Protein AF-A0A2V2VBZ0-F1 (afdb_monomer_lite)

pLDDT: mean 78.27, std 12.13, range [35.66, 94.31]

Organism: Trypanosoma cruzi (NCBI:txid5693)

Secondary structure (DSSP, 8-state):
-PPP---TT-BHHHHHSTT-------BHHHHHHHHT-GGGPPPTTT--BHHHHHH-GGGT---HHHHHHHHHSHHHHHHHHHHHHHHHHHHHHHHHHHHHHHHHHHHHHTT--BHHHHHH-S-TTSS-HHHHHHHHHHHHHHHHHHHHHHHHHHHHHHHHHHHHHHHHHHHHHHHHHHHHHHHHHHHHHHHHHHHHHHHHHHH----TT-BHHHHHHTTPPPGGGSBHHHHHHHHHTTTTPPPTTT--BHHHHHH-HHHH---HHHHHHHHTSHHHHHHHHHHHHHHHHHHHHHHHHHTT--BHHHHHH-S-GGGS-HHHHHHHHHHHHHHHHHHS-------TTHHHHHHTPEEEEEEEPPGGGGGG-TTSEEEEES--SSPPPEEEETTEEEE------SSSPPPSEEEEE-TT--GGGGG-SSS----EEEE-HHHHHHHHHHHHHHHHHTSS---TT-PPP-------TTSSIIIIIHHHHHHHHHTS-TTT----EEEETTEEEE-

Radius of gyration: 60.02 Å; chains: 1; bounding box: 102×88×154 Å

Foldseek 3Di:
DDDDDAAQFDWLLCLLCPPPDDDDFAWPQNLCCVPPNPVRGADPVLTGTLLVCLVPVCVRDVDPVSSCVQCPDPSNVVVSVVSVVVVVVVVVVVVSVVLSVVLSVVCVVVVHTGLNSVVVDDPLVVRDPSSSVSSVVSNVVNVVVVVVVVVVVVVVVVVVVVVVVVVVVVVVVVVVVVLVVVLVVLVVVVVVVVVVLVVLLVPDQFAQFAWLLCLLCVPDDQLQQDWPQVLCCSPVVRQQRADPVLGDGNLVCLVPVCVSRVPPVSVVVQCPDPSNVVSSVSNVSSVVVVVLSVVCVVVVRTGLNSVVVDPVLVVGDPSSSVSSVVSNVSNVVVPPDPPPDPPPCPLVLLQVWWKKFKAFAPPVCCVPPVVRIDIDTDDDPDAFDWDDDPLATDGDPPDPDPDGGHTQKMKTFGPQAFPVQPPDPDPDRPRIQIAGPVLVRLVVSVVVLLCVVPDPPDPPDPDRDDDDDDDDPPPQCCNRNVSVNVNVLSVPDCVSRVWDWRDDDPDIDID

InterPro domains:
  IPR006518 Trypanosome RHS [TIGR01631] (3-150)
  IPR006518 Trypanosome RHS [TIGR01631] (195-511)
  IPR046835 Retrotransposon hot spot protein, N-terminal [PF20445] (347-464)
  IPR046836 Retrotransposon hot spot protein,C-terminal [PF07999] (468-511)
  IPR056000 Domain of unknown function DUF7578 [PF24466] (24-84)
  IPR056000 Domain of unknown function DUF7578 [PF24466] (224-286)

Sequence (511 aa):
MHRPQWTMNSSVEDILLEGSTLKNNMKLNEFLRSNFGEEWVVERNGNVTMETFVLRPTMFINDNEILDIITASPSYQLLKRELEIELDNRKRELNERKILLEAIHKLHHEGVYSLRQWRGFKSKNTVTPHAKGKLNAVLTQVQTEEKREAEEKRKVEEKREAEEKRKAEEKREAEEKRKAEKKREAEERVRREEDERQRRAQEMKFTISTNIEDVLFKGRVRDKDMKLNDFLTVRFGGKGVVDTNEDVLLEEFFKEPARYIPDARVLNEIKTTVRYLKMGRAVMEEVDMEEVVRKLHENGVLSLEQWRDYEGKDTVTPLVSGKLNAALSRAQISTSVVKSTVLKGYYESVYNAGWSHLVEVPDSEKEQTEMGMKVKEGKPEQSWTYKKVGDTLERNNGVQQSGEAPPRLMVLTSDKGWPYSWKWKGNEFIRDCYVDCEVERVWRIVEHYLIEWFGTHVEEHFTPERLLLIGTPGIGKSMNAGSYLLYQLLHCDAEKLPVVLYVIGNEAFLF

Structure (mmCIF, N/CA/C/O backbone):
data_AF-A0A2V2VBZ0-F1
#
_entry.id   AF-A0A2V2VBZ0-F1
#
loop_
_atom_site.group_PDB
_atom_site.id
_atom_site.type_symbol
_atom_site.label_atom_id
_atom_site.label_alt_id
_atom_site.label_comp_id
_atom_site.label_asym_id
_atom_site.label_entity_id
_atom_site.label_seq_id
_atom_site.pdbx_PDB_ins_code
_atom_site.Cartn_x
_atom_site.Cartn_y
_atom_site.Cartn_z
_atom_site.occupancy
_atom_site.B_iso_or_equiv
_atom_site.auth_seq_id
_atom_site.auth_comp_id
_atom_site.auth_asym_id
_atom_site.auth_atom_id
_atom_site.pdbx_PDB_model_num
ATOM 1 N N . MET A 1 1 ? 36.996 19.327 -47.072 1.00 35.66 1 MET A N 1
ATOM 2 C CA . MET A 1 1 ? 36.629 18.250 -48.017 1.00 35.66 1 MET A CA 1
ATOM 3 C C . MET A 1 1 ? 35.755 17.257 -47.270 1.00 35.66 1 MET A C 1
ATOM 5 O O . MET A 1 1 ? 36.229 16.681 -46.300 1.00 35.66 1 MET A O 1
ATOM 9 N N . HIS A 1 2 ? 34.483 17.111 -47.649 1.00 36.34 2 HIS A N 1
ATOM 10 C CA . HIS A 1 2 ? 33.670 15.989 -47.175 1.00 36.34 2 HIS A CA 1
ATOM 11 C C . HIS A 1 2 ? 34.241 14.703 -47.776 1.00 36.34 2 HIS A C 1
ATOM 13 O O . HIS A 1 2 ? 34.356 14.598 -48.993 1.00 36.34 2 HIS A O 1
ATOM 19 N N . ARG A 1 3 ? 34.637 13.754 -46.926 1.00 50.75 3 ARG A N 1
ATOM 20 C CA . ARG A 1 3 ? 34.981 12.397 -47.357 1.00 50.75 3 ARG A CA 1
ATOM 21 C C . ARG A 1 3 ? 33.665 11.703 -47.743 1.00 50.75 3 ARG A C 1
ATOM 23 O O . ARG A 1 3 ? 32.767 11.696 -46.899 1.00 50.75 3 ARG A O 1
ATOM 30 N N . PRO A 1 4 ? 33.497 11.183 -48.969 1.00 60.16 4 PRO A N 1
ATOM 31 C CA . PRO A 1 4 ? 32.247 10.543 -49.364 1.00 60.16 4 PRO A CA 1
ATOM 32 C C . PRO A 1 4 ? 31.967 9.311 -48.491 1.00 60.16 4 PRO A C 1
ATOM 34 O O . PRO A 1 4 ? 32.859 8.506 -48.211 1.00 60.16 4 PRO A O 1
ATOM 37 N N . GLN A 1 5 ? 30.724 9.186 -48.018 1.00 74.06 5 GLN A N 1
ATOM 38 C CA . GLN A 1 5 ? 30.251 8.003 -47.298 1.00 74.06 5 GLN A CA 1
ATOM 39 C C . GLN A 1 5 ? 29.844 6.930 -48.313 1.00 74.06 5 GLN A C 1
ATOM 41 O O . GLN A 1 5 ? 28.735 6.938 -48.845 1.00 74.06 5 GLN A O 1
ATOM 46 N N . TRP A 1 6 ? 30.766 6.016 -48.609 1.00 85.44 6 TRP A N 1
ATOM 47 C CA . TRP A 1 6 ? 30.494 4.861 -49.458 1.00 85.44 6 TRP A CA 1
ATOM 48 C C . TRP A 1 6 ? 29.634 3.825 -48.721 1.00 85.44 6 TRP A C 1
ATOM 50 O O . TRP A 1 6 ? 29.797 3.604 -47.525 1.00 85.44 6 TRP A O 1
ATOM 60 N N . THR A 1 7 ? 28.738 3.156 -49.441 1.00 86.25 7 THR A N 1
ATOM 61 C CA . THR A 1 7 ? 27.899 2.059 -48.935 1.00 86.25 7 THR A CA 1
ATOM 62 C C . THR A 1 7 ? 28.039 0.840 -49.845 1.00 86.25 7 THR A C 1
ATOM 64 O O . THR A 1 7 ? 28.594 0.924 -50.941 1.00 86.25 7 THR A O 1
ATOM 67 N N . MET A 1 8 ? 27.495 -0.315 -49.450 1.00 86.56 8 MET A N 1
ATOM 68 C CA . MET A 1 8 ? 27.482 -1.510 -50.311 1.00 86.56 8 MET A CA 1
ATOM 69 C C . MET A 1 8 ? 26.774 -1.293 -51.661 1.00 86.56 8 MET A C 1
ATOM 71 O O . MET A 1 8 ? 27.013 -2.048 -52.601 1.00 86.56 8 MET A O 1
ATOM 75 N N . ASN A 1 9 ? 25.929 -0.267 -51.775 1.00 86.94 9 ASN A N 1
ATOM 76 C CA . ASN A 1 9 ? 25.212 0.066 -53.005 1.00 86.94 9 ASN A CA 1
ATOM 77 C C . ASN A 1 9 ? 25.921 1.142 -53.840 1.00 86.94 9 ASN A C 1
ATOM 79 O O . ASN A 1 9 ? 25.432 1.491 -54.910 1.00 86.94 9 ASN A O 1
ATOM 83 N N . SER A 1 10 ? 27.056 1.667 -53.373 1.00 88.56 10 SER A N 1
ATOM 84 C CA . SER A 1 10 ? 27.830 2.656 -54.118 1.00 88.56 10 SER A CA 1
ATOM 85 C C . SER A 1 10 ? 28.373 2.078 -55.421 1.00 88.56 10 SER A C 1
ATOM 87 O O . SER A 1 10 ? 28.806 0.919 -55.464 1.00 88.56 10 SER A O 1
ATOM 89 N N . SER A 1 11 ? 28.336 2.902 -56.470 1.00 87.00 11 SER A N 1
ATOM 90 C CA . SER A 1 11 ? 28.793 2.539 -57.808 1.00 87.00 11 SER A CA 1
ATOM 91 C C . SER A 1 11 ? 30.305 2.328 -57.834 1.00 87.00 11 SER A C 1
ATOM 93 O O . SER A 1 11 ? 31.061 3.085 -57.222 1.00 87.00 11 SER A O 1
ATOM 95 N N . VAL A 1 12 ? 30.762 1.312 -58.568 1.00 85.94 12 VAL A N 1
ATOM 96 C CA . VAL A 1 12 ? 32.201 1.111 -58.803 1.00 85.94 12 VAL A CA 1
ATOM 97 C C . VAL A 1 12 ? 32.804 2.246 -59.633 1.00 85.94 12 VAL A C 1
ATOM 99 O O . VAL A 1 12 ? 33.979 2.550 -59.464 1.00 85.94 12 VAL A O 1
ATOM 102 N N . GLU A 1 13 ? 32.007 2.899 -60.481 1.00 83.31 13 GLU A N 1
ATOM 103 C CA . GLU A 1 13 ? 32.425 4.056 -61.276 1.00 83.31 13 GLU A CA 1
ATOM 104 C C . GLU A 1 13 ? 32.749 5.256 -60.379 1.00 83.31 13 GLU A C 1
ATOM 106 O O . GLU A 1 13 ? 33.857 5.789 -60.446 1.00 83.31 13 GLU A O 1
ATOM 111 N N . ASP A 1 14 ? 31.839 5.603 -59.466 1.00 81.88 14 ASP A N 1
ATOM 112 C CA . ASP A 1 14 ? 32.014 6.730 -58.544 1.00 81.88 14 ASP A CA 1
ATOM 113 C C . ASP A 1 14 ? 33.217 6.519 -57.612 1.00 81.88 14 ASP A C 1
ATOM 115 O O . ASP A 1 14 ? 33.993 7.443 -57.373 1.00 81.88 14 ASP A O 1
ATOM 119 N N . ILE A 1 15 ? 33.411 5.287 -57.121 1.00 84.38 15 ILE A N 1
ATOM 120 C CA . ILE A 1 15 ? 34.544 4.931 -56.251 1.00 84.38 15 ILE A CA 1
ATOM 121 C C . ILE A 1 15 ? 35.878 5.027 -57.005 1.00 84.38 15 ILE A C 1
ATOM 123 O O . ILE A 1 15 ? 36.890 5.459 -56.449 1.00 84.38 15 ILE A O 1
ATOM 127 N N . LEU A 1 16 ? 35.919 4.594 -58.267 1.00 82.00 16 LEU A N 1
ATOM 128 C CA . LEU A 1 16 ? 37.154 4.598 -59.049 1.00 82.00 16 LEU A CA 1
ATOM 129 C C . LEU A 1 16 ? 37.526 6.007 -59.533 1.00 82.00 16 LEU A C 1
ATOM 131 O O . LEU A 1 16 ? 38.719 6.320 -59.581 1.00 82.00 16 LEU A O 1
ATOM 135 N N . LEU A 1 17 ? 36.537 6.855 -59.828 1.00 76.25 17 LEU A N 1
ATOM 136 C CA . LEU A 1 17 ? 36.716 8.232 -60.304 1.00 76.25 17 LEU A CA 1
ATOM 137 C C . LEU A 1 17 ? 36.771 9.288 -59.178 1.00 76.25 17 LEU A C 1
ATOM 139 O O . LEU A 1 17 ? 36.905 10.480 -59.461 1.00 76.25 17 LEU A O 1
ATOM 143 N N . GLU A 1 18 ? 36.713 8.878 -57.905 1.00 73.19 18 GLU A N 1
ATOM 144 C CA . GLU A 1 18 ? 36.826 9.780 -56.752 1.00 73.19 18 GLU A CA 1
ATOM 145 C C . GLU A 1 18 ? 38.119 10.620 -56.812 1.00 73.19 18 GLU A C 1
ATOM 147 O O . GLU A 1 18 ? 39.227 10.084 -56.914 1.00 73.19 18 GLU A O 1
ATOM 152 N N . GLY A 1 19 ? 37.974 11.949 -56.718 1.00 61.81 19 GLY A N 1
ATOM 153 C CA . GLY A 1 19 ? 39.087 12.903 -56.640 1.00 61.81 19 GLY A CA 1
ATOM 154 C C . GLY A 1 19 ? 39.512 13.558 -57.959 1.00 61.81 19 GLY A C 1
ATOM 155 O O . GLY A 1 19 ? 40.365 14.441 -57.930 1.00 61.81 19 GLY A O 1
ATOM 156 N N . SER A 1 20 ? 38.912 13.213 -59.107 1.00 50.69 20 SER A N 1
ATOM 157 C CA . SER A 1 20 ? 39.243 13.863 -60.384 1.00 50.69 20 SER A CA 1
ATOM 158 C C . SER A 1 20 ? 38.507 15.199 -60.560 1.00 50.69 20 SER A C 1
ATOM 160 O O . SER A 1 20 ? 37.515 15.293 -61.284 1.00 50.69 20 SER A O 1
ATOM 162 N N . THR A 1 21 ? 38.982 16.255 -59.904 1.00 48.72 21 THR A N 1
ATOM 163 C CA . THR A 1 21 ? 38.578 17.636 -60.212 1.00 48.72 21 THR A CA 1
ATOM 164 C C . THR A 1 21 ? 39.776 18.392 -60.769 1.00 48.72 21 THR A C 1
ATOM 166 O O . THR A 1 21 ? 40.614 18.861 -60.003 1.00 48.72 21 THR A O 1
ATOM 169 N N . LEU A 1 22 ? 39.850 18.516 -62.098 1.00 44.44 22 LEU A N 1
ATOM 170 C CA . LEU A 1 22 ? 40.797 19.412 -62.767 1.00 44.44 22 LEU A CA 1
ATOM 171 C C . LEU A 1 22 ? 40.465 20.853 -62.351 1.00 44.44 22 LEU A C 1
ATOM 173 O O . LEU A 1 22 ? 39.366 21.339 -62.626 1.00 44.44 22 LEU A O 1
ATOM 177 N N . LYS A 1 23 ? 41.380 21.509 -61.633 1.00 46.72 23 LYS A N 1
ATOM 178 C CA . LYS A 1 23 ? 41.181 22.844 -61.055 1.00 46.72 23 LYS A CA 1
ATOM 179 C C . LYS A 1 23 ? 41.976 23.899 -61.831 1.00 46.72 23 LYS A C 1
ATOM 181 O O . LYS A 1 23 ? 43.165 23.735 -62.035 1.00 46.72 23 LYS A O 1
ATOM 186 N N . ASN A 1 24 ? 41.271 24.984 -62.155 1.00 52.62 24 ASN A N 1
ATOM 187 C CA . ASN A 1 24 ? 41.699 26.329 -62.568 1.00 52.62 24 ASN A CA 1
ATOM 188 C C . ASN A 1 24 ? 42.639 26.488 -63.781 1.00 52.62 24 ASN A C 1
ATOM 190 O O . ASN A 1 24 ? 43.837 26.260 -63.721 1.00 52.62 24 ASN A O 1
ATOM 194 N N . ASN A 1 25 ? 42.076 27.058 -64.852 1.00 58.72 25 ASN A N 1
ATOM 195 C CA . ASN A 1 25 ? 42.785 27.558 -66.031 1.00 58.72 25 ASN A CA 1
ATOM 196 C C . ASN A 1 25 ? 43.070 29.068 -65.876 1.00 58.72 25 ASN A C 1
ATOM 198 O O . ASN A 1 25 ? 42.192 29.881 -66.173 1.00 58.72 25 ASN A O 1
ATOM 202 N N . MET A 1 26 ? 44.272 29.453 -65.427 1.00 75.12 26 MET A N 1
ATOM 203 C CA . MET A 1 26 ? 44.724 30.859 -65.446 1.00 75.12 26 MET A CA 1
ATOM 204 C C . MET A 1 26 ? 44.832 31.366 -66.897 1.00 75.12 26 MET A C 1
ATOM 206 O O . MET A 1 26 ? 45.339 30.651 -67.772 1.00 75.12 26 MET A O 1
ATOM 210 N N . LYS A 1 27 ? 44.357 32.589 -67.175 1.00 78.19 27 LYS A N 1
ATOM 211 C CA . LYS A 1 27 ? 44.379 33.184 -68.529 1.00 78.19 27 LYS A CA 1
ATOM 212 C C . LYS A 1 27 ? 45.603 34.074 -68.779 1.00 78.19 27 LYS A C 1
ATOM 214 O O . LYS A 1 27 ? 46.146 34.675 -67.860 1.00 78.19 27 LYS A O 1
ATOM 219 N N . LEU A 1 28 ? 45.999 34.215 -70.043 1.00 77.50 28 LEU A N 1
ATOM 220 C CA . LEU A 1 28 ? 47.154 35.002 -70.481 1.00 77.50 28 LEU A CA 1
ATOM 221 C C . LEU A 1 28 ? 47.057 36.471 -70.063 1.00 77.50 28 LEU A C 1
ATOM 223 O O . LEU A 1 28 ? 47.991 37.000 -69.470 1.00 77.50 28 LEU A O 1
ATOM 227 N N . ASN A 1 29 ? 45.908 37.118 -70.267 1.00 78.31 29 ASN A N 1
ATOM 228 C CA . ASN A 1 29 ? 45.747 38.514 -69.851 1.00 78.31 29 ASN A CA 1
ATOM 229 C C . ASN A 1 29 ? 45.716 38.692 -68.331 1.00 78.31 29 ASN A C 1
ATOM 231 O O . ASN A 1 29 ? 46.011 39.778 -67.845 1.00 78.31 29 ASN A O 1
ATOM 235 N N . GLU A 1 30 ? 45.364 37.652 -67.578 1.00 79.12 30 GLU A N 1
ATOM 236 C CA . GLU A 1 30 ? 45.425 37.670 -66.115 1.00 79.12 30 GLU A CA 1
ATOM 237 C C . GLU A 1 30 ? 46.889 37.670 -65.644 1.00 79.12 30 GLU A C 1
ATOM 239 O O . GLU A 1 30 ? 47.270 38.478 -64.798 1.00 79.12 30 GLU A O 1
ATOM 244 N N . PHE A 1 31 ? 47.737 36.857 -66.283 1.00 78.19 31 PHE A N 1
ATOM 245 C CA . PHE A 1 31 ? 49.182 36.835 -66.051 1.00 78.19 31 PHE A CA 1
ATOM 246 C C . PHE A 1 31 ? 49.875 38.143 -66.465 1.00 78.19 31 PHE A C 1
ATOM 248 O O . PHE A 1 31 ? 50.682 38.675 -65.697 1.00 78.19 31 PHE A O 1
ATOM 255 N N . LEU A 1 32 ? 49.542 38.684 -67.645 1.00 78.69 32 LEU A N 1
ATOM 256 C CA . LEU A 1 32 ? 50.151 39.914 -68.166 1.00 78.69 32 LEU A CA 1
ATOM 257 C C . LEU A 1 32 ? 49.800 41.129 -67.300 1.00 78.69 32 LEU A C 1
ATOM 259 O O . LEU A 1 32 ? 50.698 41.869 -66.903 1.00 78.69 32 LEU A O 1
ATOM 263 N N . ARG A 1 33 ? 48.530 41.270 -66.890 1.00 78.31 33 ARG A N 1
ATOM 264 C CA . ARG A 1 33 ? 48.105 42.334 -65.961 1.00 78.31 33 ARG A CA 1
ATOM 265 C C . ARG A 1 33 ? 48.840 42.271 -64.627 1.00 78.31 33 ARG A C 1
ATOM 267 O O . ARG A 1 33 ? 49.223 43.310 -64.104 1.00 78.31 33 ARG A O 1
ATOM 274 N N . SER A 1 34 ? 49.046 41.069 -64.088 1.00 76.56 34 SER A N 1
ATOM 275 C CA . SER A 1 34 ? 49.665 40.891 -62.771 1.00 76.56 34 SER A CA 1
ATOM 276 C C . SER A 1 34 ? 51.182 41.106 -62.756 1.00 76.56 34 SER A C 1
ATOM 278 O O . SER A 1 34 ? 51.720 41.373 -61.685 1.00 76.56 34 SER A O 1
ATOM 280 N N . ASN A 1 35 ? 51.875 40.949 -63.890 1.00 70.81 35 ASN A N 1
ATOM 281 C CA . ASN A 1 35 ? 53.346 40.965 -63.938 1.00 70.81 35 ASN A CA 1
ATOM 282 C C . ASN A 1 35 ? 53.936 42.115 -64.767 1.00 70.81 35 ASN A C 1
ATOM 284 O O . ASN A 1 35 ? 55.067 42.513 -64.507 1.00 70.81 35 ASN A O 1
ATOM 288 N N . PHE A 1 36 ? 53.192 42.642 -65.743 1.00 74.75 36 PHE A N 1
ATOM 289 C CA . PHE A 1 36 ? 53.677 43.650 -66.695 1.00 74.75 36 PHE A CA 1
ATOM 290 C C . PHE A 1 36 ? 52.770 44.897 -66.777 1.00 74.75 36 PHE A C 1
ATOM 292 O O . PHE A 1 36 ? 53.193 45.914 -67.315 1.00 74.75 36 PHE A O 1
ATOM 299 N N . GLY A 1 37 ? 51.563 44.863 -66.191 1.00 69.56 37 GLY A N 1
ATOM 300 C CA . GLY A 1 37 ? 50.629 45.999 -66.127 1.00 69.56 37 GLY A CA 1
ATOM 301 C C . GLY A 1 37 ? 49.533 45.980 -67.204 1.00 69.56 37 GLY A C 1
ATOM 302 O O . GLY A 1 37 ? 49.506 45.109 -68.073 1.00 69.56 37 GLY A O 1
ATOM 303 N N . GLU A 1 38 ? 48.582 46.924 -67.139 1.00 69.69 38 GLU A N 1
ATOM 304 C CA . GLU A 1 38 ? 47.403 46.945 -68.033 1.00 69.69 38 GLU A CA 1
ATOM 305 C C . GLU A 1 38 ? 47.728 47.242 -69.508 1.00 69.69 38 GLU A C 1
ATOM 307 O O . GLU A 1 38 ? 46.929 46.914 -70.383 1.00 69.69 38 GLU A O 1
ATOM 312 N N . GLU A 1 39 ? 48.908 47.794 -69.793 1.00 65.06 39 GLU A N 1
ATOM 313 C CA . GLU A 1 39 ? 49.359 48.157 -71.145 1.00 65.06 39 GLU A CA 1
ATOM 314 C C . GLU A 1 39 ? 49.713 46.942 -72.023 1.00 65.06 39 GLU A C 1
ATOM 316 O O . GLU A 1 39 ? 49.752 47.055 -73.244 1.00 65.06 39 GLU A O 1
ATOM 321 N N . TRP A 1 40 ? 49.913 45.763 -71.421 1.00 61.84 40 TRP A N 1
ATOM 322 C CA . TRP A 1 40 ? 50.382 44.546 -72.104 1.00 61.84 40 TRP A CA 1
ATOM 323 C C . TRP A 1 40 ? 49.257 43.548 -72.420 1.00 61.84 40 TRP A C 1
ATOM 325 O O . TRP A 1 40 ? 49.508 42.398 -72.771 1.00 61.84 40 TRP A O 1
ATOM 335 N N . VAL A 1 41 ? 47.996 43.952 -72.258 1.00 66.06 41 VAL A N 1
ATOM 336 C CA . VAL A 1 41 ? 46.820 43.094 -72.464 1.00 66.06 41 VAL A CA 1
ATOM 337 C C . VAL A 1 41 ? 46.602 42.839 -73.958 1.00 66.06 41 VAL A C 1
ATOM 339 O O . VAL A 1 41 ? 46.340 43.768 -74.715 1.00 66.06 41 VAL A O 1
ATOM 342 N N . VAL A 1 42 ? 46.626 41.571 -74.381 1.00 69.88 42 VAL A N 1
ATOM 343 C CA . VAL A 1 42 ? 46.330 41.195 -75.774 1.00 69.88 42 VAL A CA 1
ATOM 344 C C . VAL A 1 42 ? 44.822 41.209 -76.058 1.00 69.88 42 VAL A C 1
ATOM 346 O O . VAL A 1 42 ? 43.997 41.034 -75.152 1.00 69.88 42 VAL A O 1
ATOM 349 N N . GLU A 1 43 ? 44.438 41.406 -77.325 1.00 68.44 43 GLU A N 1
ATOM 350 C CA . GLU A 1 43 ? 43.035 41.461 -77.759 1.00 68.44 43 GLU A CA 1
ATOM 351 C C . GLU A 1 43 ? 42.228 40.210 -77.357 1.00 68.44 43 GLU A C 1
ATOM 353 O O . GLU A 1 43 ? 42.770 39.136 -77.087 1.00 68.44 43 GLU A O 1
ATOM 358 N N . ARG A 1 44 ? 40.890 40.319 -77.345 1.00 57.56 44 ARG A N 1
ATOM 359 C CA . ARG A 1 44 ? 39.967 39.285 -76.829 1.00 57.56 44 ARG A CA 1
ATOM 360 C C . ARG A 1 44 ? 40.197 37.883 -77.419 1.00 57.56 44 ARG A C 1
ATOM 362 O O . ARG A 1 44 ? 39.976 36.904 -76.711 1.00 57.56 44 ARG A O 1
ATOM 369 N N . ASN A 1 45 ? 40.665 37.795 -78.666 1.00 60.16 45 ASN A N 1
ATOM 370 C CA . ASN A 1 45 ? 40.956 36.535 -79.359 1.00 60.16 45 ASN A CA 1
ATOM 371 C C . ASN A 1 45 ? 42.346 35.950 -79.029 1.00 60.16 45 ASN A C 1
ATOM 373 O O . ASN A 1 45 ? 42.571 34.769 -79.273 1.00 60.16 45 ASN A O 1
ATOM 377 N N . GLY A 1 46 ? 43.254 36.741 -78.447 1.00 63.69 46 GLY A N 1
ATOM 378 C CA . GLY A 1 46 ? 44.573 36.312 -77.963 1.00 63.69 46 GLY A CA 1
ATOM 379 C C . GLY A 1 46 ? 44.596 35.903 -76.485 1.00 63.69 46 GLY A C 1
ATOM 380 O O . GLY A 1 46 ? 45.577 35.325 -76.026 1.00 63.69 46 GLY A O 1
ATOM 381 N N . ASN A 1 47 ? 43.519 36.151 -75.728 1.00 75.88 47 ASN A N 1
ATOM 382 C CA . ASN A 1 47 ? 43.422 35.834 -74.298 1.00 75.88 47 ASN A CA 1
ATOM 383 C C . ASN A 1 47 ? 43.170 34.338 -74.023 1.00 75.88 47 ASN A C 1
ATOM 385 O O . ASN A 1 47 ? 42.098 33.935 -73.551 1.00 75.88 47 ASN A O 1
ATOM 389 N N . VAL A 1 48 ? 44.161 33.516 -74.349 1.00 76.31 48 VAL A N 1
ATOM 390 C CA . VAL A 1 48 ? 44.152 32.061 -74.160 1.00 76.31 48 VAL A CA 1
ATOM 391 C C . VAL A 1 48 ? 44.567 31.661 -72.744 1.00 76.31 48 VAL A C 1
ATOM 393 O O . VAL A 1 48 ? 44.929 32.501 -71.926 1.00 76.31 48 VAL A O 1
ATOM 396 N N . THR A 1 49 ? 44.491 30.373 -72.409 1.00 77.75 49 THR A N 1
ATOM 397 C CA . THR A 1 49 ? 45.038 29.875 -71.138 1.00 77.75 49 THR A CA 1
ATOM 398 C C . THR A 1 49 ? 46.562 29.948 -71.160 1.00 77.75 49 THR A C 1
ATOM 400 O O . THR A 1 49 ? 47.169 29.794 -72.222 1.00 77.75 49 THR A O 1
ATOM 403 N N . MET A 1 50 ? 47.194 30.138 -69.999 1.00 77.56 50 MET A N 1
ATOM 404 C CA . MET A 1 50 ? 48.661 30.150 -69.925 1.00 77.56 50 MET A CA 1
ATOM 405 C C . MET A 1 50 ? 49.282 28.836 -70.420 1.00 77.56 50 MET A C 1
ATOM 407 O O . MET A 1 50 ? 50.333 28.862 -71.049 1.00 77.56 50 MET A O 1
ATOM 411 N N . GLU A 1 51 ? 48.587 27.708 -70.258 1.00 71.62 51 GLU A N 1
ATOM 412 C CA . GLU A 1 51 ? 48.960 26.425 -70.870 1.00 71.62 51 GLU A CA 1
ATOM 413 C C . GLU A 1 51 ? 49.058 26.510 -72.403 1.00 71.62 51 GLU A C 1
ATOM 415 O O . GLU A 1 51 ? 50.040 26.066 -72.996 1.00 71.62 51 GLU A O 1
ATOM 420 N N . THR A 1 52 ? 48.061 27.115 -73.055 1.00 75.88 52 THR A N 1
ATOM 421 C CA . THR A 1 52 ? 48.029 27.251 -74.520 1.00 75.88 52 THR A CA 1
ATOM 422 C C . THR A 1 52 ? 49.117 28.211 -75.002 1.00 75.88 52 THR A C 1
ATOM 424 O O . THR A 1 52 ? 49.782 27.939 -76.002 1.00 75.88 52 THR A O 1
ATOM 427 N N . PHE A 1 53 ? 49.325 29.310 -74.269 1.00 80.06 53 PHE A N 1
ATOM 428 C CA . PHE A 1 53 ? 50.350 30.299 -74.586 1.00 80.06 53 PHE A CA 1
ATOM 429 C C . PHE A 1 53 ? 51.763 29.715 -74.475 1.00 80.06 53 PHE A C 1
ATOM 431 O O . PHE A 1 53 ? 52.528 29.826 -75.425 1.00 80.06 53 PHE A O 1
ATOM 438 N N . VAL A 1 54 ? 52.095 29.021 -73.379 1.00 77.75 54 VAL A N 1
ATOM 439 C CA . VAL A 1 54 ? 53.435 28.441 -73.146 1.00 77.75 54 VAL A CA 1
ATOM 440 C C . VAL A 1 54 ? 53.827 27.413 -74.214 1.00 77.75 54 VAL A C 1
ATOM 442 O O . VAL A 1 54 ? 55.001 27.320 -74.574 1.00 77.75 54 VAL A O 1
ATOM 445 N N . LEU A 1 55 ? 52.862 26.659 -74.753 1.00 76.75 55 LEU A N 1
ATOM 446 C CA . LEU A 1 55 ? 53.117 25.673 -75.808 1.00 76.75 55 LEU A CA 1
ATOM 447 C C . LEU A 1 55 ? 53.500 26.317 -77.144 1.00 76.75 55 LEU A C 1
ATOM 449 O O . LEU A 1 55 ? 54.299 25.741 -77.886 1.00 76.75 55 LEU A O 1
ATOM 453 N N . ARG A 1 56 ? 52.900 27.467 -77.484 1.00 77.81 56 ARG A N 1
ATOM 454 C CA . ARG A 1 56 ? 53.118 28.167 -78.763 1.00 77.81 56 ARG A CA 1
ATOM 455 C C . ARG A 1 56 ? 53.019 29.696 -78.612 1.00 77.81 56 ARG A C 1
ATOM 457 O O . ARG A 1 56 ? 52.078 30.287 -79.144 1.00 77.81 56 ARG A O 1
ATOM 464 N N . PRO A 1 57 ? 53.985 30.357 -77.946 1.00 78.44 57 PRO A N 1
ATOM 465 C CA . PRO A 1 57 ? 53.892 31.790 -77.645 1.00 78.44 57 PRO A CA 1
ATOM 466 C C . PRO A 1 57 ? 53.814 32.666 -78.906 1.00 78.44 57 PRO A C 1
ATOM 468 O O . PRO A 1 57 ? 53.033 33.616 -78.968 1.00 78.44 57 PRO A O 1
ATOM 471 N N . THR A 1 58 ? 54.542 32.268 -79.954 1.00 78.06 58 THR A N 1
ATOM 472 C CA . THR A 1 58 ? 54.619 32.940 -81.263 1.00 78.06 58 THR A CA 1
ATOM 473 C C . THR A 1 58 ? 53.316 32.920 -82.065 1.00 78.06 58 THR A C 1
ATOM 475 O O . THR A 1 58 ? 53.220 33.618 -83.066 1.00 78.06 58 THR A O 1
ATOM 478 N N . MET A 1 59 ? 52.311 32.123 -81.669 1.00 78.12 59 MET A N 1
ATOM 479 C CA . MET A 1 59 ? 50.984 32.155 -82.306 1.00 78.12 59 MET A CA 1
ATOM 480 C C . MET A 1 59 ? 50.063 33.234 -81.730 1.00 78.12 59 MET A C 1
ATOM 482 O O . MET A 1 59 ? 49.059 33.563 -82.357 1.00 78.12 59 MET A O 1
ATOM 486 N N . PHE A 1 60 ? 50.363 33.739 -80.531 1.00 76.25 60 PHE A N 1
ATOM 487 C CA . PHE A 1 60 ? 49.486 34.660 -79.802 1.00 76.25 60 PHE A CA 1
ATOM 488 C C . PHE A 1 60 ? 50.088 36.057 -79.658 1.00 76.25 60 PHE A C 1
ATOM 490 O O . PHE A 1 60 ? 49.342 37.027 -79.550 1.00 76.25 60 PHE A O 1
ATOM 497 N N . ILE A 1 61 ? 51.418 36.167 -79.689 1.00 76.38 61 ILE A N 1
ATOM 498 C CA . ILE A 1 61 ? 52.150 37.433 -79.724 1.00 76.38 61 ILE A CA 1
ATOM 499 C C . ILE A 1 61 ? 53.085 37.381 -80.935 1.00 76.38 61 ILE A C 1
ATOM 501 O O . ILE A 1 61 ? 54.013 36.576 -80.969 1.00 76.38 61 ILE A O 1
ATOM 505 N N . ASN A 1 62 ? 52.807 38.225 -81.933 1.00 72.38 62 ASN A N 1
ATOM 506 C CA . ASN A 1 62 ? 53.570 38.299 -83.188 1.00 72.38 62 ASN A CA 1
ATOM 507 C C . ASN A 1 62 ? 54.762 39.268 -83.109 1.00 72.38 62 ASN A C 1
ATOM 509 O O . ASN A 1 62 ? 55.581 39.308 -84.024 1.00 72.38 62 ASN A O 1
ATOM 513 N N . ASP A 1 63 ? 54.831 40.070 -82.047 1.00 78.50 63 ASP A N 1
ATOM 514 C CA . ASP A 1 63 ? 55.935 40.988 -81.797 1.00 78.50 63 ASP A CA 1
ATOM 515 C C . ASP A 1 63 ? 57.055 40.245 -81.059 1.00 78.50 63 ASP A C 1
ATOM 517 O O . ASP A 1 63 ? 56.908 39.854 -79.897 1.00 78.50 63 ASP A O 1
ATOM 521 N N . ASN A 1 64 ? 58.163 40.016 -81.766 1.00 75.62 64 ASN A N 1
ATOM 522 C CA . ASN A 1 64 ? 59.292 39.247 -81.250 1.00 75.62 64 ASN A CA 1
ATOM 523 C C . ASN A 1 64 ? 59.991 39.950 -80.077 1.00 75.62 64 ASN A C 1
ATOM 525 O O . ASN A 1 64 ? 60.487 39.265 -79.190 1.00 75.62 64 ASN A O 1
ATOM 529 N N . GLU A 1 65 ? 59.995 41.285 -80.022 1.00 77.00 65 GLU A N 1
ATOM 530 C CA . GLU A 1 65 ? 60.655 42.032 -78.943 1.00 77.00 65 GLU A CA 1
ATOM 531 C C . GLU A 1 65 ? 59.861 41.902 -77.633 1.00 77.00 65 GLU A C 1
ATOM 533 O O . GLU A 1 65 ? 60.410 41.595 -76.573 1.00 77.00 65 GLU A O 1
ATOM 538 N N . ILE A 1 66 ? 58.532 42.013 -77.724 1.00 75.94 66 ILE A N 1
ATOM 539 C CA . ILE A 1 66 ? 57.600 41.785 -76.608 1.00 75.94 66 ILE A CA 1
ATOM 540 C C . ILE A 1 66 ? 57.669 40.333 -76.119 1.00 75.94 66 ILE A C 1
ATOM 542 O O . ILE A 1 66 ? 57.676 40.070 -74.911 1.00 75.94 66 ILE A O 1
ATOM 546 N N . LEU A 1 67 ? 57.721 39.377 -77.048 1.00 79.38 67 LEU A N 1
ATOM 547 C CA . LEU A 1 67 ? 57.788 37.957 -76.724 1.00 79.38 67 LEU A CA 1
ATOM 548 C C . LEU A 1 67 ? 59.100 37.589 -76.021 1.00 79.38 67 LEU A C 1
ATOM 550 O O . LEU A 1 67 ? 59.076 36.814 -75.063 1.00 79.38 67 LEU A O 1
ATOM 554 N N . ASP A 1 68 ? 60.223 38.169 -76.442 1.00 78.69 68 ASP A N 1
ATOM 555 C CA . ASP A 1 68 ? 61.525 37.957 -75.808 1.00 78.69 68 ASP A CA 1
ATOM 556 C C . ASP A 1 68 ? 61.545 38.516 -74.378 1.00 78.69 68 ASP A C 1
ATOM 558 O O . ASP A 1 68 ? 61.997 37.831 -73.459 1.00 78.69 68 ASP A O 1
ATOM 562 N N . ILE A 1 69 ? 60.957 39.695 -74.141 1.00 80.50 69 ILE A N 1
ATOM 563 C CA . ILE A 1 69 ? 60.836 40.283 -72.794 1.00 80.50 69 ILE A CA 1
ATOM 564 C C . ILE A 1 69 ? 59.976 39.401 -71.876 1.00 80.50 69 ILE A C 1
ATOM 566 O O . ILE A 1 69 ? 60.365 39.105 -70.741 1.00 80.50 69 ILE A O 1
ATOM 570 N N . ILE A 1 70 ? 58.814 38.947 -72.356 1.00 79.69 70 ILE A N 1
ATOM 571 C CA . ILE A 1 70 ? 57.909 38.097 -71.569 1.00 79.69 70 ILE A CA 1
ATOM 572 C C . ILE A 1 70 ? 58.562 36.744 -71.287 1.00 79.69 70 ILE A C 1
ATOM 574 O O . ILE A 1 70 ? 58.530 36.278 -70.148 1.00 79.69 70 ILE A O 1
ATOM 578 N N . THR A 1 71 ? 59.176 36.115 -72.292 1.00 79.56 71 THR A N 1
ATOM 579 C CA . THR A 1 71 ? 59.777 34.787 -72.129 1.00 79.56 71 THR A CA 1
ATOM 580 C C . THR A 1 71 ? 61.075 34.810 -71.321 1.00 79.56 71 THR A C 1
ATOM 582 O O . THR A 1 71 ? 61.366 33.826 -70.640 1.00 79.56 71 THR A O 1
ATOM 585 N N . ALA A 1 72 ? 61.816 35.921 -71.302 1.00 82.56 72 ALA A N 1
ATOM 586 C CA . ALA A 1 72 ? 62.988 36.109 -70.445 1.00 82.56 72 ALA A CA 1
ATOM 587 C C . ALA A 1 72 ? 62.640 36.461 -68.982 1.00 82.56 72 ALA A C 1
ATOM 589 O O . ALA A 1 72 ? 63.510 36.383 -68.112 1.00 82.56 72 ALA A O 1
ATOM 590 N N . SER A 1 73 ? 61.385 36.818 -68.680 1.00 82.75 73 SER A N 1
ATOM 591 C CA . SER A 1 73 ? 60.963 37.199 -67.327 1.00 82.75 73 SER A CA 1
ATOM 592 C C . SER A 1 73 ? 61.031 36.029 -66.328 1.00 82.75 73 SER A C 1
ATOM 594 O O . SER A 1 73 ? 60.528 34.935 -66.621 1.00 82.75 73 SER A O 1
ATOM 596 N N . PRO A 1 74 ? 61.553 36.245 -65.100 1.00 81.75 74 PRO A N 1
ATOM 597 C CA . PRO A 1 74 ? 61.544 35.238 -64.037 1.00 81.75 74 PRO A CA 1
ATOM 598 C C . PRO A 1 74 ? 60.145 34.688 -63.729 1.00 81.75 74 PRO A C 1
ATOM 600 O O . PRO A 1 74 ? 59.998 33.484 -63.519 1.00 81.75 74 PRO A O 1
ATOM 603 N N . SER A 1 75 ? 59.110 35.537 -63.761 1.00 73.25 75 SER A N 1
ATOM 604 C CA . SER A 1 75 ? 57.721 35.135 -63.503 1.00 73.25 75 SER A CA 1
ATOM 605 C C . SER A 1 75 ? 57.195 34.159 -64.554 1.00 73.25 75 SER A C 1
ATOM 607 O O . SER A 1 75 ? 56.494 33.206 -64.220 1.00 73.25 75 SER A O 1
ATOM 609 N N . TYR A 1 76 ? 57.561 34.355 -65.825 1.00 79.44 76 TYR A N 1
ATOM 610 C CA . TYR A 1 76 ? 57.179 33.443 -66.902 1.00 79.44 76 TYR A CA 1
ATOM 611 C C . TYR A 1 76 ? 57.937 32.117 -66.811 1.00 79.44 76 TYR A C 1
ATOM 613 O O . TYR A 1 76 ? 57.342 31.063 -67.006 1.00 79.44 76 TYR A O 1
ATOM 621 N N . GLN A 1 77 ? 59.229 32.138 -66.466 1.00 79.81 77 GLN A N 1
ATOM 622 C CA . GLN A 1 77 ? 60.034 30.919 -66.315 1.00 79.81 77 GLN A CA 1
ATOM 623 C C . GLN A 1 77 ? 59.586 30.053 -65.127 1.00 79.81 77 GLN A C 1
ATOM 625 O O . GLN A 1 77 ? 59.558 28.826 -65.239 1.00 79.81 77 GLN A O 1
ATOM 630 N N . LEU A 1 78 ? 59.201 30.674 -64.006 1.00 79.25 78 LEU A N 1
ATOM 631 C CA . LEU A 1 78 ? 58.602 29.972 -62.868 1.00 79.25 78 LEU A CA 1
ATOM 632 C C . LEU A 1 78 ? 57.251 29.361 -63.245 1.00 79.25 78 LEU A C 1
ATOM 634 O O . LEU A 1 78 ? 57.069 28.154 -63.090 1.00 79.25 78 LEU A O 1
ATOM 638 N N . LEU A 1 79 ? 56.356 30.158 -63.835 1.00 77.62 79 LEU A N 1
ATOM 639 C CA . LEU A 1 79 ? 55.042 29.685 -64.264 1.00 77.62 79 LEU A CA 1
ATOM 640 C C . LEU A 1 79 ? 55.144 28.583 -65.328 1.00 77.62 79 LEU A C 1
ATOM 642 O O . LEU A 1 79 ? 54.396 27.614 -65.286 1.00 77.62 79 LEU A O 1
ATOM 646 N N . LYS A 1 80 ? 56.086 28.690 -66.270 1.00 79.75 80 LYS A N 1
ATOM 647 C CA . LYS A 1 80 ? 56.343 27.657 -67.278 1.00 79.75 80 LYS A CA 1
ATOM 648 C C . LYS A 1 80 ? 56.747 26.333 -66.627 1.00 79.75 80 LYS A C 1
ATOM 650 O O . LYS A 1 80 ? 56.198 25.304 -67.001 1.00 79.75 80 LYS A O 1
ATOM 655 N N . ARG A 1 81 ? 57.650 26.347 -65.639 1.00 79.75 81 ARG A N 1
ATOM 656 C CA . ARG A 1 81 ? 58.033 25.132 -64.894 1.00 79.75 81 ARG A CA 1
ATOM 657 C C . ARG A 1 81 ? 56.866 24.552 -64.101 1.00 79.75 81 ARG A C 1
ATOM 659 O O . ARG A 1 81 ? 56.680 23.339 -64.103 1.00 79.75 81 ARG A O 1
ATOM 666 N N . GLU A 1 82 ? 56.081 25.398 -63.439 1.00 77.94 82 GLU A N 1
ATOM 667 C CA . GLU A 1 82 ? 54.884 24.967 -62.709 1.00 77.94 82 GLU A CA 1
ATOM 668 C C . GLU A 1 82 ? 53.853 24.334 -63.648 1.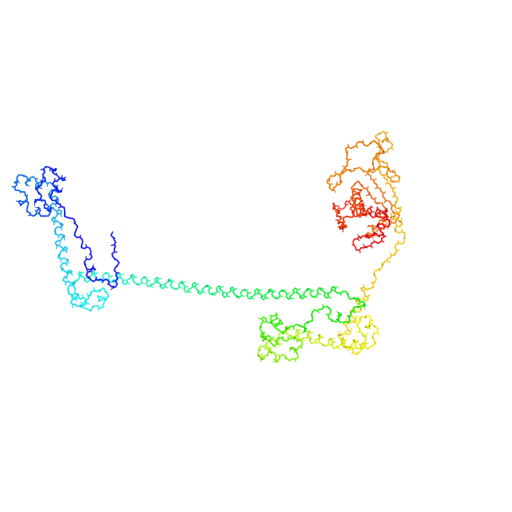00 77.94 82 GLU A C 1
ATOM 670 O O . GLU A 1 82 ? 53.373 23.239 -63.365 1.00 77.94 82 GLU A O 1
ATOM 675 N N . LEU A 1 83 ? 53.589 24.953 -64.802 1.00 77.31 83 LEU A N 1
ATOM 676 C CA . LEU A 1 83 ? 52.694 24.420 -65.830 1.00 77.31 83 LEU A CA 1
ATOM 677 C C . LEU A 1 83 ? 53.232 23.139 -66.471 1.00 77.31 83 LEU A C 1
ATOM 679 O O . LEU A 1 83 ? 52.442 22.260 -66.790 1.00 77.31 83 LEU A O 1
ATOM 683 N N . GLU A 1 84 ? 54.545 22.991 -66.660 1.00 78.12 84 GLU A N 1
ATOM 684 C CA . GLU A 1 84 ? 55.150 21.748 -67.157 1.00 78.12 84 GLU A CA 1
ATOM 685 C C . GLU A 1 84 ? 54.980 20.597 -66.152 1.00 78.12 84 GLU A C 1
ATOM 687 O O . GLU A 1 84 ? 54.597 19.494 -66.546 1.00 78.12 84 GLU A O 1
ATOM 692 N N . ILE A 1 85 ? 55.193 20.857 -64.855 1.00 78.19 85 ILE A N 1
ATOM 693 C CA . ILE A 1 85 ? 54.943 19.892 -63.771 1.00 78.19 85 ILE A CA 1
ATOM 694 C C . ILE A 1 85 ? 53.454 19.555 -63.691 1.00 78.19 85 ILE A C 1
ATOM 696 O O . ILE A 1 85 ? 53.084 18.387 -63.568 1.00 78.19 85 ILE A O 1
ATOM 700 N N . GLU A 1 86 ? 52.588 20.562 -63.774 1.00 76.75 86 GLU A N 1
ATOM 701 C CA . GLU A 1 86 ? 51.145 20.377 -63.751 1.00 76.75 86 GLU A CA 1
ATOM 702 C C . GLU A 1 86 ? 50.667 19.588 -64.972 1.00 76.75 86 GLU A C 1
ATOM 704 O O . GLU A 1 86 ? 49.871 18.669 -64.827 1.00 76.75 86 GLU A O 1
ATOM 709 N N . LEU A 1 87 ? 51.188 19.873 -66.166 1.00 74.62 87 LEU A N 1
ATOM 710 C CA . LEU A 1 87 ? 50.858 19.147 -67.388 1.00 74.62 87 LEU A CA 1
ATOM 711 C C . LEU A 1 87 ? 51.332 17.692 -67.317 1.00 74.62 87 LEU A C 1
ATOM 713 O O . LEU A 1 87 ? 50.616 16.802 -67.772 1.00 74.62 87 LEU A O 1
ATOM 717 N N . ASP A 1 88 ? 52.509 17.426 -66.746 1.00 76.38 88 ASP A N 1
ATOM 718 C CA . ASP A 1 88 ? 52.983 16.062 -66.502 1.00 76.38 88 ASP A CA 1
ATOM 719 C C . ASP A 1 88 ? 52.109 15.331 -65.469 1.00 76.38 88 ASP A C 1
ATOM 721 O O . ASP A 1 88 ? 51.708 14.187 -65.694 1.00 76.38 88 ASP A O 1
ATOM 725 N N . ASN A 1 89 ? 51.712 16.012 -64.389 1.00 74.69 89 ASN A N 1
ATOM 726 C CA . ASN A 1 89 ? 50.751 15.490 -63.418 1.00 74.69 89 ASN A CA 1
ATOM 727 C C . ASN A 1 89 ? 49.393 15.202 -64.079 1.00 74.69 89 ASN A C 1
ATOM 729 O O . ASN A 1 89 ? 48.876 14.102 -63.923 1.00 74.69 89 ASN A O 1
ATOM 733 N N . ARG A 1 90 ? 48.855 16.114 -64.902 1.00 73.00 90 ARG A N 1
ATOM 734 C CA . ARG A 1 90 ? 47.608 15.913 -65.660 1.00 73.00 90 ARG A CA 1
ATOM 735 C C . ARG A 1 90 ? 47.727 14.771 -66.659 1.00 73.00 90 ARG A C 1
ATOM 737 O O . ARG A 1 90 ? 46.780 14.012 -66.820 1.00 73.00 90 ARG A O 1
ATOM 744 N N . LYS A 1 91 ? 48.867 14.621 -67.343 1.00 75.88 91 LYS A N 1
ATOM 745 C CA . LYS A 1 91 ? 49.120 13.485 -68.246 1.00 75.88 91 LYS A CA 1
ATOM 746 C C . LYS A 1 91 ? 49.127 12.168 -67.475 1.00 75.88 91 LYS A C 1
ATOM 748 O O . LYS A 1 91 ? 48.527 11.201 -67.944 1.00 75.88 91 LYS A O 1
ATOM 753 N N . ARG A 1 92 ? 49.752 12.135 -66.294 1.00 74.00 92 ARG A N 1
ATOM 754 C CA . ARG A 1 92 ? 49.716 10.980 -65.387 1.00 74.00 92 ARG A CA 1
ATOM 755 C C . ARG A 1 92 ? 48.294 10.694 -64.901 1.00 74.00 92 ARG A C 1
ATOM 757 O O . ARG A 1 92 ? 47.838 9.571 -65.075 1.00 74.00 92 ARG A O 1
ATOM 764 N N . GLU A 1 93 ? 47.555 11.698 -64.436 1.00 73.75 9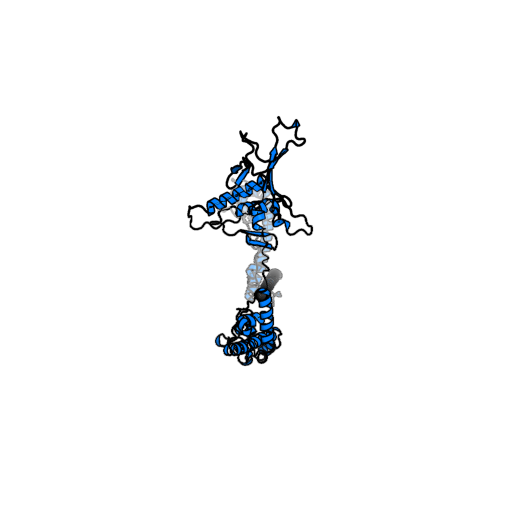3 GLU A N 1
ATOM 765 C CA . GLU A 1 93 ? 46.149 11.579 -64.021 1.00 73.75 93 GLU A CA 1
ATOM 766 C C . GLU A 1 93 ? 45.230 11.129 -65.163 1.00 73.75 93 GLU A C 1
ATOM 768 O O . GLU A 1 93 ? 44.351 10.297 -64.961 1.00 73.75 93 GLU A O 1
ATOM 773 N N . LEU A 1 94 ? 45.424 11.637 -66.384 1.00 75.00 94 LEU A N 1
ATOM 774 C CA . LEU A 1 94 ? 44.654 11.239 -67.563 1.00 75.00 94 LEU A CA 1
ATOM 775 C C . LEU A 1 94 ? 44.947 9.782 -67.937 1.00 75.00 94 LEU A C 1
ATOM 777 O O . LEU A 1 94 ? 44.031 9.042 -68.293 1.00 75.00 94 LEU A O 1
ATOM 781 N N . ASN A 1 95 ? 46.209 9.356 -67.836 1.00 78.19 95 ASN A N 1
ATOM 782 C CA . ASN A 1 95 ? 46.603 7.971 -68.069 1.00 78.19 95 ASN A CA 1
ATOM 783 C C . ASN A 1 95 ? 46.046 7.037 -66.982 1.00 78.19 95 ASN A C 1
ATOM 785 O O . ASN A 1 95 ? 45.494 5.986 -67.299 1.00 78.19 95 ASN A O 1
ATOM 789 N N . GLU A 1 96 ? 46.101 7.441 -65.712 1.00 77.19 96 GLU A N 1
ATOM 790 C CA . GLU A 1 96 ? 45.454 6.730 -64.605 1.00 77.19 96 GLU A CA 1
ATOM 791 C C . GLU A 1 96 ? 43.936 6.650 -64.804 1.00 77.19 96 GLU A C 1
ATOM 793 O O . GLU A 1 96 ? 43.356 5.570 -64.702 1.00 77.19 96 GLU A O 1
ATOM 798 N N . ARG A 1 97 ? 43.285 7.753 -65.185 1.00 79.38 97 ARG A N 1
ATOM 799 C CA . ARG A 1 97 ? 41.853 7.791 -65.503 1.00 79.38 97 ARG A CA 1
ATOM 800 C C . ARG A 1 97 ? 41.514 6.884 -66.677 1.00 79.38 97 ARG A C 1
ATOM 802 O O . ARG A 1 97 ? 40.500 6.198 -66.624 1.00 79.38 97 ARG A O 1
ATOM 809 N N . LYS A 1 98 ? 42.351 6.833 -67.714 1.00 81.69 98 LYS A N 1
ATOM 810 C CA . LYS A 1 98 ? 42.176 5.915 -68.846 1.00 81.69 98 LYS A CA 1
ATOM 811 C C . LYS A 1 98 ? 42.217 4.458 -68.380 1.00 81.69 98 LYS A C 1
ATOM 813 O O . LYS A 1 98 ? 41.314 3.694 -68.708 1.00 81.69 98 LYS A O 1
ATOM 818 N N . ILE A 1 99 ? 43.197 4.101 -67.549 1.00 84.00 99 ILE A N 1
ATOM 819 C CA . ILE A 1 99 ? 43.317 2.763 -66.948 1.00 84.00 99 ILE A CA 1
ATOM 820 C C . ILE A 1 99 ? 42.082 2.426 -66.095 1.00 84.00 99 ILE A C 1
ATOM 822 O O . ILE A 1 99 ? 41.589 1.296 -66.123 1.00 84.00 99 ILE A O 1
ATOM 826 N N . LEU A 1 100 ? 41.569 3.398 -65.338 1.00 84.06 100 LEU A N 1
ATOM 827 C CA . LEU A 1 100 ? 40.384 3.239 -64.496 1.00 84.06 100 LEU A CA 1
ATOM 828 C C . LEU A 1 100 ? 39.094 3.108 -65.318 1.00 84.06 100 LEU A C 1
ATOM 830 O O . LEU A 1 100 ? 38.278 2.247 -65.007 1.00 84.06 100 LEU A O 1
ATOM 834 N N . LEU A 1 101 ? 38.929 3.878 -66.395 1.00 82.62 101 LEU A N 1
ATOM 835 C CA . LEU A 1 101 ? 37.788 3.778 -67.314 1.00 82.62 101 LEU A CA 1
ATOM 836 C C . LEU A 1 101 ? 37.772 2.444 -68.068 1.00 82.62 101 LEU A C 1
ATOM 838 O O . LEU A 1 101 ? 36.718 1.827 -68.203 1.00 82.62 101 LEU A O 1
ATOM 842 N N . GLU A 1 102 ? 38.933 1.953 -68.507 1.00 84.44 102 GLU A N 1
ATOM 843 C CA . GLU A 1 102 ? 39.049 0.614 -69.096 1.00 84.44 102 GLU A CA 1
ATOM 844 C C . GLU A 1 102 ? 38.677 -0.482 -68.086 1.00 84.44 102 GLU A C 1
ATOM 846 O O . GLU A 1 102 ? 38.017 -1.460 -68.445 1.00 84.44 102 GLU A O 1
ATOM 851 N N . ALA A 1 103 ? 39.063 -0.318 -66.816 1.00 85.56 103 ALA A N 1
ATOM 852 C CA . ALA A 1 103 ? 38.663 -1.224 -65.744 1.00 85.56 103 ALA A CA 1
ATOM 853 C C . ALA A 1 103 ? 37.150 -1.161 -65.464 1.00 85.56 103 ALA A C 1
ATOM 855 O O . ALA A 1 103 ? 36.535 -2.214 -65.324 1.00 85.56 103 ALA A O 1
ATOM 856 N N . ILE A 1 104 ? 36.541 0.031 -65.446 1.00 87.19 104 ILE A N 1
ATOM 857 C CA . ILE A 1 104 ? 35.086 0.220 -65.298 1.00 87.19 104 ILE A CA 1
ATOM 858 C C . ILE A 1 104 ? 34.340 -0.467 -66.442 1.00 87.19 104 ILE A C 1
ATOM 860 O O . ILE A 1 104 ? 33.423 -1.243 -66.197 1.00 87.19 104 ILE A O 1
ATOM 864 N N . HIS A 1 105 ? 34.765 -0.244 -67.688 1.00 85.69 105 HIS A N 1
ATOM 865 C CA . HIS A 1 105 ? 34.141 -0.861 -68.855 1.00 85.69 105 HIS A CA 1
ATOM 866 C C . HIS A 1 105 ? 34.171 -2.392 -68.757 1.00 85.69 105 HIS A C 1
ATOM 868 O O . HIS A 1 105 ? 33.149 -3.043 -68.958 1.00 85.69 105 HIS A O 1
ATOM 874 N N . LYS A 1 106 ? 35.313 -2.975 -68.368 1.00 86.50 106 LYS A N 1
ATOM 875 C CA . LYS A 1 106 ? 35.435 -4.424 -68.131 1.00 86.50 106 LYS A CA 1
ATOM 876 C C . LYS A 1 106 ? 34.526 -4.911 -67.000 1.00 86.50 106 LYS A C 1
ATOM 878 O O . LYS A 1 106 ? 33.812 -5.887 -67.191 1.00 86.50 106 LYS A O 1
ATOM 883 N N . LEU A 1 107 ? 34.512 -4.212 -65.865 1.00 87.88 107 LEU A N 1
ATOM 884 C CA . LEU A 1 107 ? 33.654 -4.539 -64.723 1.00 87.88 107 LEU A CA 1
ATOM 885 C C . LEU A 1 107 ? 32.167 -4.509 -65.098 1.00 87.88 107 LEU A C 1
ATOM 887 O O . LEU A 1 107 ? 31.432 -5.420 -64.730 1.00 87.88 107 LEU A O 1
ATOM 891 N N . HIS A 1 108 ? 31.731 -3.514 -65.874 1.00 88.56 108 HIS A N 1
ATOM 892 C CA . HIS A 1 108 ? 30.356 -3.416 -66.365 1.00 88.56 108 HIS A CA 1
ATOM 893 C C . HIS A 1 108 ? 30.003 -4.553 -67.334 1.00 88.56 108 HIS A C 1
ATOM 895 O O . HIS A 1 108 ? 28.922 -5.124 -67.211 1.00 88.56 108 HIS A O 1
ATOM 901 N N . HIS A 1 109 ? 30.908 -4.942 -68.241 1.00 85.50 109 HIS A N 1
ATOM 902 C CA . HIS A 1 109 ? 30.707 -6.118 -69.108 1.00 85.50 109 HIS A CA 1
ATOM 903 C C . HIS A 1 109 ? 30.597 -7.425 -68.321 1.00 85.50 109 HIS A C 1
ATOM 905 O O . HIS A 1 109 ? 29.862 -8.328 -68.710 1.00 85.50 109 HIS A O 1
ATOM 911 N N . GLU A 1 110 ? 31.288 -7.517 -67.187 1.00 85.56 110 GLU A N 1
ATOM 912 C CA . GLU A 1 110 ? 31.219 -8.653 -66.264 1.00 85.56 110 GLU A CA 1
ATOM 913 C C . GLU A 1 110 ? 30.064 -8.534 -65.242 1.00 85.56 110 GLU A C 1
ATOM 915 O O . GLU A 1 110 ? 29.931 -9.375 -64.350 1.00 85.56 110 GLU A O 1
ATOM 920 N N . GLY A 1 111 ? 29.205 -7.513 -65.369 1.00 85.00 111 GLY A N 1
ATOM 921 C CA . GLY A 1 111 ? 28.003 -7.322 -64.552 1.00 85.00 111 GLY A CA 1
ATOM 922 C C . GLY A 1 111 ? 28.242 -6.745 -63.149 1.00 85.00 111 GLY A C 1
ATOM 923 O O . GLY A 1 111 ? 27.380 -6.863 -62.274 1.00 85.00 111 GLY A O 1
ATOM 924 N N . VAL A 1 112 ? 29.404 -6.138 -62.899 1.00 90.19 112 VAL A N 1
ATOM 925 C CA . VAL A 1 112 ? 29.784 -5.543 -61.611 1.00 90.19 112 VAL A CA 1
ATOM 926 C C . VAL A 1 112 ? 29.607 -4.026 -61.661 1.00 90.19 112 VAL A C 1
ATOM 928 O O . VAL A 1 112 ? 30.482 -3.312 -62.136 1.00 90.19 112 VAL A O 1
ATOM 931 N N . TYR A 1 113 ? 28.494 -3.533 -61.116 1.00 88.06 113 TYR A N 1
ATOM 932 C CA . TYR A 1 113 ? 28.159 -2.101 -61.081 1.00 88.06 113 TYR A CA 1
ATOM 933 C C . TYR A 1 113 ? 28.270 -1.493 -59.678 1.00 88.06 113 TYR A C 1
ATOM 935 O O . TYR A 1 113 ? 28.431 -0.288 -59.529 1.00 88.06 113 TYR A O 1
ATOM 943 N N . SER A 1 114 ? 28.206 -2.318 -58.631 1.00 90.00 114 SER A N 1
ATOM 944 C CA . SER A 1 114 ? 28.193 -1.880 -57.231 1.00 90.00 114 SER A CA 1
ATOM 945 C C . SER A 1 114 ? 29.263 -2.562 -56.384 1.00 90.00 114 SER A C 1
ATOM 947 O O . SER A 1 114 ? 29.730 -3.668 -56.683 1.00 90.00 114 SER A O 1
ATOM 949 N N . LEU A 1 115 ? 29.595 -1.942 -55.252 1.00 89.12 115 LEU A N 1
ATOM 950 C CA . LEU A 1 115 ? 30.528 -2.495 -54.271 1.00 89.12 115 LEU A CA 1
ATOM 951 C C . LEU A 1 115 ? 30.074 -3.865 -53.714 1.00 89.12 115 LEU A C 1
ATOM 953 O O . LEU A 1 115 ? 30.900 -4.751 -53.471 1.00 89.12 115 LEU A O 1
ATOM 957 N N . ARG A 1 116 ? 28.758 -4.087 -53.578 1.00 88.00 116 ARG A N 1
ATOM 958 C CA . ARG A 1 116 ? 28.156 -5.382 -53.212 1.00 88.00 116 ARG A CA 1
ATOM 959 C C . ARG A 1 116 ? 28.467 -6.468 -54.238 1.00 88.00 116 ARG A C 1
ATOM 961 O O . ARG A 1 116 ? 28.828 -7.580 -53.854 1.00 88.00 116 ARG A O 1
ATOM 968 N N . GLN A 1 117 ? 28.345 -6.158 -55.526 1.00 88.69 117 GLN A N 1
ATOM 969 C CA . GLN A 1 117 ? 28.670 -7.095 -56.604 1.00 88.69 117 GLN A CA 1
ATOM 970 C C . GLN A 1 117 ? 30.181 -7.345 -56.669 1.00 88.69 117 GLN A C 1
ATOM 972 O O . GLN A 1 117 ? 30.605 -8.496 -56.774 1.00 88.69 117 GLN A O 1
ATOM 977 N N . TRP A 1 118 ? 31.000 -6.305 -56.470 1.00 91.25 118 TRP A N 1
ATOM 978 C CA . TRP A 1 118 ? 32.456 -6.439 -56.361 1.00 91.25 118 TRP A CA 1
ATOM 979 C C . TRP A 1 118 ? 32.872 -7.392 -55.231 1.00 91.25 118 TRP A C 1
ATOM 981 O O . TRP A 1 118 ? 33.820 -8.166 -55.379 1.00 91.25 118 TRP A O 1
ATOM 991 N N . ARG A 1 119 ? 32.152 -7.405 -54.101 1.00 88.06 119 ARG A N 1
ATOM 992 C CA . ARG A 1 119 ? 32.417 -8.334 -52.990 1.00 88.06 119 ARG A CA 1
ATOM 993 C C . ARG A 1 119 ? 32.395 -9.793 -53.450 1.00 88.06 119 ARG A C 1
ATOM 995 O O . ARG A 1 119 ? 33.346 -10.512 -53.145 1.00 88.06 119 ARG A O 1
ATOM 1002 N N . GLY A 1 120 ? 31.351 -10.187 -54.183 1.00 85.75 120 GLY A N 1
ATOM 1003 C CA . GLY A 1 120 ? 31.119 -11.551 -54.677 1.00 85.75 120 GLY A CA 1
ATOM 1004 C C . GLY A 1 120 ? 31.780 -11.877 -56.020 1.00 85.75 120 GLY A C 1
ATOM 1005 O O . GLY A 1 120 ? 31.687 -13.013 -56.486 1.00 85.75 120 GLY A O 1
ATOM 1006 N N . PHE A 1 121 ? 32.448 -10.907 -56.642 1.00 90.06 121 PHE A N 1
ATOM 1007 C CA . PHE A 1 121 ? 33.092 -11.083 -57.936 1.00 90.06 121 PHE A CA 1
ATOM 1008 C C . PHE A 1 121 ? 34.291 -12.041 -57.837 1.00 90.06 121 PHE A C 1
ATOM 1010 O O . PHE A 1 121 ? 35.220 -11.808 -57.063 1.00 90.06 121 PHE A O 1
ATOM 1017 N N . LYS A 1 122 ? 34.273 -13.142 -58.600 1.00 84.38 122 LYS A N 1
ATOM 1018 C CA . LYS A 1 122 ? 35.277 -14.221 -58.501 1.00 84.38 122 LYS A CA 1
ATOM 1019 C C . LYS A 1 122 ? 36.577 -13.903 -59.244 1.00 84.38 122 LYS A C 1
ATOM 1021 O O . LYS A 1 122 ? 37.650 -14.287 -58.786 1.00 84.38 122 LYS A O 1
ATOM 1026 N N . SER A 1 123 ? 36.507 -13.148 -60.337 1.00 85.12 123 SER A N 1
ATOM 1027 C CA . SER A 1 123 ? 37.642 -12.916 -61.239 1.00 85.12 123 SER A CA 1
ATOM 1028 C C . SER A 1 123 ? 38.402 -11.622 -60.934 1.00 85.12 123 SER A C 1
ATOM 1030 O O . SER A 1 123 ? 38.899 -10.967 -61.836 1.00 85.12 123 SER A O 1
ATOM 1032 N N . LYS A 1 124 ? 38.580 -11.243 -59.659 1.00 83.62 124 LYS A N 1
ATOM 1033 C CA . LYS A 1 124 ? 39.236 -9.967 -59.268 1.00 83.62 124 LYS A CA 1
ATOM 1034 C C . LYS A 1 124 ? 40.671 -9.788 -59.785 1.00 83.62 124 LYS A C 1
ATOM 1036 O O . LYS A 1 124 ? 41.233 -8.711 -59.630 1.00 83.62 124 LYS A O 1
ATOM 1041 N N . ASN A 1 125 ? 41.297 -10.840 -60.311 1.00 81.31 125 ASN A N 1
ATOM 1042 C CA . ASN A 1 125 ? 42.646 -10.808 -60.879 1.00 81.31 125 ASN A CA 1
ATOM 1043 C C . ASN A 1 125 ? 42.680 -10.310 -62.336 1.00 81.31 125 ASN A C 1
ATOM 1045 O O . ASN A 1 125 ? 43.763 -10.018 -62.828 1.00 81.31 125 ASN A O 1
ATOM 1049 N N . THR A 1 126 ? 41.529 -10.195 -63.011 1.00 80.56 126 THR A N 1
ATOM 1050 C CA . THR A 1 126 ? 41.418 -9.630 -64.373 1.00 80.56 126 THR A CA 1
ATOM 1051 C C . THR A 1 126 ? 41.408 -8.098 -64.372 1.00 80.56 126 THR A C 1
ATOM 1053 O O . THR A 1 126 ? 41.685 -7.463 -65.391 1.00 80.56 126 THR A O 1
ATOM 1056 N N . VAL A 1 127 ? 41.115 -7.500 -63.216 1.00 85.81 127 VAL A N 1
ATOM 1057 C CA . VAL A 1 127 ? 41.072 -6.054 -62.992 1.00 85.81 127 VAL A CA 1
ATOM 1058 C C . VAL A 1 127 ? 42.468 -5.535 -62.669 1.00 85.81 127 VAL A C 1
ATOM 1060 O O . VAL A 1 127 ? 43.251 -6.192 -61.982 1.00 85.81 127 VAL A O 1
ATOM 1063 N N . THR A 1 128 ? 42.780 -4.329 -63.143 1.00 85.69 128 THR A N 1
ATOM 1064 C CA . THR A 1 128 ? 44.087 -3.707 -62.918 1.00 85.69 128 THR A CA 1
ATOM 1065 C C . THR A 1 128 ? 44.385 -3.569 -61.417 1.00 85.69 128 THR A C 1
ATOM 1067 O O . THR A 1 128 ? 43.478 -3.252 -60.636 1.00 85.69 128 THR A O 1
ATOM 1070 N N . PRO A 1 129 ? 45.645 -3.774 -60.976 1.00 84.31 129 PRO A N 1
ATOM 1071 C CA . PRO A 1 129 ? 46.004 -3.709 -59.557 1.00 84.31 129 PRO A CA 1
ATOM 1072 C C . PRO A 1 129 ? 45.567 -2.408 -58.877 1.00 84.31 129 PRO A C 1
ATOM 1074 O O . PRO A 1 129 ? 45.111 -2.431 -57.736 1.00 84.31 129 PRO A O 1
ATOM 1077 N N . HIS A 1 130 ? 45.641 -1.290 -59.605 1.00 80.50 130 HIS A N 1
ATOM 1078 C CA . HIS A 1 130 ? 45.240 0.025 -59.119 1.00 80.50 130 HIS A CA 1
ATOM 1079 C C . HIS A 1 130 ? 43.726 0.116 -58.840 1.00 80.50 130 HIS A C 1
ATOM 1081 O O . HIS A 1 130 ? 43.327 0.470 -57.730 1.00 80.50 130 HIS A O 1
ATOM 1087 N N . ALA A 1 131 ? 42.875 -0.292 -59.791 1.00 83.06 131 ALA A N 1
ATOM 1088 C CA . ALA A 1 131 ? 41.420 -0.307 -59.604 1.00 83.06 131 ALA A CA 1
ATOM 1089 C C . ALA A 1 131 ? 40.991 -1.302 -58.508 1.00 83.06 131 ALA A C 1
ATOM 1091 O O . ALA A 1 131 ? 40.176 -0.981 -57.640 1.00 83.06 131 ALA A O 1
ATOM 1092 N N . LYS A 1 132 ? 41.604 -2.492 -58.488 1.00 86.56 132 LYS A N 1
ATOM 1093 C CA . LYS A 1 132 ? 41.381 -3.514 -57.454 1.00 86.56 132 LYS A CA 1
ATOM 1094 C C . LYS A 1 132 ? 41.741 -2.997 -56.056 1.00 86.56 132 LYS A C 1
ATOM 1096 O O . LYS A 1 132 ? 41.003 -3.254 -55.104 1.00 86.56 132 LYS A O 1
ATOM 1101 N N . GLY A 1 133 ? 42.859 -2.278 -55.931 1.00 85.88 133 GLY A N 1
ATOM 1102 C CA . GLY A 1 133 ? 43.316 -1.664 -54.684 1.00 85.88 133 GLY A CA 1
ATOM 1103 C C . GLY A 1 133 ? 42.314 -0.650 -54.136 1.00 85.88 133 GLY A C 1
ATOM 1104 O O . GLY A 1 133 ? 41.906 -0.774 -52.981 1.00 85.88 133 GLY A O 1
ATOM 1105 N N . LYS A 1 134 ? 41.843 0.281 -54.980 1.00 87.50 134 LYS A N 1
ATOM 1106 C CA . LYS A 1 134 ? 40.824 1.278 -54.604 1.00 87.50 134 LYS A CA 1
ATOM 1107 C C . LYS A 1 134 ? 39.518 0.624 -54.136 1.00 87.50 134 LYS A C 1
ATOM 1109 O O . LYS A 1 134 ? 39.051 0.906 -53.033 1.00 87.50 134 LYS A O 1
ATOM 1114 N N . LEU A 1 135 ? 38.966 -0.312 -54.914 1.00 87.81 135 LEU A N 1
ATOM 1115 C CA . LEU A 1 135 ? 37.707 -0.985 -54.565 1.00 87.81 135 LEU A CA 1
ATOM 1116 C C . LEU A 1 135 ? 37.818 -1.837 -53.291 1.00 87.81 135 LEU A C 1
ATOM 1118 O O . LEU A 1 135 ? 36.887 -1.869 -52.491 1.00 87.81 135 LEU A O 1
ATOM 1122 N N . ASN A 1 136 ? 38.946 -2.520 -53.065 1.00 88.44 136 ASN A N 1
ATOM 1123 C CA . ASN A 1 136 ? 39.154 -3.312 -51.847 1.00 88.44 136 ASN A CA 1
ATOM 1124 C C . ASN A 1 136 ? 39.361 -2.446 -50.599 1.00 88.44 136 ASN A C 1
ATOM 1126 O O . ASN A 1 136 ? 38.896 -2.826 -49.521 1.00 88.44 136 ASN A O 1
ATOM 1130 N N . ALA A 1 137 ? 40.024 -1.294 -50.732 1.00 87.81 137 ALA A N 1
ATOM 1131 C CA . ALA A 1 137 ? 40.163 -0.336 -49.640 1.00 87.81 137 ALA A CA 1
ATOM 1132 C C . ALA A 1 137 ? 38.785 0.173 -49.191 1.00 87.81 137 ALA A C 1
ATOM 1134 O O . ALA A 1 137 ? 38.450 0.082 -48.008 1.00 87.81 137 ALA A O 1
ATOM 1135 N N . VAL A 1 138 ? 37.946 0.591 -50.145 1.00 88.19 138 VAL A N 1
ATOM 1136 C CA . VAL A 1 138 ? 36.576 1.041 -49.859 1.00 88.19 138 VAL A CA 1
ATOM 1137 C C . VAL A 1 138 ? 35.709 -0.102 -49.322 1.00 88.19 138 VAL A C 1
ATOM 1139 O O . VAL A 1 138 ? 35.024 0.075 -48.319 1.00 88.19 138 VAL A O 1
ATOM 1142 N N . LEU A 1 139 ? 35.791 -1.308 -49.894 1.00 88.06 139 LEU A N 1
ATOM 1143 C CA . LEU A 1 139 ? 35.061 -2.482 -49.396 1.00 88.06 139 LEU A CA 1
ATOM 1144 C C . LEU A 1 139 ? 35.405 -2.807 -47.934 1.00 88.06 139 LEU A C 1
ATOM 1146 O O . LEU A 1 139 ? 34.514 -3.147 -47.157 1.00 88.06 139 LEU A O 1
ATOM 1150 N N . THR A 1 140 ? 36.680 -2.705 -47.555 1.00 87.31 140 THR A N 1
ATOM 1151 C CA . THR A 1 140 ? 37.136 -2.959 -46.178 1.00 87.31 140 THR A CA 1
ATOM 1152 C C . THR A 1 140 ? 36.629 -1.882 -45.224 1.00 87.31 140 THR A C 1
ATOM 1154 O O . THR A 1 140 ? 36.155 -2.203 -44.132 1.00 87.31 140 THR A O 1
ATOM 1157 N N . GLN A 1 141 ? 36.670 -0.617 -45.649 1.00 86.31 141 GLN A N 1
ATOM 1158 C CA . GLN A 1 141 ? 36.141 0.504 -44.878 1.00 86.31 141 GLN A CA 1
ATOM 1159 C C . GLN A 1 141 ? 34.638 0.335 -44.612 1.00 86.31 141 GLN A C 1
ATOM 1161 O O . GLN A 1 141 ? 34.225 0.360 -43.456 1.00 86.31 141 GLN A O 1
ATOM 1166 N N . VAL A 1 142 ? 33.839 0.071 -45.653 1.00 88.12 142 VAL A N 1
ATOM 1167 C CA . VAL A 1 142 ? 32.382 -0.118 -45.532 1.00 88.12 142 VAL A CA 1
ATOM 1168 C C . VAL A 1 142 ? 32.043 -1.300 -44.625 1.00 88.12 142 VAL A C 1
ATOM 1170 O O . VAL A 1 142 ? 31.197 -1.174 -43.751 1.00 88.12 142 VAL A O 1
ATOM 1173 N N . GLN A 1 143 ? 32.730 -2.438 -44.763 1.00 86.56 143 GLN A N 1
ATOM 1174 C CA . GLN A 1 143 ? 32.484 -3.600 -43.897 1.00 86.56 143 GLN A CA 1
ATOM 1175 C C . GLN A 1 143 ? 32.839 -3.348 -42.430 1.00 86.56 143 GLN A C 1
ATOM 1177 O O . GLN A 1 143 ? 32.224 -3.940 -41.544 1.00 86.56 143 GLN A O 1
ATOM 1182 N N . THR A 1 144 ? 33.860 -2.534 -42.169 1.00 85.38 144 THR A N 1
ATOM 1183 C CA . THR A 1 144 ? 34.269 -2.194 -40.802 1.00 85.38 144 THR A CA 1
ATOM 1184 C C . THR A 1 144 ? 33.252 -1.257 -40.163 1.00 85.38 144 THR A C 1
ATOM 1186 O O . THR A 1 144 ? 32.856 -1.486 -39.022 1.00 85.38 144 THR A O 1
ATOM 1189 N N . GLU A 1 145 ? 32.770 -0.269 -40.917 1.00 85.44 145 GLU A N 1
ATOM 1190 C CA . GLU A 1 145 ? 31.743 0.660 -40.447 1.00 85.44 145 GLU A CA 1
ATOM 1191 C C . GLU A 1 145 ? 30.392 -0.042 -40.249 1.00 85.44 145 GLU A C 1
ATOM 1193 O O . GLU A 1 145 ? 29.810 0.064 -39.177 1.00 85.44 145 GLU A O 1
ATOM 1198 N N . GLU A 1 146 ? 29.946 -0.880 -41.196 1.00 85.56 146 GLU A N 1
ATOM 1199 C CA . GLU A 1 146 ? 28.715 -1.678 -41.048 1.00 85.56 146 GLU A CA 1
ATOM 1200 C C . GLU A 1 146 ? 28.759 -2.583 -39.805 1.00 85.56 146 GLU A C 1
ATOM 1202 O O . GLU A 1 146 ? 27.758 -2.732 -39.103 1.00 85.56 146 GLU A O 1
ATOM 1207 N N . LYS A 1 147 ? 29.918 -3.191 -39.506 1.00 85.56 147 LYS A N 1
ATOM 1208 C CA . LYS A 1 147 ? 30.099 -3.995 -38.287 1.00 85.56 147 LYS A CA 1
ATOM 1209 C C . LYS A 1 147 ? 30.014 -3.138 -37.029 1.00 85.56 147 LYS A C 1
ATOM 1211 O O . LYS A 1 147 ? 29.356 -3.551 -36.077 1.00 85.56 147 LYS A O 1
ATOM 1216 N N . ARG A 1 148 ? 30.656 -1.969 -37.029 1.00 86.12 148 ARG A N 1
ATOM 1217 C CA . ARG A 1 148 ? 30.641 -1.032 -35.903 1.00 86.12 148 ARG A CA 1
ATOM 1218 C C . ARG A 1 148 ? 29.229 -0.521 -35.629 1.00 86.12 148 ARG A C 1
ATOM 1220 O O . ARG A 1 148 ? 28.780 -0.587 -34.490 1.00 86.12 148 ARG A O 1
ATOM 1227 N N . GLU A 1 149 ? 28.509 -0.102 -36.666 1.00 85.81 149 GLU A N 1
ATOM 1228 C CA . GLU A 1 149 ? 27.117 0.338 -36.557 1.00 85.81 149 GLU A CA 1
ATOM 1229 C C . GLU A 1 149 ? 26.191 -0.791 -36.088 1.00 85.81 149 GLU A C 1
ATOM 1231 O O . GLU A 1 149 ? 25.304 -0.567 -35.265 1.00 85.81 149 GLU A O 1
ATOM 1236 N N . ALA A 1 150 ? 26.375 -2.018 -36.588 1.00 85.31 150 ALA A N 1
ATOM 1237 C CA . ALA A 1 150 ? 25.588 -3.168 -36.148 1.00 85.31 150 ALA A CA 1
ATOM 1238 C C . ALA A 1 150 ? 25.857 -3.519 -34.676 1.00 85.31 150 ALA A C 1
ATOM 1240 O O . ALA A 1 150 ? 24.923 -3.841 -33.942 1.00 85.31 150 ALA A O 1
ATOM 1241 N N . GLU A 1 151 ? 27.113 -3.447 -34.233 1.00 88.19 151 GLU A N 1
ATOM 1242 C CA . GLU A 1 151 ? 27.486 -3.651 -32.832 1.00 88.19 151 GLU A CA 1
ATOM 1243 C C . GLU A 1 151 ? 26.922 -2.545 -31.932 1.00 88.19 151 GLU A C 1
ATOM 1245 O O . GLU A 1 151 ? 26.398 -2.831 -30.857 1.00 88.19 151 GLU A O 1
ATOM 1250 N N . GLU A 1 152 ? 26.964 -1.289 -32.374 1.00 89.00 152 GLU A N 1
ATOM 1251 C CA . GLU A 1 152 ? 26.381 -0.165 -31.645 1.00 89.00 152 GLU A CA 1
ATOM 1252 C C . GLU A 1 152 ? 24.860 -0.304 -31.519 1.00 89.00 152 GLU A C 1
ATOM 1254 O O . GLU A 1 152 ? 24.326 -0.188 -30.416 1.00 89.00 152 GLU A O 1
ATOM 1259 N N . LYS A 1 153 ? 24.165 -0.662 -32.608 1.00 89.69 153 LYS A N 1
ATOM 1260 C CA . LYS A 1 153 ? 22.723 -0.955 -32.586 1.00 89.69 153 LYS A CA 1
ATOM 1261 C C . LYS A 1 153 ? 22.386 -2.087 -31.617 1.00 89.69 153 LYS A C 1
ATOM 1263 O O . LYS A 1 153 ? 21.441 -1.949 -30.848 1.00 89.69 153 LYS A O 1
ATOM 1268 N N . ARG A 1 154 ? 23.175 -3.168 -31.599 1.00 92.12 154 ARG A N 1
ATOM 1269 C CA . ARG A 1 154 ? 23.005 -4.267 -30.630 1.00 92.12 154 ARG A CA 1
ATOM 1270 C C . ARG A 1 154 ? 23.183 -3.794 -29.193 1.00 92.12 154 ARG A C 1
ATOM 1272 O O . ARG A 1 154 ? 22.329 -4.079 -28.369 1.00 92.12 154 ARG A O 1
ATOM 1279 N N . LYS A 1 155 ? 24.229 -3.015 -28.901 1.00 90.06 155 LYS A N 1
ATOM 1280 C CA . LYS A 1 155 ? 24.460 -2.454 -27.558 1.00 90.06 155 LYS A CA 1
ATOM 1281 C C . LYS A 1 155 ? 23.335 -1.517 -27.117 1.00 90.06 155 LYS A C 1
ATOM 1283 O O . LYS A 1 155 ? 23.007 -1.476 -25.934 1.00 90.06 155 LYS A O 1
ATOM 1288 N N . VAL A 1 156 ? 22.768 -0.736 -28.037 1.00 93.31 156 VAL A N 1
ATOM 1289 C CA . VAL A 1 156 ? 21.611 0.127 -27.752 1.00 93.31 156 VAL A CA 1
ATOM 1290 C C . VAL A 1 156 ? 20.373 -0.714 -27.449 1.00 93.31 156 VAL A C 1
ATOM 1292 O O . VAL A 1 156 ? 19.680 -0.418 -26.478 1.00 93.31 156 VAL A O 1
ATOM 1295 N N . GLU A 1 157 ? 20.122 -1.769 -28.224 1.00 90.75 157 GLU A N 1
ATOM 1296 C CA . GLU A 1 157 ? 18.980 -2.660 -28.004 1.00 90.75 157 GLU A CA 1
ATOM 1297 C C . GLU A 1 157 ? 19.114 -3.452 -26.696 1.00 90.75 157 GLU A C 1
ATOM 1299 O O . GLU A 1 157 ? 18.202 -3.435 -25.876 1.00 90.75 157 GLU A O 1
ATOM 1304 N N . GLU A 1 158 ? 20.288 -4.021 -26.410 1.00 91.88 158 GLU A N 1
ATOM 1305 C CA . GLU A 1 158 ? 20.575 -4.698 -25.137 1.00 91.88 158 GLU A CA 1
ATOM 1306 C C . GLU A 1 158 ? 20.375 -3.766 -23.933 1.00 91.88 158 GLU A C 1
ATOM 1308 O O . GLU A 1 158 ? 19.821 -4.172 -22.911 1.00 91.88 158 GLU A O 1
ATOM 1313 N N . LYS A 1 159 ? 20.783 -2.493 -24.046 1.00 91.75 159 LYS A N 1
ATOM 1314 C CA . LYS A 1 159 ? 20.534 -1.486 -23.002 1.00 91.75 159 LYS A CA 1
ATOM 1315 C C . LYS A 1 159 ? 19.047 -1.192 -22.826 1.00 91.75 159 LYS A C 1
ATOM 1317 O O . LYS A 1 159 ? 18.609 -1.055 -21.686 1.00 91.75 159 LYS A O 1
ATOM 1322 N N . ARG A 1 160 ? 18.280 -1.098 -23.917 1.00 93.00 160 ARG A N 1
ATOM 1323 C CA . ARG A 1 160 ? 16.824 -0.893 -23.866 1.00 93.00 160 ARG A CA 1
ATOM 1324 C C . ARG A 1 160 ? 16.121 -2.072 -23.207 1.00 93.00 160 ARG A C 1
ATOM 1326 O O . ARG A 1 160 ? 15.350 -1.855 -22.278 1.00 93.00 160 ARG A O 1
ATOM 1333 N N . GLU A 1 161 ? 16.447 -3.297 -23.610 1.00 92.94 161 GLU A N 1
ATOM 1334 C CA . GLU A 1 161 ? 15.896 -4.511 -23.002 1.00 92.94 161 GLU A CA 1
ATOM 1335 C C . GLU A 1 161 ? 16.260 -4.625 -21.514 1.00 92.94 161 GLU A C 1
ATOM 1337 O O . GLU A 1 161 ? 15.424 -5.002 -20.692 1.00 92.94 161 GLU A O 1
ATOM 1342 N N . ALA A 1 162 ? 17.499 -4.290 -21.136 1.00 93.31 162 ALA A N 1
ATOM 1343 C CA . ALA A 1 162 ? 17.926 -4.282 -19.739 1.00 93.31 162 ALA A CA 1
ATOM 1344 C C . ALA A 1 162 ? 17.187 -3.214 -18.914 1.00 93.31 162 ALA A C 1
ATOM 1346 O O . ALA A 1 162 ? 16.782 -3.480 -17.781 1.00 93.31 162 ALA A O 1
ATOM 1347 N N . GLU A 1 163 ? 16.975 -2.019 -19.472 1.00 92.06 163 GLU A N 1
ATOM 1348 C CA . GLU A 1 163 ? 16.208 -0.955 -18.820 1.00 92.06 163 GLU A CA 1
ATOM 1349 C C . GLU A 1 163 ? 14.727 -1.329 -18.671 1.00 92.06 163 GLU A C 1
ATOM 1351 O O . GLU A 1 163 ? 14.134 -1.079 -17.621 1.00 92.06 163 GLU A O 1
ATOM 1356 N N . GLU A 1 164 ? 14.130 -1.964 -19.681 1.00 93.38 164 GLU A N 1
ATOM 1357 C CA . GLU A 1 164 ? 12.753 -2.455 -19.619 1.00 93.38 164 GLU A CA 1
ATOM 1358 C C . GLU A 1 164 ? 12.594 -3.550 -18.557 1.00 93.38 164 GLU A C 1
ATOM 1360 O O . GLU A 1 164 ? 11.678 -3.478 -17.733 1.00 93.38 164 GLU A O 1
ATOM 1365 N N . LYS A 1 165 ? 13.528 -4.511 -18.501 1.00 93.44 165 LYS A N 1
ATOM 1366 C CA . LYS A 1 165 ? 13.567 -5.536 -17.446 1.00 93.44 165 LYS A CA 1
ATOM 1367 C C . LYS A 1 165 ? 13.677 -4.909 -16.058 1.00 93.44 165 LYS A C 1
ATOM 1369 O O . LYS A 1 165 ? 12.901 -5.279 -15.179 1.00 93.44 165 LYS A O 1
ATOM 1374 N N . ARG A 1 166 ? 14.557 -3.915 -15.877 1.00 94.31 166 ARG A N 1
ATOM 1375 C CA . ARG A 1 166 ? 14.704 -3.195 -14.601 1.00 94.31 166 ARG A CA 1
ATOM 1376 C C . ARG A 1 166 ? 13.413 -2.480 -14.198 1.00 94.31 166 ARG A C 1
ATOM 1378 O O . ARG A 1 166 ? 12.969 -2.623 -13.066 1.00 94.31 166 ARG A O 1
ATOM 1385 N N . LYS A 1 167 ? 12.758 -1.770 -15.125 1.00 91.44 167 LYS A N 1
ATOM 1386 C CA . LYS A 1 167 ? 11.466 -1.103 -14.865 1.00 91.44 167 LYS A CA 1
ATOM 1387 C C . LYS A 1 167 ? 10.358 -2.100 -14.515 1.00 91.44 167 LYS A C 1
ATOM 1389 O O . LYS A 1 167 ? 9.518 -1.815 -13.661 1.00 91.44 167 LYS A O 1
ATOM 1394 N N . ALA A 1 168 ? 10.331 -3.263 -15.166 1.00 92.75 168 ALA A N 1
ATOM 1395 C CA . ALA A 1 168 ? 9.367 -4.316 -14.862 1.00 92.75 168 ALA A CA 1
ATOM 1396 C C . ALA A 1 168 ? 9.598 -4.923 -13.467 1.00 92.75 168 ALA A C 1
ATOM 1398 O O . ALA A 1 168 ? 8.628 -5.180 -12.751 1.00 92.75 168 ALA A O 1
ATOM 1399 N N . GLU A 1 169 ? 10.856 -5.118 -13.071 1.00 92.12 169 GLU A N 1
ATOM 1400 C CA . GLU A 1 169 ? 11.243 -5.584 -11.736 1.00 92.12 169 GLU A CA 1
ATOM 1401 C C . GLU A 1 169 ? 10.895 -4.552 -10.653 1.00 92.12 169 GLU A C 1
ATOM 1403 O O . GLU A 1 169 ? 10.161 -4.882 -9.723 1.00 92.12 169 GLU A O 1
ATOM 1408 N N . GLU A 1 170 ? 11.266 -3.280 -10.838 1.00 93.25 170 GLU A N 1
ATOM 1409 C CA . GLU A 1 170 ? 10.893 -2.175 -9.939 1.00 93.25 170 GLU A CA 1
ATOM 1410 C C . GLU A 1 170 ? 9.367 -2.076 -9.755 1.00 93.25 170 GLU A C 1
ATOM 1412 O O . GLU A 1 170 ? 8.871 -1.896 -8.640 1.00 93.25 170 GLU A O 1
ATOM 1417 N N . LYS A 1 171 ? 8.591 -2.245 -10.835 1.00 91.44 171 LYS A N 1
ATOM 1418 C CA . LYS A 1 171 ? 7.122 -2.247 -10.772 1.00 91.44 171 LYS A CA 1
ATOM 1419 C C . LYS A 1 171 ? 6.577 -3.436 -9.976 1.00 91.44 171 LYS A C 1
ATOM 1421 O O . LYS A 1 171 ? 5.623 -3.259 -9.217 1.00 91.44 171 LYS A O 1
ATOM 1426 N N . ARG A 1 172 ? 7.159 -4.631 -10.136 1.00 93.31 172 ARG A N 1
ATOM 1427 C CA . ARG A 1 172 ? 6.777 -5.827 -9.362 1.00 93.31 172 ARG A CA 1
ATOM 1428 C C . ARG A 1 172 ? 7.070 -5.636 -7.878 1.00 93.31 172 ARG A C 1
ATOM 1430 O O . ARG A 1 172 ? 6.179 -5.866 -7.065 1.00 93.31 172 ARG A O 1
ATOM 1437 N N . GLU A 1 173 ? 8.258 -5.142 -7.535 1.00 90.81 173 GLU A N 1
ATOM 1438 C CA . GLU A 1 173 ? 8.620 -4.842 -6.148 1.00 90.81 173 GLU A CA 1
ATOM 1439 C C . GLU A 1 173 ? 7.713 -3.772 -5.530 1.00 90.81 173 GLU A C 1
ATOM 1441 O O . GLU A 1 173 ? 7.291 -3.901 -4.381 1.00 90.81 173 GLU A O 1
ATOM 1446 N N . ALA A 1 174 ? 7.379 -2.714 -6.276 1.00 91.06 174 ALA A N 1
ATOM 1447 C CA . ALA A 1 174 ? 6.463 -1.675 -5.810 1.00 91.06 174 ALA A CA 1
ATOM 1448 C C . ALA A 1 174 ? 5.048 -2.225 -5.567 1.00 91.06 174 ALA A C 1
ATOM 1450 O O . ALA A 1 174 ? 4.405 -1.881 -4.573 1.00 91.06 174 ALA A O 1
ATOM 1451 N N . GLU A 1 175 ? 4.555 -3.106 -6.443 1.00 88.12 175 GLU A N 1
ATOM 1452 C CA . GLU A 1 175 ? 3.263 -3.764 -6.253 1.00 88.12 175 GLU A CA 1
ATOM 1453 C C . GLU A 1 175 ? 3.270 -4.694 -5.031 1.00 88.12 175 GLU A C 1
ATOM 1455 O O . GLU A 1 175 ? 2.306 -4.698 -4.260 1.00 88.12 175 GLU A O 1
ATOM 1460 N N . GLU A 1 176 ? 4.351 -5.446 -4.823 1.00 89.06 176 GLU A N 1
ATOM 1461 C CA . GLU A 1 176 ? 4.525 -6.310 -3.656 1.00 89.06 176 GLU A CA 1
ATOM 1462 C C . GLU A 1 176 ? 4.594 -5.498 -2.357 1.00 89.06 176 GLU A C 1
ATOM 1464 O O . GLU A 1 176 ? 3.860 -5.797 -1.412 1.00 89.06 176 GLU A O 1
ATOM 1469 N N . LYS A 1 177 ? 5.372 -4.406 -2.333 1.00 89.19 177 LYS A N 1
ATOM 1470 C CA . LYS A 1 177 ? 5.418 -3.458 -1.208 1.00 89.19 177 LYS A CA 1
ATOM 1471 C C . LYS A 1 177 ? 4.034 -2.893 -0.901 1.00 89.19 177 LYS A C 1
ATOM 1473 O O . LYS A 1 177 ? 3.619 -2.926 0.253 1.00 89.19 177 LYS A O 1
ATOM 1478 N N . ARG A 1 178 ? 3.271 -2.483 -1.921 1.00 87.12 178 ARG A N 1
ATOM 1479 C CA . ARG A 1 178 ? 1.892 -1.991 -1.750 1.00 87.12 178 ARG A CA 1
ATOM 1480 C C . ARG A 1 178 ? 0.957 -3.065 -1.185 1.00 87.12 178 ARG A C 1
ATOM 1482 O O . ARG A 1 178 ? 0.104 -2.763 -0.355 1.00 87.12 178 ARG A O 1
ATOM 1489 N N . LYS A 1 179 ? 1.078 -4.323 -1.630 1.00 80.81 179 LYS A N 1
ATOM 1490 C CA . LYS A 1 179 ? 0.297 -5.449 -1.079 1.00 80.81 179 LYS A CA 1
ATOM 1491 C C . LYS A 1 179 ? 0.671 -5.720 0.382 1.00 80.81 179 LYS A C 1
ATOM 1493 O O . LYS A 1 179 ? -0.221 -5.926 1.204 1.00 80.81 179 LYS A O 1
ATOM 1498 N N . ALA A 1 180 ? 1.960 -5.680 0.714 1.00 82.00 180 ALA A N 1
ATOM 1499 C CA . ALA A 1 180 ? 2.452 -5.858 2.077 1.00 82.00 180 ALA A CA 1
ATOM 1500 C C . ALA A 1 180 ? 2.015 -4.716 3.009 1.00 82.00 180 ALA A C 1
ATOM 1502 O O . ALA A 1 180 ? 1.609 -4.979 4.139 1.00 82.00 180 ALA A O 1
ATOM 1503 N N . GLU A 1 181 ? 2.043 -3.470 2.535 1.00 82.19 181 GLU A N 1
ATOM 1504 C CA . GLU A 1 181 ? 1.574 -2.291 3.268 1.00 82.19 181 GLU A CA 1
ATOM 1505 C C . GLU A 1 181 ? 0.072 -2.368 3.547 1.00 82.19 181 GLU A C 1
ATOM 1507 O O . GLU A 1 181 ? -0.323 -2.332 4.708 1.00 82.19 181 GLU A O 1
ATOM 1512 N N . LYS A 1 182 ? -0.758 -2.633 2.527 1.00 79.69 182 LYS A N 1
ATOM 1513 C CA . LYS A 1 182 ? -2.204 -2.850 2.717 1.00 79.69 182 LYS A CA 1
ATOM 1514 C C . LYS A 1 182 ? -2.505 -3.958 3.727 1.00 79.69 182 LYS A C 1
ATOM 1516 O O . LYS A 1 182 ? -3.428 -3.834 4.527 1.00 79.69 182 LYS A O 1
ATOM 1521 N N . LYS A 1 183 ? -1.726 -5.045 3.707 1.00 76.81 183 LYS A N 1
ATOM 1522 C CA . LYS A 1 183 ? -1.852 -6.129 4.687 1.00 76.81 183 LYS A CA 1
ATOM 1523 C C . LYS A 1 183 ? -1.506 -5.653 6.102 1.00 76.81 183 LYS A C 1
ATOM 1525 O O . LYS A 1 183 ? -2.248 -5.967 7.026 1.00 76.81 183 LYS A O 1
ATOM 1530 N N . ARG A 1 184 ? -0.415 -4.896 6.276 1.00 79.31 184 ARG A N 1
ATOM 1531 C CA . ARG A 1 184 ? -0.025 -4.326 7.578 1.00 79.31 184 ARG A CA 1
ATOM 1532 C C . ARG A 1 184 ? -1.074 -3.356 8.107 1.00 79.31 184 ARG A C 1
ATOM 1534 O O . ARG A 1 184 ? -1.449 -3.470 9.266 1.00 79.31 184 ARG A O 1
ATOM 1541 N N . GLU A 1 185 ? -1.586 -2.464 7.263 1.00 78.00 185 GLU A N 1
ATOM 1542 C CA . GLU A 1 185 ? -2.657 -1.534 7.633 1.00 78.00 185 GLU A CA 1
ATOM 1543 C C . GLU A 1 185 ? -3.931 -2.274 8.055 1.00 78.00 185 GLU A C 1
ATOM 1545 O O . GLU A 1 185 ? -4.545 -1.915 9.055 1.00 78.00 185 GLU A O 1
ATOM 1550 N N . ALA A 1 186 ? -4.323 -3.330 7.334 1.00 71.06 186 ALA A N 1
ATOM 1551 C CA . ALA A 1 186 ? -5.468 -4.157 7.707 1.00 71.06 186 ALA A CA 1
ATOM 1552 C C . ALA A 1 186 ? -5.242 -4.881 9.046 1.00 71.06 186 ALA A C 1
ATOM 1554 O O . ALA A 1 186 ? -6.115 -4.863 9.911 1.00 71.06 186 ALA A O 1
ATOM 1555 N N . GLU A 1 187 ? -4.061 -5.474 9.256 1.00 71.06 187 GLU A N 1
ATOM 1556 C CA . GLU A 1 187 ? -3.704 -6.125 10.523 1.00 71.06 187 GLU A CA 1
ATOM 1557 C C . GLU A 1 187 ? -3.666 -5.128 11.695 1.00 71.06 187 GLU A C 1
ATOM 1559 O O . GLU A 1 187 ? -4.105 -5.457 12.799 1.00 71.06 187 GLU A O 1
ATOM 1564 N N . GLU A 1 188 ? -3.186 -3.904 11.467 1.00 74.56 188 GLU A N 1
ATOM 1565 C CA . GLU A 1 188 ? -3.160 -2.847 12.477 1.00 74.56 188 GLU A CA 1
ATOM 1566 C C . GLU A 1 188 ? -4.561 -2.312 12.792 1.00 74.56 188 GLU A C 1
ATOM 1568 O O . GLU A 1 188 ? -4.884 -2.139 13.966 1.00 74.56 188 GLU A O 1
ATOM 1573 N N . ARG A 1 189 ? -5.422 -2.108 11.786 1.00 73.31 189 ARG A N 1
ATOM 1574 C CA . ARG A 1 189 ? -6.832 -1.729 11.996 1.00 73.31 189 ARG A CA 1
ATOM 1575 C C . ARG A 1 189 ? -7.554 -2.750 12.860 1.00 73.31 189 ARG A C 1
ATOM 1577 O O . ARG A 1 189 ? -8.186 -2.371 13.837 1.00 73.31 189 ARG A O 1
ATOM 1584 N N . VAL A 1 190 ? -7.386 -4.036 12.559 1.00 69.12 190 VAL A N 1
ATOM 1585 C CA . VAL A 1 190 ? -7.987 -5.111 13.353 1.00 69.12 190 VAL A CA 1
ATOM 1586 C C . VAL A 1 190 ? -7.456 -5.113 14.783 1.00 69.12 190 VAL A C 1
ATOM 1588 O O . VAL A 1 190 ? -8.239 -5.283 15.709 1.00 69.12 190 VAL A O 1
ATOM 1591 N N . ARG A 1 191 ? -6.150 -4.892 14.986 1.00 70.31 191 ARG A N 1
ATOM 1592 C CA . ARG A 1 191 ? -5.581 -4.787 16.336 1.00 70.31 191 ARG A CA 1
ATOM 1593 C C . ARG A 1 191 ? -6.153 -3.592 17.094 1.00 70.31 191 ARG A C 1
ATOM 1595 O O . ARG A 1 191 ? -6.547 -3.750 18.239 1.00 70.31 191 ARG A O 1
ATOM 1602 N N . ARG A 1 192 ? -6.241 -2.421 16.456 1.00 69.69 192 ARG A N 1
ATOM 1603 C CA . ARG A 1 192 ? -6.829 -1.217 17.060 1.00 69.69 192 ARG A CA 1
ATOM 1604 C C . ARG A 1 192 ? -8.296 -1.437 17.417 1.00 69.69 192 ARG A C 1
ATOM 1606 O O . ARG A 1 192 ? -8.687 -1.100 18.526 1.00 69.69 192 ARG A O 1
ATOM 1613 N N . GLU A 1 193 ? -9.077 -2.043 16.525 1.00 70.25 193 GLU A N 1
ATOM 1614 C CA . GLU A 1 193 ? -10.463 -2.416 16.811 1.00 70.25 193 GLU A CA 1
ATOM 1615 C C . GLU A 1 193 ? -10.555 -3.427 17.955 1.00 70.25 193 GLU A C 1
ATOM 1617 O O . GLU A 1 193 ? -11.414 -3.285 18.814 1.00 70.25 193 GLU A O 1
ATOM 1622 N N . GLU A 1 194 ? -9.689 -4.439 18.002 1.00 62.53 194 GLU A N 1
ATOM 1623 C CA . GLU A 1 194 ? -9.676 -5.433 19.078 1.00 62.53 194 GLU A CA 1
ATOM 1624 C C . GLU A 1 194 ? -9.281 -4.805 20.425 1.00 62.53 194 GLU A C 1
ATOM 1626 O O . GLU A 1 194 ? -9.937 -5.069 21.433 1.00 62.53 194 GLU A O 1
ATOM 1631 N N . ASP A 1 195 ? -8.294 -3.906 20.439 1.00 68.00 195 ASP A N 1
ATOM 1632 C CA . ASP A 1 195 ? -7.864 -3.144 21.617 1.00 68.00 195 ASP A CA 1
ATOM 1633 C C . ASP A 1 195 ? -8.945 -2.160 22.088 1.00 68.00 195 ASP A C 1
ATOM 1635 O O . ASP A 1 195 ? -9.145 -1.965 23.288 1.00 68.00 195 ASP A O 1
ATOM 1639 N N . GLU A 1 196 ? -9.660 -1.520 21.162 1.00 63.28 196 GLU A N 1
ATOM 1640 C CA . GLU A 1 196 ? -10.780 -0.634 21.476 1.00 63.28 196 GLU A CA 1
ATOM 1641 C C . GLU A 1 196 ? -11.989 -1.433 21.981 1.00 63.28 196 GLU A C 1
ATOM 1643 O O . GLU A 1 196 ? -12.593 -1.061 22.985 1.00 63.28 196 GLU A O 1
ATOM 1648 N N . ARG A 1 197 ? -12.289 -2.590 21.376 1.00 59.81 197 ARG A N 1
ATOM 1649 C CA . ARG A 1 197 ? -13.297 -3.545 21.870 1.00 59.81 197 ARG A CA 1
ATOM 1650 C C . ARG A 1 197 ? -12.938 -4.050 23.268 1.00 59.81 197 ARG A C 1
ATOM 1652 O O . ARG A 1 197 ? -13.822 -4.160 24.116 1.00 59.81 197 ARG A O 1
ATOM 1659 N N . GLN A 1 198 ? -11.664 -4.348 23.535 1.00 54.84 198 GLN A N 1
ATOM 1660 C CA . GLN A 1 198 ? -11.200 -4.743 24.866 1.00 54.84 198 GLN A CA 1
ATOM 1661 C C . GLN A 1 198 ? -11.343 -3.605 25.875 1.00 54.84 198 GLN A C 1
ATOM 1663 O O . GLN A 1 198 ? -11.835 -3.858 26.974 1.00 54.84 198 GLN A O 1
ATOM 1668 N N . ARG A 1 199 ? -10.984 -2.369 25.505 1.00 60.88 199 ARG A N 1
ATOM 1669 C CA . ARG A 1 199 ? -11.184 -1.187 26.355 1.00 60.88 199 ARG A CA 1
ATOM 1670 C C . ARG A 1 199 ? -12.658 -0.945 26.659 1.00 60.88 199 ARG A C 1
ATOM 1672 O O . ARG A 1 199 ? -13.006 -0.914 27.832 1.00 60.88 199 ARG A O 1
ATOM 1679 N N . ARG A 1 200 ? -13.543 -0.927 25.655 1.00 59.03 200 ARG A N 1
ATOM 1680 C CA . ARG A 1 200 ? -15.000 -0.800 25.865 1.00 59.03 200 ARG A CA 1
ATOM 1681 C C . ARG A 1 200 ? -15.544 -1.911 26.771 1.00 59.03 200 ARG A C 1
ATOM 1683 O O . ARG A 1 200 ? -16.290 -1.632 27.700 1.00 59.03 200 ARG A O 1
ATOM 1690 N N . ALA A 1 201 ? -15.112 -3.160 26.569 1.00 55.66 201 ALA A N 1
ATOM 1691 C CA . ALA A 1 201 ? -15.524 -4.288 27.408 1.00 55.66 201 ALA A CA 1
ATOM 1692 C C . ALA A 1 201 ? -14.954 -4.243 28.843 1.00 55.66 201 ALA A C 1
ATOM 1694 O O . ALA A 1 201 ? -15.513 -4.884 29.734 1.00 55.66 201 ALA A O 1
ATOM 1695 N N . GLN A 1 202 ? -13.834 -3.548 29.074 1.00 54.78 202 GLN A N 1
ATOM 1696 C CA . GLN A 1 202 ? -13.278 -3.301 30.410 1.00 54.78 202 GLN A CA 1
ATOM 1697 C C . GLN A 1 202 ? -13.917 -2.085 31.093 1.00 54.78 202 GLN A C 1
ATOM 1699 O O . GLN A 1 202 ? -14.072 -2.095 32.312 1.00 54.78 202 GLN A O 1
ATOM 1704 N N . GLU A 1 203 ? -14.308 -1.069 30.326 1.00 56.16 203 GLU A N 1
ATOM 1705 C CA . GLU A 1 203 ? -14.953 0.155 30.814 1.00 56.16 203 GLU A CA 1
ATOM 1706 C C . GLU A 1 203 ? -16.449 -0.024 31.105 1.00 56.16 203 GLU A C 1
ATOM 1708 O O . GLU A 1 203 ? -17.024 0.769 31.853 1.00 56.16 203 GLU A O 1
ATOM 1713 N N . MET A 1 204 ? -17.084 -1.072 30.566 1.00 62.53 204 MET A N 1
ATOM 1714 C CA . MET A 1 204 ? -18.500 -1.357 30.794 1.00 62.53 204 MET A CA 1
ATOM 1715 C C . MET A 1 204 ? -18.747 -1.724 32.267 1.00 62.53 204 MET A C 1
ATOM 1717 O O . MET A 1 204 ? -18.463 -2.833 32.731 1.00 62.53 204 MET A O 1
ATOM 1721 N N . LYS A 1 205 ? -19.266 -0.756 33.025 1.00 67.06 205 LYS A N 1
ATOM 1722 C CA . LYS A 1 205 ? -19.711 -0.936 34.408 1.00 67.06 205 LYS A CA 1
ATOM 1723 C C . LYS A 1 205 ? -21.110 -1.543 34.395 1.00 67.06 205 LYS A C 1
ATOM 1725 O O . LYS A 1 205 ? -22.079 -0.853 34.100 1.00 67.06 205 LYS A O 1
ATOM 1730 N N . PHE A 1 206 ? -21.207 -2.831 34.714 1.00 70.88 206 PHE A N 1
ATOM 1731 C CA . PHE A 1 206 ? -22.498 -3.488 34.907 1.00 70.88 206 PHE A CA 1
ATOM 1732 C C . PHE A 1 206 ? -23.216 -2.898 36.124 1.00 70.88 206 PHE A C 1
ATOM 1734 O O . PHE A 1 206 ? -22.619 -2.741 37.189 1.00 70.88 206 PHE A O 1
ATOM 1741 N N . THR A 1 207 ? -24.498 -2.599 35.964 1.00 76.62 207 THR A N 1
ATOM 1742 C CA . THR A 1 207 ? -25.429 -2.241 37.038 1.00 76.62 207 THR A CA 1
ATOM 1743 C C . THR A 1 207 ? -26.386 -3.405 37.288 1.00 76.62 207 THR A C 1
ATOM 1745 O O . THR A 1 207 ? -26.522 -4.303 36.460 1.00 76.62 207 THR A O 1
ATOM 1748 N N . ILE A 1 208 ? -27.088 -3.403 38.422 1.00 79.88 208 ILE A N 1
ATOM 1749 C CA . ILE A 1 208 ? -28.087 -4.443 38.735 1.00 79.88 208 ILE A CA 1
ATOM 1750 C C . ILE A 1 208 ? -29.214 -4.504 37.684 1.00 79.88 208 ILE A C 1
ATOM 1752 O O . ILE A 1 208 ? -29.747 -5.575 37.419 1.00 79.88 208 ILE A O 1
ATOM 1756 N N . SER A 1 209 ? -29.515 -3.389 37.017 1.00 80.81 209 SER A N 1
ATOM 1757 C CA . SER A 1 209 ? -30.515 -3.306 35.948 1.00 80.81 209 SER A CA 1
ATOM 1758 C C . SER A 1 209 ? -30.012 -3.725 34.562 1.00 80.81 209 SER A C 1
ATOM 1760 O O . SER A 1 209 ? -30.790 -3.687 33.612 1.00 80.81 209 SER A O 1
ATOM 1762 N N . THR A 1 210 ? -28.734 -4.092 34.400 1.00 83.94 210 THR A N 1
ATOM 1763 C CA . THR A 1 210 ? -28.207 -4.449 33.073 1.00 83.94 210 THR A CA 1
ATOM 1764 C C . THR A 1 210 ? -28.859 -5.735 32.550 1.00 83.94 210 THR A C 1
ATOM 1766 O O . THR A 1 210 ? -29.023 -6.696 33.308 1.00 83.94 210 THR A O 1
ATOM 1769 N N . ASN A 1 211 ? -29.216 -5.749 31.261 1.00 86.06 211 ASN A N 1
ATOM 1770 C CA . ASN A 1 211 ? -29.798 -6.905 30.579 1.00 86.06 211 ASN A CA 1
ATOM 1771 C C . ASN A 1 211 ? -28.797 -8.077 30.555 1.00 86.06 211 ASN A C 1
ATOM 1773 O O . ASN A 1 211 ? -27.591 -7.876 30.389 1.00 86.06 211 ASN A O 1
ATOM 1777 N N . ILE A 1 212 ? -29.282 -9.309 30.725 1.00 86.94 212 ILE A N 1
ATOM 1778 C CA . ILE A 1 212 ? -28.443 -10.510 30.644 1.00 86.94 212 ILE A CA 1
ATOM 1779 C C . ILE A 1 212 ? -27.766 -10.676 29.272 1.00 86.94 212 ILE A C 1
ATOM 1781 O O . ILE A 1 212 ? -26.636 -11.166 29.219 1.00 86.94 212 ILE A O 1
ATOM 1785 N N . GLU A 1 213 ? -28.387 -10.211 28.183 1.00 84.44 213 GLU A N 1
ATOM 1786 C CA . GLU A 1 213 ? -27.781 -10.159 26.846 1.00 84.44 213 GLU A CA 1
ATOM 1787 C C . GLU A 1 213 ? -26.527 -9.279 26.847 1.00 84.44 213 GLU A C 1
ATOM 1789 O O . GLU A 1 213 ? -25.436 -9.732 26.485 1.00 84.44 213 GLU A O 1
ATOM 1794 N N . ASP A 1 214 ? -26.646 -8.052 27.356 1.00 82.25 214 ASP A N 1
ATOM 1795 C CA . ASP A 1 214 ? -25.535 -7.101 27.439 1.00 82.25 214 ASP A CA 1
ATOM 1796 C C . ASP A 1 214 ? -24.379 -7.646 28.281 1.00 82.25 214 ASP A C 1
ATOM 1798 O O . ASP A 1 214 ? -23.209 -7.390 27.992 1.00 82.25 214 ASP A O 1
ATOM 1802 N N . VAL A 1 215 ? -24.682 -8.445 29.305 1.00 83.00 215 VAL A N 1
ATOM 1803 C CA . VAL A 1 215 ? -23.673 -9.099 30.144 1.00 83.00 215 VAL A CA 1
ATOM 1804 C C . VAL A 1 215 ? -22.952 -10.225 29.406 1.00 83.00 215 VAL A C 1
ATOM 1806 O O . VAL A 1 215 ? -21.721 -10.335 29.484 1.00 83.00 215 VAL A O 1
ATOM 1809 N N . LEU A 1 216 ? -23.694 -11.082 28.705 1.00 82.69 216 LEU A N 1
ATOM 1810 C CA . LEU A 1 216 ? -23.140 -12.271 28.056 1.00 82.69 216 LEU A CA 1
ATOM 1811 C C . LEU A 1 216 ? -22.319 -11.924 26.818 1.00 82.69 216 LEU A C 1
ATOM 1813 O O . LEU A 1 216 ? -21.219 -12.478 26.641 1.00 82.69 216 LEU A O 1
ATOM 1817 N N . PHE A 1 217 ? -22.811 -10.957 26.042 1.00 80.38 217 PHE A N 1
ATOM 1818 C CA . PHE A 1 217 ? -22.179 -10.454 24.826 1.00 80.38 217 PHE A CA 1
ATOM 1819 C C . PHE A 1 217 ? -21.262 -9.247 25.083 1.00 80.38 217 PHE A C 1
ATOM 1821 O O . PHE A 1 217 ? -20.468 -8.889 24.216 1.00 80.38 217 PHE A O 1
ATOM 1828 N N . LYS A 1 218 ? -21.280 -8.657 26.291 1.00 70.62 218 LYS A N 1
ATOM 1829 C CA . LYS A 1 218 ? -20.425 -7.523 26.708 1.00 70.62 218 LYS A CA 1
ATOM 1830 C C . LYS A 1 218 ? -20.505 -6.316 25.762 1.00 70.62 218 LYS A C 1
ATOM 1832 O O . LYS A 1 218 ? -19.477 -5.691 25.497 1.00 70.62 218 LYS A O 1
ATOM 1837 N N . GLY A 1 219 ? -21.680 -6.059 25.183 1.00 57.03 219 GLY A N 1
ATOM 1838 C CA . GLY A 1 219 ? -21.880 -5.009 24.175 1.00 57.03 219 GLY A CA 1
ATOM 1839 C C . GLY A 1 219 ? -20.980 -5.137 22.935 1.00 57.03 219 GLY A C 1
ATOM 1840 O O . GLY A 1 219 ? -20.679 -4.135 22.285 1.00 57.03 219 GLY A O 1
ATOM 1841 N N . ARG A 1 220 ? -20.471 -6.340 22.630 1.00 60.59 220 ARG A N 1
ATOM 1842 C CA . ARG A 1 220 ? -19.626 -6.586 21.454 1.00 60.59 220 ARG A CA 1
ATOM 1843 C C . ARG A 1 220 ? -20.485 -6.660 20.194 1.00 60.59 220 ARG A C 1
ATOM 1845 O O . ARG A 1 220 ? -21.603 -7.161 20.230 1.00 60.59 220 ARG A O 1
ATOM 1852 N N . VAL A 1 221 ? -19.919 -6.213 19.071 1.00 60.97 221 VAL A N 1
ATOM 1853 C CA . VAL A 1 221 ? -20.418 -6.592 17.740 1.00 60.97 221 VAL A CA 1
ATOM 1854 C C . VAL A 1 221 ? -20.331 -8.112 17.652 1.00 60.97 221 VAL A C 1
ATOM 1856 O O . VAL A 1 221 ? -19.258 -8.654 17.924 1.00 60.97 221 VAL A O 1
ATOM 1859 N N . ARG A 1 222 ? -21.445 -8.775 17.338 1.00 72.12 222 ARG A N 1
ATOM 1860 C CA . ARG A 1 222 ? -21.509 -10.237 17.319 1.00 72.12 222 ARG A CA 1
ATOM 1861 C C . ARG A 1 222 ? -20.703 -10.760 16.144 1.00 72.12 222 ARG A C 1
ATOM 1863 O O . ARG A 1 222 ? -20.961 -10.388 14.998 1.00 72.12 222 ARG A O 1
ATOM 1870 N N . ASP A 1 223 ? -19.720 -11.606 16.427 1.00 78.88 223 ASP A N 1
ATOM 1871 C CA . ASP A 1 223 ? -18.862 -12.177 15.389 1.00 78.88 223 ASP A CA 1
ATOM 1872 C C . ASP A 1 223 ? -19.680 -13.073 14.439 1.00 78.88 223 ASP A C 1
ATOM 1874 O O . ASP A 1 223 ? -19.337 -13.201 13.262 1.00 78.88 223 ASP A O 1
ATOM 1878 N N . LYS A 1 224 ? -20.801 -13.636 14.910 1.00 80.25 224 LYS A N 1
ATOM 1879 C CA . LYS A 1 224 ? -21.723 -14.435 14.092 1.00 80.25 224 LYS A CA 1
ATOM 1880 C C . LYS A 1 224 ? -22.436 -13.645 12.985 1.00 80.25 224 LYS A C 1
ATOM 1882 O O . LYS A 1 224 ? -22.733 -14.219 11.938 1.00 80.25 224 LYS A O 1
ATOM 1887 N N . ASP A 1 225 ? -22.649 -12.342 13.200 1.00 83.19 225 ASP A N 1
ATOM 1888 C CA . ASP A 1 225 ? -23.341 -11.434 12.274 1.00 83.19 225 ASP A CA 1
ATOM 1889 C C . ASP A 1 225 ? -22.375 -10.858 11.208 1.00 83.19 225 ASP A C 1
ATOM 1891 O O . ASP A 1 225 ? -22.775 -10.090 10.331 1.00 83.19 225 ASP A O 1
ATOM 1895 N N . MET A 1 226 ? -21.088 -11.228 11.252 1.00 86.06 226 MET A N 1
ATOM 1896 C CA . MET A 1 226 ? -20.113 -10.890 10.214 1.00 86.06 226 MET A CA 1
ATOM 1897 C C . MET A 1 226 ? -20.348 -11.727 8.951 1.00 86.06 226 MET A C 1
ATOM 1899 O O . MET A 1 226 ? -20.644 -12.921 9.020 1.00 86.06 226 MET A O 1
ATOM 1903 N N . LYS A 1 227 ? -20.152 -11.111 7.783 1.00 89.06 227 LYS A N 1
ATOM 1904 C CA . LYS A 1 227 ? -20.218 -11.792 6.487 1.00 89.06 227 LYS A CA 1
ATOM 1905 C C . LYS A 1 227 ? -18.986 -12.655 6.217 1.00 89.06 227 LYS A C 1
ATOM 1907 O O . LYS A 1 227 ? -17.864 -12.313 6.604 1.00 89.06 227 LYS A O 1
ATOM 1912 N N . LEU A 1 228 ? -19.185 -13.758 5.499 1.00 89.62 228 LEU A N 1
ATOM 1913 C CA . LEU A 1 228 ? -18.132 -14.692 5.113 1.00 89.62 228 LEU A CA 1
ATOM 1914 C C . LEU A 1 228 ? -17.019 -14.000 4.317 1.00 89.62 228 LEU A C 1
ATOM 1916 O O . LEU A 1 228 ? -15.841 -14.168 4.640 1.00 89.62 228 LEU A O 1
ATOM 1920 N N . ASN A 1 229 ? -17.360 -13.189 3.315 1.00 86.94 229 ASN A N 1
ATOM 1921 C CA . ASN A 1 229 ? -16.350 -12.517 2.501 1.00 86.94 229 ASN A CA 1
ATOM 1922 C C . ASN A 1 229 ? -15.558 -11.474 3.290 1.00 86.94 229 ASN A C 1
ATOM 1924 O O . ASN A 1 229 ? -14.348 -11.352 3.076 1.00 86.94 229 ASN A O 1
ATOM 1928 N N . ASP A 1 230 ? -16.181 -10.789 4.250 1.00 86.81 230 ASP A N 1
ATOM 1929 C CA . ASP A 1 230 ? -15.474 -9.884 5.159 1.00 86.81 230 ASP A CA 1
ATOM 1930 C C . ASP A 1 230 ? -14.477 -10.665 6.022 1.00 86.81 230 ASP A C 1
ATOM 1932 O O . ASP A 1 230 ? -13.297 -10.312 6.097 1.00 86.81 230 ASP A O 1
ATOM 1936 N N . PHE A 1 231 ? -14.897 -11.798 6.589 1.00 86.75 231 PHE A N 1
ATOM 1937 C CA . PHE A 1 231 ? -14.018 -12.684 7.351 1.00 86.75 231 PHE A CA 1
ATOM 1938 C C . PHE A 1 231 ? -12.821 -13.182 6.527 1.00 86.75 231 PHE A C 1
ATOM 1940 O O . PHE A 1 231 ? -11.673 -13.097 6.978 1.00 86.75 231 PHE A O 1
ATOM 1947 N N . LEU A 1 232 ? -13.062 -13.679 5.312 1.00 87.06 232 LEU A N 1
ATOM 1948 C CA . LEU A 1 232 ? -12.023 -14.213 4.428 1.00 87.06 232 LEU A CA 1
ATOM 1949 C C . LEU A 1 232 ? -11.072 -13.123 3.934 1.00 87.06 232 LEU A C 1
ATOM 1951 O O . LEU A 1 232 ? -9.853 -13.321 3.884 1.00 87.06 232 LEU A O 1
ATOM 1955 N N . THR A 1 233 ? -11.603 -11.941 3.642 1.00 83.94 233 THR A N 1
ATOM 1956 C CA . THR A 1 233 ? -10.807 -10.777 3.256 1.00 83.94 233 THR A CA 1
ATOM 1957 C C . THR A 1 233 ? -9.902 -10.343 4.402 1.00 83.94 233 THR A C 1
ATOM 1959 O O . THR A 1 233 ? -8.684 -10.257 4.232 1.00 83.94 233 THR A O 1
ATOM 1962 N N . VAL A 1 234 ? -10.470 -10.159 5.595 1.00 81.25 234 VAL A N 1
ATOM 1963 C CA . VAL A 1 234 ? -9.754 -9.647 6.769 1.00 81.25 234 VAL A CA 1
ATOM 1964 C C . VAL A 1 234 ? -8.747 -10.662 7.319 1.00 81.25 234 VAL A C 1
ATOM 1966 O O . VAL A 1 234 ? -7.647 -10.288 7.729 1.00 81.25 234 VAL A O 1
ATOM 1969 N N . ARG A 1 235 ? -9.082 -11.958 7.354 1.00 81.62 235 ARG A N 1
ATOM 1970 C CA . ARG A 1 235 ? -8.257 -12.978 8.034 1.00 81.62 235 ARG A CA 1
ATOM 1971 C C . ARG A 1 235 ? -7.365 -13.786 7.099 1.00 81.62 235 ARG A C 1
ATOM 1973 O O . ARG A 1 235 ? -6.324 -14.269 7.563 1.00 81.62 235 ARG A O 1
ATOM 1980 N N . PHE A 1 236 ? -7.737 -13.902 5.825 1.00 81.56 236 PHE A N 1
ATOM 1981 C CA . PHE A 1 236 ? -7.075 -14.754 4.831 1.00 81.56 236 PHE A CA 1
ATOM 1982 C C . PHE A 1 236 ? -6.687 -14.013 3.540 1.00 81.56 236 PHE A C 1
ATOM 1984 O O . PHE A 1 236 ? -6.235 -14.646 2.588 1.00 81.56 236 PHE A O 1
ATOM 1991 N N . GLY A 1 237 ? -6.799 -12.679 3.503 1.00 75.81 237 GLY A N 1
ATOM 1992 C CA . GLY A 1 237 ? -6.342 -11.863 2.373 1.00 75.81 237 GLY A CA 1
ATOM 1993 C C . GLY A 1 237 ? -7.160 -12.070 1.097 1.00 75.81 237 GLY A C 1
ATOM 1994 O O . GLY A 1 237 ? -6.616 -11.956 0.003 1.00 75.81 237 GLY A O 1
ATOM 1995 N N . GLY A 1 238 ? -8.437 -12.428 1.240 1.00 75.31 238 GLY A N 1
ATOM 1996 C CA . GLY A 1 238 ? -9.350 -12.686 0.124 1.00 75.31 238 GLY A CA 1
ATOM 1997 C C . GLY A 1 238 ? -9.254 -14.107 -0.436 1.00 75.31 238 GLY A C 1
ATOM 1998 O O . GLY A 1 238 ? -9.882 -14.431 -1.441 1.00 75.31 238 GLY A O 1
ATOM 1999 N N . LYS A 1 239 ? -8.468 -14.983 0.199 1.00 75.94 239 LYS A N 1
ATOM 2000 C CA . LYS A 1 239 ? -8.388 -16.387 -0.198 1.00 75.94 239 LYS A CA 1
ATOM 2001 C C . LYS A 1 239 ? -9.689 -17.111 0.150 1.00 75.94 239 LYS A C 1
ATOM 2003 O O . LYS A 1 239 ? -10.080 -17.141 1.313 1.00 75.94 239 LYS A O 1
ATOM 2008 N N . GLY A 1 240 ? -10.304 -17.724 -0.860 1.00 73.56 240 GLY A N 1
ATOM 2009 C CA . GLY A 1 240 ? -11.575 -18.436 -0.723 1.00 73.56 240 GLY A CA 1
ATOM 2010 C C . GLY A 1 240 ? -12.809 -17.538 -0.786 1.00 73.56 240 GLY A C 1
ATOM 2011 O O . GLY A 1 240 ? -13.879 -18.026 -0.449 1.00 73.56 240 GLY A O 1
ATOM 2012 N N . VAL A 1 241 ? -12.665 -16.259 -1.174 1.00 79.38 241 VAL A N 1
ATOM 2013 C CA . VAL A 1 241 ? -13.803 -15.351 -1.403 1.00 79.38 241 VAL A CA 1
ATOM 2014 C C . VAL A 1 241 ? -14.781 -15.999 -2.371 1.00 79.38 241 VAL A C 1
ATOM 2016 O O . VAL A 1 241 ? -14.381 -16.501 -3.422 1.00 79.38 241 VAL A O 1
ATOM 2019 N N . VAL A 1 242 ? -16.044 -15.985 -1.968 1.00 79.38 242 VAL A N 1
ATOM 2020 C CA . VAL A 1 242 ? -17.159 -16.599 -2.682 1.00 79.38 242 VAL A CA 1
ATOM 2021 C C . VAL A 1 242 ? -17.930 -15.537 -3.454 1.00 79.38 242 VAL A C 1
ATOM 2023 O O . VAL A 1 242 ? -17.818 -14.338 -3.165 1.00 79.38 242 VAL A O 1
ATOM 2026 N N . ASP A 1 243 ? -18.728 -15.964 -4.428 1.00 78.56 243 ASP A N 1
ATOM 2027 C CA . ASP A 1 243 ? -19.609 -15.051 -5.153 1.00 78.56 243 ASP A CA 1
ATOM 2028 C C . ASP A 1 243 ? -20.583 -14.358 -4.185 1.00 78.56 243 ASP A C 1
ATOM 2030 O O . ASP A 1 243 ? -20.961 -14.899 -3.147 1.00 78.56 243 ASP A O 1
ATOM 2034 N N . THR A 1 244 ? -21.036 -13.145 -4.516 1.00 74.75 244 THR A N 1
ATOM 2035 C CA . THR A 1 244 ? -21.902 -12.340 -3.628 1.00 74.75 244 THR A CA 1
ATOM 2036 C C . THR A 1 244 ? -23.207 -13.033 -3.233 1.00 74.75 244 THR A C 1
ATOM 2038 O O . THR A 1 244 ? -23.785 -12.697 -2.205 1.00 74.75 244 THR A O 1
ATOM 2041 N N . ASN A 1 245 ? -23.670 -13.995 -4.035 1.00 75.31 245 ASN A N 1
ATOM 2042 C CA . ASN A 1 245 ? -24.876 -14.780 -3.757 1.00 75.31 245 ASN A CA 1
ATOM 2043 C C . ASN A 1 245 ? -24.647 -15.885 -2.708 1.00 75.31 245 ASN A C 1
ATOM 2045 O O . ASN A 1 245 ? -25.610 -16.454 -2.203 1.00 75.31 245 ASN A O 1
ATOM 2049 N N . GLU A 1 246 ? -23.389 -16.181 -2.384 1.00 81.12 246 GLU A N 1
ATOM 2050 C CA . GLU A 1 246 ? -22.956 -17.192 -1.412 1.00 81.12 246 GLU A CA 1
ATOM 2051 C C . GLU A 1 246 ? -22.361 -16.553 -0.141 1.00 81.12 246 GLU A C 1
ATOM 2053 O O . GLU A 1 246 ? -21.979 -17.255 0.797 1.00 81.12 246 GLU A O 1
ATOM 2058 N N . ASP A 1 247 ? -22.302 -15.217 -0.092 1.00 86.50 247 ASP A N 1
ATOM 2059 C CA . ASP A 1 247 ? -21.789 -14.414 1.021 1.00 86.50 247 ASP A CA 1
ATOM 2060 C C . ASP A 1 247 ? -22.762 -14.406 2.213 1.00 86.50 247 ASP A C 1
ATOM 2062 O O . ASP A 1 247 ? -23.529 -13.465 2.436 1.00 86.50 247 ASP A O 1
ATOM 2066 N N . VAL A 1 248 ? -22.751 -15.506 2.963 1.00 89.31 248 VAL A N 1
ATOM 2067 C CA . VAL A 1 248 ? -23.596 -15.729 4.142 1.00 89.31 248 VAL A CA 1
ATOM 2068 C C . VAL A 1 248 ? -22.976 -15.186 5.431 1.00 89.31 248 VAL A C 1
ATOM 2070 O O . VAL A 1 248 ? -21.787 -14.874 5.497 1.00 89.31 248 VAL A O 1
ATOM 2073 N N . LEU A 1 249 ? -23.788 -15.104 6.488 1.00 90.19 249 LEU A N 1
ATOM 2074 C CA . LEU A 1 249 ? -23.312 -14.829 7.843 1.00 90.19 249 LEU A CA 1
ATOM 2075 C C . LEU A 1 249 ? -22.452 -15.981 8.370 1.00 90.19 249 LEU A C 1
ATOM 2077 O O . LEU A 1 249 ? -22.643 -17.146 8.003 1.00 90.19 249 LEU A O 1
ATOM 2081 N N . LEU A 1 250 ? -21.528 -15.666 9.276 1.00 89.31 250 LEU A N 1
ATOM 2082 C CA . LEU A 1 250 ? -20.647 -16.668 9.857 1.00 89.31 250 LEU A CA 1
ATOM 2083 C C . LEU A 1 250 ? -21.401 -17.762 10.622 1.00 89.31 250 LEU A C 1
ATOM 2085 O O . LEU A 1 250 ? -20.966 -18.912 10.567 1.00 89.31 250 LEU A O 1
ATOM 2089 N N . GLU A 1 251 ? -22.527 -17.457 11.276 1.00 86.75 251 GLU A N 1
ATOM 2090 C CA . GLU A 1 251 ? -23.350 -18.494 11.924 1.00 86.75 251 GLU A CA 1
ATOM 2091 C C . GLU A 1 251 ? -23.797 -19.597 10.960 1.00 86.75 251 GLU A C 1
ATOM 2093 O O . GLU A 1 251 ? -23.816 -20.767 11.333 1.00 86.75 251 GLU A O 1
ATOM 2098 N N . GLU A 1 252 ? -24.128 -19.248 9.719 1.00 87.62 252 GLU A N 1
ATOM 2099 C CA . GLU A 1 252 ? -24.578 -20.212 8.720 1.00 87.62 252 GLU A CA 1
ATOM 2100 C C . GLU A 1 252 ? -23.384 -20.925 8.079 1.00 87.62 252 GLU A C 1
ATOM 2102 O O . GLU A 1 252 ? -23.387 -22.147 7.918 1.00 87.62 252 GLU A O 1
ATOM 2107 N N . PHE A 1 253 ? -22.307 -20.185 7.804 1.00 90.38 253 PHE A N 1
ATOM 2108 C CA . PHE A 1 253 ? -21.074 -20.752 7.267 1.00 90.38 253 PHE A CA 1
ATOM 2109 C C . PHE A 1 253 ? -20.465 -21.822 8.185 1.00 90.38 253 PHE A C 1
ATOM 2111 O O . PHE A 1 253 ? -20.063 -22.884 7.709 1.00 90.38 253 PHE A O 1
ATOM 2118 N N . PHE A 1 254 ? -20.385 -21.570 9.498 1.00 89.38 254 PHE A N 1
ATOM 2119 C CA . PHE A 1 254 ? -19.742 -22.498 10.434 1.00 89.38 254 PHE A CA 1
ATOM 2120 C C . PHE A 1 254 ? -20.545 -23.783 10.683 1.00 89.38 254 PHE A C 1
ATOM 2122 O O . PHE A 1 254 ? -19.939 -24.770 11.109 1.00 89.38 254 PHE A O 1
ATOM 2129 N N . LYS A 1 255 ? -21.848 -23.822 10.355 1.00 87.81 255 LYS A N 1
ATOM 2130 C CA . LYS A 1 255 ? -22.646 -25.063 10.371 1.00 87.81 255 LYS A CA 1
ATOM 2131 C C . LYS A 1 255 ? -22.158 -26.049 9.315 1.00 87.81 255 LYS A C 1
ATOM 2133 O O . LYS A 1 255 ? -21.953 -27.222 9.618 1.00 87.81 255 LYS A O 1
ATOM 2138 N N . GLU A 1 256 ? -21.936 -25.573 8.088 1.00 88.19 256 GLU A N 1
ATOM 2139 C CA . GLU A 1 256 ? -21.506 -26.425 6.975 1.00 88.19 256 GLU A CA 1
ATOM 2140 C C . GLU A 1 256 ? -20.517 -25.719 6.018 1.00 88.19 256 GLU A C 1
ATOM 2142 O O . GLU A 1 256 ? -20.852 -25.385 4.880 1.00 88.19 256 GLU A O 1
ATOM 2147 N N . PRO A 1 257 ? -19.239 -25.548 6.417 1.00 88.19 257 PRO A N 1
ATOM 2148 C CA . PRO A 1 257 ? -18.264 -24.762 5.648 1.00 88.19 257 PRO A CA 1
ATOM 2149 C C . PRO A 1 257 ? -17.984 -25.295 4.235 1.00 88.19 257 PRO A C 1
ATOM 2151 O O . PRO A 1 257 ? -17.606 -24.543 3.341 1.00 88.19 257 PRO A O 1
ATOM 2154 N N . ALA A 1 258 ? -18.143 -26.609 4.040 1.00 87.38 258 ALA A N 1
ATOM 2155 C CA . ALA A 1 258 ? -17.904 -27.282 2.761 1.00 87.38 258 ALA A CA 1
ATOM 2156 C C . ALA A 1 258 ? -18.946 -26.932 1.692 1.00 87.38 258 ALA A C 1
ATOM 2158 O O . ALA A 1 258 ? -18.671 -27.092 0.507 1.00 87.38 258 ALA A O 1
ATOM 2159 N N . ARG A 1 259 ? -20.117 -26.437 2.104 1.00 87.88 259 ARG A N 1
ATOM 2160 C CA . ARG A 1 259 ? -21.169 -25.993 1.192 1.00 87.88 259 ARG A CA 1
ATOM 2161 C C . ARG A 1 259 ? -20.829 -24.664 0.519 1.00 87.88 259 ARG A C 1
ATOM 2163 O O . ARG A 1 259 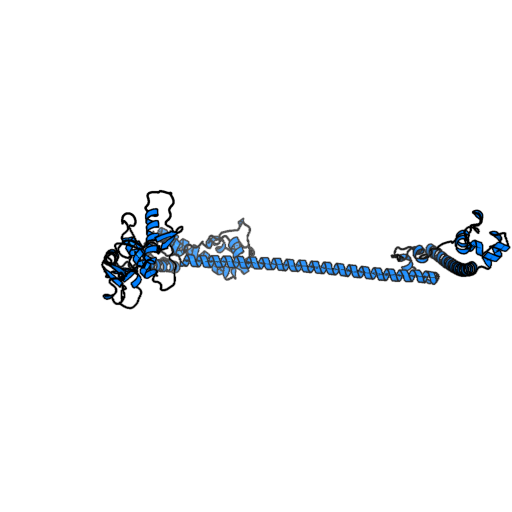? -21.215 -24.460 -0.623 1.00 87.88 259 ARG A O 1
ATOM 2170 N N . TYR A 1 260 ? -20.106 -23.793 1.224 1.00 86.19 260 TYR A N 1
ATOM 2171 C CA . TYR A 1 260 ? -19.789 -22.432 0.777 1.00 86.19 260 TYR A CA 1
ATOM 2172 C C . TYR A 1 260 ? -18.400 -22.308 0.158 1.00 86.19 260 TYR A C 1
ATOM 2174 O O . TYR A 1 260 ? -18.186 -21.455 -0.687 1.00 86.19 260 TYR A O 1
ATOM 2182 N N . ILE A 1 261 ? -17.441 -23.151 0.551 1.00 85.94 261 ILE A N 1
ATOM 2183 C CA . ILE A 1 261 ? -16.117 -23.202 -0.082 1.00 85.94 261 ILE A CA 1
ATOM 2184 C C . ILE A 1 261 ? -15.959 -24.591 -0.717 1.00 85.94 261 ILE A C 1
ATOM 2186 O O . ILE A 1 261 ? -15.487 -25.512 -0.040 1.00 85.94 261 ILE A O 1
ATOM 2190 N N . PRO A 1 262 ? -16.344 -24.761 -2.001 1.00 82.38 262 PRO A N 1
ATOM 2191 C CA . PRO A 1 262 ? -16.306 -26.060 -2.678 1.00 82.38 262 PRO A CA 1
ATOM 2192 C C . PRO A 1 262 ? -14.884 -26.589 -2.883 1.00 82.38 262 PRO A C 1
ATOM 2194 O O . PRO A 1 262 ? -14.666 -27.799 -2.954 1.00 82.38 262 PRO A O 1
ATOM 2197 N N . ASP A 1 263 ? -13.895 -25.692 -2.975 1.00 87.38 263 ASP A N 1
ATOM 2198 C CA . ASP A 1 263 ? -12.490 -26.078 -3.076 1.00 87.38 263 ASP A CA 1
ATOM 2199 C C . ASP A 1 263 ? -12.003 -26.663 -1.740 1.00 87.38 263 ASP A C 1
ATOM 2201 O O . ASP A 1 263 ? -11.609 -25.956 -0.805 1.00 87.38 263 ASP A O 1
ATOM 2205 N N . ALA A 1 264 ? -12.005 -27.995 -1.673 1.00 87.00 264 ALA A N 1
ATOM 2206 C CA . ALA A 1 264 ? -11.597 -28.755 -0.500 1.00 87.00 264 ALA A CA 1
ATOM 2207 C C . ALA A 1 264 ? -10.149 -28.474 -0.069 1.00 87.00 264 ALA A C 1
ATOM 2209 O O . ALA A 1 264 ? -9.842 -28.549 1.124 1.00 87.00 264 ALA A O 1
ATOM 2210 N N . ARG A 1 265 ? -9.251 -28.127 -1.002 1.00 87.75 265 ARG A N 1
ATOM 2211 C CA . ARG A 1 265 ? -7.860 -27.797 -0.674 1.00 87.75 265 ARG A CA 1
ATOM 2212 C C . ARG A 1 265 ? -7.799 -26.451 0.038 1.00 87.75 265 ARG A C 1
ATOM 2214 O O . ARG A 1 265 ? -7.193 -26.359 1.105 1.00 87.75 265 ARG A O 1
ATOM 2221 N N . VAL A 1 266 ? -8.460 -25.434 -0.513 1.00 86.88 266 VAL A N 1
ATOM 2222 C CA . VAL A 1 266 ? -8.531 -24.098 0.098 1.00 86.88 266 VAL A CA 1
ATOM 2223 C C . VAL A 1 266 ? -9.202 -24.164 1.468 1.00 86.88 266 VAL A C 1
ATOM 2225 O O . VAL A 1 266 ? -8.671 -23.617 2.437 1.00 86.88 266 VAL A O 1
ATOM 2228 N N . LEU A 1 267 ? -10.319 -24.886 1.581 1.00 88.75 267 LEU A N 1
ATOM 2229 C CA . LEU A 1 267 ? -11.035 -25.037 2.843 1.00 88.75 267 LEU A CA 1
ATOM 2230 C C . LEU A 1 267 ? -10.187 -25.736 3.914 1.00 88.75 267 LEU A C 1
ATOM 2232 O O . LEU A 1 267 ? -10.196 -25.319 5.071 1.00 88.75 267 LEU A O 1
ATOM 2236 N N . ASN A 1 268 ? -9.433 -26.778 3.555 1.00 87.50 268 ASN A N 1
ATOM 2237 C CA . ASN A 1 268 ? -8.587 -27.493 4.512 1.00 87.50 268 ASN A CA 1
ATOM 2238 C C . ASN A 1 268 ? -7.401 -26.633 4.993 1.00 87.50 268 ASN A C 1
ATOM 2240 O O . ASN A 1 268 ? -7.062 -26.621 6.179 1.00 87.50 268 ASN A O 1
ATOM 2244 N N . GLU A 1 269 ? -6.808 -25.843 4.095 1.00 86.00 269 GLU A N 1
ATOM 2245 C CA . GLU A 1 269 ? -5.769 -24.867 4.447 1.00 86.00 269 GLU A CA 1
ATOM 2246 C C . GLU A 1 269 ? -6.306 -23.780 5.404 1.00 86.00 269 GLU A C 1
ATOM 2248 O O . GLU A 1 269 ? -5.632 -23.395 6.360 1.00 86.00 269 GLU A O 1
ATOM 2253 N N . ILE A 1 270 ? -7.548 -23.325 5.213 1.00 87.31 270 ILE A N 1
ATOM 2254 C CA . ILE A 1 270 ? -8.208 -22.376 6.124 1.00 87.31 270 ILE A CA 1
ATOM 2255 C C . ILE A 1 270 ? -8.505 -23.030 7.485 1.00 87.31 270 ILE A C 1
ATOM 2257 O O . ILE A 1 270 ? -8.138 -22.473 8.524 1.00 87.31 270 ILE A O 1
ATOM 2261 N N . LYS A 1 271 ? -9.116 -24.224 7.497 1.00 87.19 271 LYS A N 1
ATOM 2262 C CA . LYS A 1 271 ? -9.548 -24.938 8.717 1.00 87.19 271 LYS A CA 1
ATOM 2263 C C . LYS A 1 271 ? -8.411 -25.253 9.688 1.00 87.19 271 LYS A C 1
ATOM 2265 O O . LYS A 1 271 ? -8.617 -25.232 10.898 1.00 87.19 271 LYS A O 1
ATOM 2270 N N . THR A 1 272 ? -7.214 -25.519 9.172 1.00 87.31 272 THR A N 1
ATOM 2271 C CA . THR A 1 272 ? -6.022 -25.816 9.989 1.00 87.31 272 THR A CA 1
ATOM 2272 C C . THR A 1 272 ? -5.427 -24.577 10.670 1.00 87.31 272 THR A C 1
ATOM 2274 O O . THR A 1 272 ? -4.572 -24.696 11.548 1.00 87.31 272 THR A O 1
ATOM 2277 N N . THR A 1 273 ? -5.886 -23.373 10.318 1.00 85.31 273 THR A N 1
ATOM 2278 C CA . THR A 1 273 ? -5.358 -22.124 10.869 1.00 85.31 273 THR A CA 1
ATOM 2279 C C . THR A 1 273 ? -5.986 -21.801 12.232 1.00 85.31 273 THR A C 1
ATOM 2281 O O . THR A 1 273 ? -7.205 -21.791 12.391 1.00 85.31 273 THR A O 1
ATOM 2284 N N . VAL A 1 274 ? -5.165 -21.394 13.212 1.00 81.12 274 VAL A N 1
ATOM 2285 C CA . VAL A 1 274 ? -5.619 -20.953 14.555 1.00 81.12 274 VAL A CA 1
ATOM 2286 C C . VAL A 1 274 ? -6.694 -19.859 14.485 1.00 81.12 274 VAL A C 1
ATOM 2288 O O . VAL A 1 274 ? -7.608 -19.833 15.303 1.00 81.12 274 VAL A O 1
ATOM 2291 N N . ARG A 1 275 ? -6.603 -18.959 13.498 1.00 82.94 275 ARG A N 1
ATOM 2292 C CA . ARG A 1 275 ? -7.577 -17.883 13.248 1.00 82.94 275 ARG A CA 1
ATOM 2293 C C . ARG A 1 275 ? -8.981 -18.431 12.975 1.00 82.94 275 ARG A C 1
ATOM 2295 O O . ARG A 1 275 ? -9.937 -17.925 13.551 1.00 82.94 275 ARG A O 1
ATOM 2302 N N . TYR A 1 276 ? -9.085 -19.472 12.147 1.00 86.56 276 TYR A N 1
ATOM 2303 C CA . TYR A 1 276 ? -10.353 -20.134 11.847 1.00 86.56 276 TYR A CA 1
ATOM 2304 C C . TYR A 1 276 ? -10.925 -20.801 13.097 1.00 86.56 276 TYR A C 1
ATOM 2306 O O . TYR A 1 276 ? -12.076 -20.566 13.439 1.00 86.56 276 TYR A O 1
ATOM 2314 N N . LEU A 1 277 ? -10.104 -21.562 13.827 1.00 86.06 277 LEU A N 1
ATOM 2315 C CA . LEU A 1 277 ? -10.538 -22.261 15.042 1.00 86.06 277 LEU A CA 1
ATOM 2316 C C . LEU A 1 277 ? -11.012 -21.299 16.138 1.00 86.06 277 LEU A C 1
ATOM 2318 O O . LEU A 1 277 ? -12.001 -21.571 16.813 1.00 86.06 277 LEU A O 1
ATOM 2322 N N . LYS A 1 278 ? -10.320 -20.166 16.313 1.00 83.38 278 LYS A N 1
ATOM 2323 C CA . LYS A 1 278 ? -10.735 -19.117 17.253 1.00 83.38 278 LYS A CA 1
ATOM 2324 C C . LYS A 1 278 ? -12.067 -18.492 16.850 1.00 83.38 278 LYS A C 1
ATOM 2326 O O . LYS A 1 278 ? -12.926 -18.347 17.710 1.00 83.38 278 LYS A O 1
ATOM 2331 N N . MET A 1 279 ? -12.230 -18.151 15.570 1.00 85.62 279 MET A N 1
ATOM 2332 C CA . MET A 1 279 ? -13.469 -17.553 15.074 1.00 85.62 279 MET A CA 1
ATOM 2333 C C . MET A 1 279 ? -14.642 -18.528 15.176 1.00 85.62 279 MET A C 1
ATOM 2335 O O . MET A 1 279 ? -15.672 -18.180 15.733 1.00 85.62 279 MET A O 1
ATOM 2339 N N . GLY A 1 280 ? -14.466 -19.771 14.722 1.00 85.00 280 GLY A N 1
ATOM 2340 C CA . GLY A 1 280 ? -15.513 -20.787 14.803 1.00 85.00 280 GLY A CA 1
ATOM 2341 C C . GLY A 1 280 ? -15.940 -21.060 16.241 1.00 85.00 280 GLY A C 1
ATOM 2342 O O . GLY A 1 280 ? -17.130 -21.144 16.517 1.00 85.00 280 GLY A O 1
ATOM 2343 N N . ARG A 1 281 ? -14.987 -21.111 17.182 1.00 83.50 281 ARG A N 1
ATOM 2344 C CA . ARG A 1 281 ? -15.308 -21.191 18.612 1.00 83.50 281 ARG A CA 1
ATOM 2345 C C . ARG A 1 281 ? -16.149 -19.996 19.067 1.00 83.50 281 ARG A C 1
ATOM 2347 O O . ARG A 1 281 ? -17.154 -20.217 19.722 1.00 83.50 281 ARG A O 1
ATOM 2354 N N . ALA A 1 282 ? -15.744 -18.768 18.740 1.00 84.25 282 ALA A N 1
ATOM 2355 C CA . ALA A 1 282 ? -16.459 -17.563 19.160 1.00 84.25 282 ALA A CA 1
ATOM 2356 C C . ALA A 1 282 ? -17.898 -17.531 18.621 1.00 84.25 282 ALA A C 1
ATOM 2358 O O . ALA A 1 282 ? -18.827 -17.326 19.392 1.00 84.25 282 ALA A O 1
ATOM 2359 N N . VAL A 1 283 ? -18.080 -17.818 17.330 1.00 85.50 283 VAL A N 1
ATOM 2360 C CA . VAL A 1 283 ? -19.398 -17.854 16.677 1.00 85.50 283 VAL A CA 1
ATOM 2361 C C . VAL A 1 283 ? -20.296 -18.924 17.298 1.00 85.50 283 VAL A C 1
ATOM 2363 O O . VAL A 1 283 ? -21.440 -18.640 17.635 1.00 85.50 283 VAL A O 1
ATOM 2366 N N . MET A 1 284 ? -19.785 -20.142 17.500 1.00 84.44 284 MET A N 1
ATOM 2367 C CA . MET A 1 284 ? -20.567 -21.219 18.120 1.00 84.44 284 MET A CA 1
ATOM 2368 C C . MET A 1 284 ? -20.909 -20.911 19.582 1.00 84.44 284 MET A C 1
ATOM 2370 O O . MET A 1 284 ? -22.040 -21.125 20.001 1.00 84.44 284 MET A O 1
ATOM 2374 N N . GLU A 1 285 ? -19.963 -20.349 20.342 1.00 82.56 285 GLU A N 1
ATOM 2375 C CA . GLU A 1 285 ? -20.212 -19.884 21.709 1.00 82.56 285 GLU A CA 1
ATOM 2376 C C . GLU A 1 285 ? -21.302 -18.796 21.751 1.00 82.56 285 GLU A C 1
ATOM 2378 O O . GLU A 1 285 ? -22.120 -18.803 22.667 1.00 82.56 285 GLU A O 1
ATOM 2383 N N . GLU A 1 286 ? -21.347 -17.876 20.780 1.00 84.75 286 GLU A N 1
ATOM 2384 C CA . GLU A 1 286 ? -22.406 -16.860 20.683 1.00 84.75 286 GLU A CA 1
ATOM 2385 C C . GLU A 1 286 ? -23.781 -17.473 20.386 1.00 84.75 286 GLU A C 1
ATOM 2387 O O . GLU A 1 286 ? -24.755 -17.102 21.041 1.00 84.75 286 GLU A O 1
ATOM 2392 N N . VAL A 1 287 ? -23.857 -18.419 19.444 1.00 84.69 287 VAL A N 1
ATOM 2393 C CA . VAL A 1 287 ? -25.103 -19.124 19.090 1.00 84.69 287 VAL A CA 1
ATOM 2394 C C . VAL A 1 287 ? -25.637 -19.924 20.282 1.00 84.69 287 VAL A C 1
ATOM 2396 O O . VAL A 1 287 ? -26.819 -19.827 20.613 1.00 84.69 287 VAL A O 1
ATOM 2399 N N . ASP A 1 288 ? -24.765 -20.654 20.983 1.00 83.62 288 ASP A N 1
ATOM 2400 C CA . ASP A 1 288 ? -25.138 -21.398 22.190 1.00 83.62 288 ASP A CA 1
ATOM 2401 C C . ASP A 1 288 ? -25.623 -20.454 23.305 1.00 83.62 288 ASP A C 1
ATOM 2403 O O . ASP A 1 288 ? -26.598 -20.749 24.000 1.00 83.62 288 ASP A O 1
ATOM 2407 N N . MET A 1 289 ? -24.971 -19.296 23.481 1.00 85.88 289 MET A N 1
ATOM 2408 C CA . MET A 1 289 ? -25.385 -18.295 24.472 1.00 85.88 289 MET A CA 1
ATOM 2409 C C . MET A 1 289 ? -26.747 -17.677 24.148 1.00 85.88 289 MET A C 1
ATOM 2411 O O . MET A 1 289 ? -27.527 -17.462 25.071 1.00 85.88 289 MET A O 1
ATOM 2415 N N . GLU A 1 290 ? -27.051 -17.406 22.879 1.00 85.69 290 GLU A N 1
ATOM 2416 C CA . GLU A 1 290 ? -28.333 -16.829 22.452 1.00 85.69 290 GLU A CA 1
ATOM 2417 C C . GLU A 1 290 ? -29.507 -17.775 22.737 1.00 85.69 290 GLU A C 1
ATOM 2419 O O . GLU A 1 290 ? -30.544 -17.354 23.249 1.00 85.69 290 GLU A O 1
ATOM 2424 N N . GLU A 1 291 ? -29.317 -19.074 22.514 1.00 86.12 291 GLU A N 1
ATOM 2425 C CA . GLU A 1 291 ? -30.318 -20.084 22.860 1.00 86.12 291 GLU A CA 1
ATOM 2426 C C . GLU A 1 291 ? -30.545 -20.173 24.380 1.00 86.12 291 GLU A C 1
ATOM 2428 O O . GLU A 1 291 ? -31.675 -20.348 24.845 1.00 86.12 291 GLU A O 1
ATOM 2433 N N . VAL A 1 292 ? -29.488 -20.016 25.182 1.00 86.81 292 VAL A N 1
ATOM 2434 C CA . VAL A 1 292 ? -29.610 -19.963 26.646 1.00 86.81 292 VAL A CA 1
ATOM 2435 C C . VAL A 1 292 ? -30.314 -18.684 27.102 1.00 86.81 292 VAL A C 1
ATOM 2437 O O . VAL A 1 292 ? -31.177 -18.754 27.975 1.00 86.81 292 VAL A O 1
ATOM 2440 N N . VAL A 1 293 ? -29.997 -17.533 26.503 1.00 87.44 293 VAL A N 1
ATOM 2441 C CA . VAL A 1 293 ? -30.698 -16.263 26.752 1.00 87.44 293 VAL A CA 1
ATOM 2442 C C . VAL A 1 293 ? -32.185 -16.411 26.459 1.00 87.44 293 VAL A C 1
ATOM 2444 O O . VAL A 1 293 ? -33.002 -16.052 27.301 1.00 87.44 293 VAL A O 1
ATOM 2447 N N . ARG A 1 294 ? -32.548 -17.001 25.315 1.00 88.62 294 ARG A N 1
ATOM 2448 C CA . ARG A 1 294 ? -33.946 -17.233 24.936 1.00 88.62 294 ARG A CA 1
ATOM 2449 C C . ARG A 1 294 ? -34.694 -18.028 26.009 1.00 88.62 294 ARG A C 1
ATOM 2451 O O . ARG A 1 294 ? -35.770 -17.615 26.431 1.00 88.62 294 ARG A O 1
ATOM 2458 N N . LYS A 1 295 ? -34.099 -19.116 26.510 1.00 89.12 295 LYS A N 1
ATOM 2459 C CA . LYS A 1 295 ? -34.675 -19.918 27.607 1.00 89.12 295 LYS A CA 1
ATOM 2460 C C . LYS A 1 295 ? -34.790 -19.134 28.917 1.00 89.12 295 LYS A C 1
ATOM 2462 O O . LYS A 1 295 ? -35.765 -19.289 29.643 1.00 89.12 295 LYS A O 1
ATOM 2467 N N . LEU A 1 296 ? -33.808 -18.289 29.232 1.00 89.12 296 LEU A N 1
ATOM 2468 C CA . LEU A 1 296 ? -33.852 -17.423 30.413 1.00 89.12 296 LEU A CA 1
ATOM 2469 C C . LEU A 1 296 ? -34.956 -16.365 30.303 1.00 89.12 296 LEU A C 1
ATOM 2471 O O . LEU A 1 296 ? -35.676 -16.145 31.275 1.00 89.12 296 LEU A O 1
ATOM 2475 N N . HIS A 1 297 ? -35.145 -15.780 29.120 1.00 88.75 297 HIS A N 1
ATOM 2476 C CA . HIS A 1 297 ? -36.237 -14.851 28.834 1.00 88.75 297 HIS A CA 1
ATOM 2477 C C . HIS A 1 297 ? -37.605 -15.525 28.976 1.00 88.75 297 HIS A C 1
ATOM 2479 O O . HIS A 1 297 ? -38.497 -14.956 29.603 1.00 88.75 297 HIS A O 1
ATOM 2485 N N . GLU A 1 298 ? -37.760 -16.752 28.467 1.00 89.06 298 GLU A N 1
ATOM 2486 C CA . GLU A 1 298 ? -38.978 -17.561 28.645 1.00 89.06 298 GLU A CA 1
ATOM 2487 C C . GLU A 1 298 ? -39.290 -17.826 30.125 1.00 89.06 298 GLU A C 1
ATOM 2489 O O . GLU A 1 298 ? -40.456 -17.853 30.516 1.00 89.06 298 GLU A O 1
ATOM 2494 N N . ASN A 1 299 ? -38.254 -17.927 30.960 1.00 88.25 299 ASN A N 1
ATOM 2495 C CA . ASN A 1 299 ? -38.369 -18.086 32.409 1.00 88.25 299 ASN A CA 1
ATOM 2496 C C . ASN A 1 299 ? -38.435 -16.750 33.181 1.00 88.25 299 ASN A C 1
ATOM 2498 O O . ASN A 1 299 ? -38.374 -16.752 34.411 1.00 88.25 299 ASN A O 1
ATOM 2502 N N . GLY A 1 300 ? -38.557 -15.608 32.493 1.00 84.38 300 GLY A N 1
ATOM 2503 C CA . GLY A 1 300 ? -38.731 -14.286 33.107 1.00 84.38 300 GLY A CA 1
ATOM 2504 C C . GLY A 1 300 ? -37.448 -13.609 33.603 1.00 84.38 300 GLY A C 1
ATOM 2505 O O . GLY A 1 300 ? -37.521 -12.618 34.331 1.00 84.38 300 GLY A O 1
ATOM 2506 N N . VAL A 1 301 ? -36.272 -14.111 33.220 1.00 89.50 301 VAL A N 1
ATOM 2507 C CA . VAL A 1 301 ? -34.973 -13.536 33.591 1.00 89.50 301 VAL A CA 1
ATOM 2508 C C . VAL A 1 301 ? -34.445 -12.668 32.454 1.00 89.50 301 VAL A C 1
ATOM 2510 O O . VAL A 1 301 ? -33.847 -13.183 31.519 1.00 89.50 301 VAL A O 1
ATOM 2513 N N . LEU A 1 302 ? -34.645 -11.354 32.544 1.00 86.25 302 LEU A N 1
ATOM 2514 C CA . LEU A 1 302 ? -34.223 -10.371 31.535 1.00 86.25 302 LEU A CA 1
ATOM 2515 C C . LEU A 1 302 ? -33.016 -9.539 32.003 1.00 86.25 302 LEU A C 1
ATOM 2517 O O . LEU A 1 302 ? -32.247 -9.039 31.188 1.00 86.25 302 LEU A O 1
ATOM 2521 N N . SER A 1 303 ? -32.820 -9.380 33.314 1.00 88.75 303 SER A N 1
ATOM 2522 C CA . SER A 1 303 ? -31.759 -8.546 33.898 1.00 88.75 303 SER A CA 1
ATOM 2523 C C . SER A 1 303 ? -30.936 -9.268 34.967 1.00 88.75 303 SER A C 1
ATOM 2525 O O . SER A 1 303 ? -31.315 -10.329 35.472 1.00 88.75 303 SER A O 1
ATOM 2527 N N . LEU A 1 304 ? -29.799 -8.674 35.352 1.00 87.31 304 LEU A N 1
ATOM 2528 C CA . LEU A 1 304 ? -28.978 -9.166 36.467 1.00 87.31 304 LEU A CA 1
ATOM 2529 C C . LEU A 1 304 ? -29.738 -9.200 37.801 1.00 87.31 304 LEU A C 1
ATOM 2531 O O . LEU A 1 304 ? -29.453 -10.058 38.637 1.00 87.31 304 LEU A O 1
ATOM 2535 N N . GLU A 1 305 ? -30.702 -8.302 38.000 1.00 86.38 305 GLU A N 1
ATOM 2536 C CA . GLU A 1 305 ? -31.588 -8.311 39.164 1.00 86.38 305 GLU A CA 1
ATOM 2537 C C . GLU A 1 305 ? -32.427 -9.586 39.215 1.00 86.38 305 GLU A C 1
ATOM 2539 O O . GLU A 1 305 ? -32.426 -10.288 40.219 1.00 86.38 305 GLU A O 1
ATOM 2544 N N . GLN A 1 306 ? -33.075 -9.934 38.107 1.00 87.50 306 GLN A N 1
ATOM 2545 C CA . GLN A 1 306 ? -33.894 -11.142 38.030 1.00 87.50 306 GLN A CA 1
ATOM 2546 C C . GLN A 1 306 ? -33.023 -12.402 38.068 1.00 87.50 306 GLN A C 1
ATOM 2548 O O . GLN A 1 306 ? -33.401 -13.401 38.672 1.00 87.50 306 GLN A O 1
ATOM 2553 N N . TRP A 1 307 ? -31.810 -12.347 37.505 1.00 91.50 307 TRP A N 1
ATOM 2554 C CA . TRP A 1 307 ? -30.836 -13.431 37.623 1.00 91.50 307 TRP A CA 1
ATOM 2555 C C . TRP A 1 307 ? -30.408 -13.672 39.076 1.00 91.50 307 TRP A C 1
ATOM 2557 O O . TRP A 1 307 ? -30.175 -14.818 39.463 1.00 91.50 307 TRP A O 1
ATOM 2567 N N . ARG A 1 308 ? -30.308 -12.626 39.912 1.00 86.44 308 ARG A N 1
ATOM 2568 C CA . ARG A 1 308 ? -29.977 -12.768 41.341 1.00 86.44 308 ARG A CA 1
ATOM 2569 C C . ARG A 1 308 ? -30.968 -13.695 42.038 1.00 86.44 308 ARG A C 1
ATOM 2571 O O . ARG A 1 308 ? -30.520 -14.595 42.749 1.00 86.44 308 ARG A O 1
ATOM 2578 N N . ASP A 1 309 ? -32.253 -13.512 41.765 1.00 87.25 309 ASP A N 1
ATOM 2579 C CA . ASP A 1 309 ? -33.351 -14.179 42.469 1.00 87.25 309 ASP A CA 1
ATOM 2580 C C . ASP A 1 309 ? -33.832 -15.458 41.749 1.00 87.25 309 ASP A C 1
ATOM 2582 O O . ASP A 1 309 ? -34.656 -16.200 42.274 1.00 87.25 309 ASP A O 1
ATOM 2586 N N . TYR A 1 310 ? -33.282 -15.760 40.569 1.00 90.31 310 TYR A N 1
ATOM 2587 C CA . TYR A 1 310 ? -33.596 -16.966 39.806 1.00 90.31 310 TYR A CA 1
ATOM 2588 C C . TYR A 1 310 ? -33.083 -18.244 40.492 1.00 90.31 310 TYR A C 1
ATOM 2590 O O . TYR A 1 310 ? -31.889 -18.366 40.790 1.00 90.31 310 TYR A O 1
ATOM 2598 N N . GLU A 1 311 ? -33.975 -19.215 40.703 1.00 85.12 311 GLU A N 1
ATOM 2599 C CA . GLU A 1 311 ? -33.670 -20.485 41.381 1.00 85.12 311 GLU A CA 1
ATOM 2600 C C . GLU A 1 311 ? -33.066 -21.541 40.441 1.00 85.12 311 GLU A C 1
ATOM 2602 O O . GLU A 1 311 ? -32.175 -22.282 40.848 1.00 85.12 311 GLU A O 1
ATOM 2607 N N . GLY A 1 312 ? -33.461 -21.566 39.161 1.00 84.56 312 GLY A N 1
ATOM 2608 C CA . GLY A 1 312 ? -33.053 -22.583 38.177 1.00 84.56 312 GLY A CA 1
ATOM 2609 C C . GLY A 1 312 ? -31.635 -22.426 37.610 1.00 84.56 312 GLY A C 1
ATOM 2610 O O . GLY A 1 312 ? -31.398 -22.730 36.439 1.00 84.56 312 GLY A O 1
ATOM 2611 N N . LYS A 1 313 ? -30.686 -21.885 38.384 1.00 83.06 313 LYS A N 1
ATOM 2612 C CA . LYS A 1 313 ? -29.306 -21.590 37.933 1.00 83.06 313 LYS A CA 1
ATOM 2613 C C . LYS A 1 313 ? -28.502 -22.839 37.568 1.00 83.06 31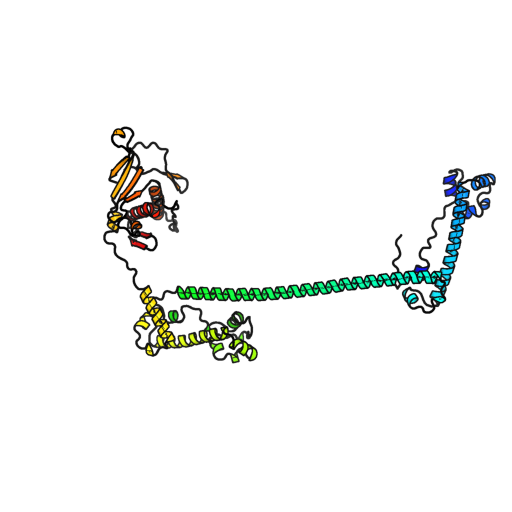3 LYS A C 1
ATOM 2615 O O . LYS A 1 313 ? -27.543 -22.741 36.807 1.00 83.06 313 LYS A O 1
ATOM 2620 N N . ASP A 1 314 ? -28.885 -23.985 38.110 1.00 81.81 314 ASP A N 1
ATOM 2621 C CA . ASP A 1 314 ? -28.342 -25.320 37.852 1.00 81.81 314 ASP A CA 1
ATOM 2622 C C . ASP A 1 314 ? -28.680 -25.853 36.450 1.00 81.81 314 ASP A C 1
ATOM 2624 O O . ASP A 1 314 ? -27.907 -26.619 35.878 1.00 81.81 314 ASP A O 1
ATOM 2628 N N . THR A 1 315 ? -29.788 -25.397 35.861 1.00 80.88 315 THR A N 1
ATOM 2629 C CA . THR A 1 315 ? -30.180 -25.738 34.480 1.00 80.88 315 THR A CA 1
ATOM 2630 C C . THR A 1 315 ? -29.374 -24.987 33.412 1.00 80.88 315 THR A C 1
ATOM 2632 O O . THR A 1 315 ? -29.399 -25.348 32.234 1.00 80.88 315 THR A O 1
ATOM 2635 N N . VAL A 1 316 ? -28.637 -23.945 33.811 1.00 85.38 316 VAL A N 1
ATOM 2636 C CA . VAL A 1 316 ? -27.856 -23.079 32.921 1.00 85.38 316 VAL A CA 1
ATOM 2637 C C . VAL A 1 316 ? -26.428 -23.599 32.796 1.00 85.38 316 VAL A C 1
ATOM 2639 O O . VAL A 1 316 ? -25.773 -23.918 33.787 1.00 85.38 316 VAL A O 1
ATOM 2642 N N . THR A 1 317 ? -25.889 -23.616 31.574 1.00 85.50 317 THR A N 1
ATOM 2643 C CA . THR A 1 317 ? -24.494 -24.012 31.324 1.00 85.50 317 THR A CA 1
ATOM 2644 C C . THR A 1 317 ? -23.501 -23.242 32.213 1.00 85.50 317 THR A C 1
ATOM 2646 O O . THR A 1 317 ? -23.600 -22.011 32.287 1.00 85.50 317 THR A O 1
ATOM 2649 N N . PRO A 1 318 ? -22.483 -23.910 32.803 1.00 84.31 318 PRO A N 1
ATOM 2650 C CA . PRO A 1 318 ? -21.521 -23.292 33.728 1.00 84.31 318 PRO A CA 1
ATOM 2651 C C . PRO A 1 318 ? -20.825 -22.030 33.199 1.00 84.31 318 PRO A C 1
ATOM 2653 O O . PRO A 1 318 ? -20.482 -21.129 33.962 1.00 84.31 318 PRO A O 1
ATOM 2656 N N . LEU A 1 319 ? -20.621 -21.947 31.881 1.00 82.44 319 LEU A N 1
ATOM 2657 C CA . LEU A 1 319 ? -20.024 -20.784 31.225 1.00 82.44 319 LEU A CA 1
ATOM 2658 C C . LEU A 1 319 ? -20.904 -19.530 31.352 1.00 82.44 319 LEU A C 1
ATOM 2660 O O . LEU A 1 319 ? -20.412 -18.455 31.698 1.00 82.44 319 LEU A O 1
ATOM 2664 N N . VAL A 1 320 ? -22.203 -19.671 31.076 1.00 84.88 320 VAL A N 1
ATOM 2665 C CA . VAL A 1 320 ? -23.185 -18.578 31.124 1.00 84.88 320 VAL A CA 1
ATOM 2666 C C . VAL A 1 320 ? -23.415 -18.153 32.569 1.00 84.88 320 VAL A C 1
ATOM 2668 O O . VAL A 1 320 ? -23.290 -16.970 32.886 1.00 84.88 320 VAL A O 1
ATOM 2671 N N . SER A 1 321 ? -23.664 -19.112 33.464 1.00 87.25 321 SER A N 1
ATOM 2672 C CA . SER A 1 321 ? -23.889 -18.815 34.880 1.00 87.25 321 SER A CA 1
ATOM 2673 C C . SER A 1 321 ? -22.658 -18.175 35.531 1.00 87.25 321 SER A C 1
ATOM 2675 O O . SER A 1 321 ? -22.792 -17.198 36.266 1.00 87.25 321 SER A O 1
ATOM 2677 N N . GLY A 1 322 ? -21.447 -18.630 35.192 1.00 85.81 322 GLY A N 1
ATOM 2678 C CA . GLY A 1 322 ? -20.195 -18.015 35.635 1.00 85.81 322 GLY A CA 1
ATOM 2679 C C . GLY A 1 322 ? -20.037 -16.560 35.179 1.00 85.81 322 GLY A C 1
ATOM 2680 O O . GLY A 1 322 ? -19.661 -15.703 35.983 1.00 85.81 322 GLY A O 1
ATOM 2681 N N . LYS A 1 323 ? -20.367 -16.249 33.915 1.00 87.12 323 LYS A N 1
ATOM 2682 C CA . LYS A 1 323 ? -20.348 -14.870 33.392 1.00 87.12 323 LYS A CA 1
ATOM 2683 C C . LYS A 1 323 ? -21.358 -13.970 34.112 1.00 87.12 323 LYS A C 1
ATOM 2685 O O . LYS A 1 323 ? -20.974 -12.888 34.559 1.00 87.12 323 LYS A O 1
ATOM 2690 N N . LEU A 1 324 ? -22.609 -14.416 34.243 1.00 88.44 324 LEU A N 1
ATOM 2691 C CA . LEU A 1 324 ? -23.671 -13.652 34.908 1.00 88.44 324 LEU A CA 1
ATOM 2692 C C . LEU A 1 324 ? -23.356 -13.425 36.392 1.00 88.44 324 LEU A C 1
ATOM 2694 O O . LEU A 1 324 ? -23.491 -12.307 36.879 1.00 88.44 324 LEU A O 1
ATOM 2698 N N . ASN A 1 325 ? -22.837 -14.436 37.096 1.00 87.94 325 ASN A N 1
ATOM 2699 C CA . ASN A 1 325 ? -22.433 -14.306 38.499 1.00 87.94 325 ASN A CA 1
ATOM 2700 C C . ASN A 1 325 ? -21.258 -13.336 38.679 1.00 87.94 325 ASN A C 1
ATOM 2702 O O . ASN A 1 325 ? -21.292 -12.494 39.572 1.00 87.94 325 ASN A O 1
ATOM 2706 N N . ALA A 1 326 ? -20.241 -13.395 37.812 1.00 85.19 326 ALA A N 1
ATOM 2707 C CA . ALA A 1 326 ? -19.120 -12.457 37.864 1.00 85.19 326 ALA A CA 1
ATOM 2708 C C . ALA A 1 326 ? -19.567 -11.006 37.614 1.00 85.19 326 ALA A C 1
ATOM 2710 O O . ALA A 1 326 ? -19.080 -10.081 38.271 1.00 85.19 326 ALA A O 1
ATOM 2711 N N . ALA A 1 327 ? -20.495 -10.799 36.677 1.00 84.62 327 ALA A N 1
ATOM 2712 C CA . ALA A 1 327 ? -21.077 -9.490 36.407 1.00 84.62 327 ALA A CA 1
ATOM 2713 C C . ALA A 1 327 ? -21.959 -9.003 37.561 1.00 84.62 327 ALA A C 1
ATOM 2715 O O . ALA A 1 327 ? -21.821 -7.852 37.964 1.00 84.62 327 ALA A O 1
ATOM 2716 N N . LEU A 1 328 ? -22.778 -9.878 38.151 1.00 85.75 328 LEU A N 1
ATOM 2717 C CA . LEU A 1 328 ? -23.584 -9.578 39.333 1.00 85.75 328 LEU A CA 1
ATOM 2718 C C . LEU A 1 328 ? -22.703 -9.147 40.514 1.00 85.75 328 LEU A C 1
ATOM 2720 O O . LEU A 1 328 ? -22.975 -8.120 41.131 1.00 85.75 328 LEU A O 1
ATOM 2724 N N . SER A 1 329 ? -21.601 -9.858 40.784 1.00 83.06 329 SER A N 1
ATOM 2725 C CA . SER A 1 329 ? -20.642 -9.465 41.825 1.00 83.06 329 SER A CA 1
ATOM 2726 C C . SER A 1 329 ? -20.011 -8.100 41.541 1.00 83.06 329 SER A C 1
ATOM 2728 O O . SER A 1 329 ? -19.908 -7.269 42.439 1.00 83.06 329 SER A O 1
ATOM 2730 N N . ARG A 1 330 ? -19.621 -7.818 40.289 1.00 77.56 330 ARG A N 1
ATOM 2731 C CA . ARG A 1 330 ? -19.089 -6.498 39.899 1.00 77.56 330 ARG A CA 1
ATOM 2732 C C . ARG A 1 330 ? -20.130 -5.391 40.025 1.00 77.56 330 ARG A C 1
ATOM 2734 O O . ARG A 1 330 ? -19.790 -4.315 40.506 1.00 77.56 330 ARG A O 1
ATOM 2741 N N . ALA A 1 331 ? -21.372 -5.654 39.628 1.00 78.25 331 ALA A N 1
ATOM 2742 C CA . ALA A 1 331 ? -22.475 -4.713 39.754 1.00 78.25 331 ALA A CA 1
ATOM 2743 C C . ALA A 1 331 ? -22.750 -4.397 41.226 1.00 78.25 331 ALA A C 1
ATOM 2745 O O . ALA A 1 331 ? -22.882 -3.233 41.590 1.00 78.25 331 ALA A O 1
ATOM 2746 N N . GLN A 1 332 ? -22.725 -5.404 42.100 1.00 76.69 332 GLN A N 1
ATOM 2747 C CA . GLN A 1 332 ? -22.851 -5.217 43.545 1.00 76.69 332 GLN A CA 1
ATOM 2748 C C . GLN A 1 332 ? -21.691 -4.396 44.125 1.00 76.69 332 GLN A C 1
ATOM 2750 O O . GLN A 1 332 ? -21.939 -3.513 44.938 1.00 76.69 332 GLN A O 1
ATOM 2755 N N . ILE A 1 333 ? -20.453 -4.604 43.663 1.00 66.38 333 ILE A N 1
ATOM 2756 C CA . ILE A 1 333 ? -19.282 -3.817 44.094 1.00 66.38 333 ILE A CA 1
ATOM 2757 C C . ILE A 1 333 ? -19.354 -2.367 43.585 1.00 66.38 333 ILE A C 1
ATOM 2759 O O . ILE A 1 333 ? -19.093 -1.441 44.347 1.00 66.38 333 ILE A O 1
ATOM 2763 N N . SER A 1 334 ? -19.744 -2.145 42.325 1.00 55.47 334 SER A N 1
ATOM 2764 C CA . SER A 1 334 ? -19.873 -0.799 41.739 1.00 55.47 334 SER A CA 1
ATOM 2765 C C . SER A 1 334 ? -21.063 -0.016 42.300 1.00 55.47 334 SER A C 1
ATOM 2767 O O . SER A 1 334 ? -21.046 1.211 42.274 1.00 55.47 334 SER A O 1
ATOM 2769 N N . THR A 1 335 ? -22.085 -0.717 42.796 1.00 46.88 335 THR A N 1
ATOM 2770 C CA . THR A 1 335 ? -23.222 -0.124 43.519 1.00 46.88 335 THR A CA 1
ATOM 2771 C C . THR A 1 335 ? -22.903 0.025 45.014 1.00 46.88 335 THR A C 1
ATOM 2773 O O . THR A 1 335 ? -23.564 0.783 45.723 1.00 46.88 335 THR A O 1
ATOM 2776 N N . SER A 1 336 ? -21.854 -0.645 45.513 1.00 41.34 336 SER A N 1
ATOM 2777 C CA . SER A 1 336 ? -21.414 -0.517 46.898 1.00 41.34 336 SER A CA 1
ATOM 2778 C C . SER A 1 336 ? -20.620 0.780 47.114 1.00 41.34 336 SER A C 1
ATOM 2780 O O . SER A 1 336 ? -19.420 0.870 46.877 1.00 41.34 336 SER A O 1
ATOM 2782 N N . VAL A 1 337 ? -21.335 1.761 47.669 1.00 45.06 337 VAL A N 1
ATOM 2783 C CA . VAL A 1 337 ? -20.840 2.730 48.654 1.00 45.06 337 VAL A CA 1
ATOM 2784 C C . VAL A 1 337 ? -19.967 3.872 48.100 1.00 45.06 337 VAL A C 1
ATOM 2786 O O . VAL A 1 337 ? -18.760 3.934 48.328 1.00 45.06 337 VAL A O 1
ATOM 2789 N N . VAL A 1 338 ? -20.612 4.914 47.556 1.00 47.12 338 VAL A N 1
ATOM 2790 C CA . VAL A 1 338 ? -20.190 6.272 47.945 1.00 47.12 338 VAL A CA 1
ATOM 2791 C C . VAL A 1 338 ? -20.465 6.357 49.442 1.00 47.12 338 VAL A C 1
ATOM 2793 O O . VAL A 1 338 ? -21.609 6.472 49.873 1.00 47.12 338 VAL A O 1
ATOM 2796 N N . LYS A 1 339 ? -19.421 6.203 50.258 1.00 47.94 339 LYS A N 1
ATOM 2797 C CA . LYS A 1 339 ? -19.495 6.388 51.711 1.00 47.94 339 LYS A CA 1
ATOM 2798 C C . LYS A 1 339 ? -19.583 7.893 51.962 1.00 47.94 339 LYS A C 1
ATOM 2800 O O . LYS A 1 339 ? -18.611 8.517 52.372 1.00 47.94 339 LYS A O 1
ATOM 2805 N N . SER A 1 340 ? -20.723 8.503 51.641 1.00 53.03 340 SER A N 1
ATOM 2806 C CA . SER A 1 340 ? -20.975 9.897 51.989 1.00 53.03 340 SER A CA 1
ATOM 2807 C C . SER A 1 340 ? -21.045 9.971 53.509 1.00 53.03 340 SER A C 1
ATOM 2809 O O . SER A 1 340 ? -22.017 9.540 54.129 1.00 53.03 340 SER A O 1
ATOM 2811 N N . THR A 1 341 ? -19.969 10.446 54.120 1.00 67.25 341 THR A N 1
ATOM 2812 C CA . THR A 1 341 ? -19.934 10.680 55.559 1.00 67.25 341 THR A CA 1
ATOM 2813 C C . THR A 1 341 ? -20.401 12.108 55.776 1.00 67.25 341 THR A C 1
ATOM 2815 O O . THR A 1 341 ? -19.753 13.040 55.309 1.00 67.25 341 THR A O 1
ATOM 2818 N N . VAL A 1 342 ? -21.536 12.293 56.452 1.00 74.38 342 VAL A N 1
ATOM 2819 C CA . VAL A 1 342 ? -22.013 13.636 56.803 1.00 74.38 342 VAL A CA 1
ATOM 2820 C C . VAL A 1 342 ? -21.077 14.212 57.863 1.00 74.38 342 VAL A C 1
ATOM 2822 O O . VAL A 1 342 ? -21.090 13.797 59.024 1.00 74.38 342 VAL A O 1
ATOM 2825 N N . LEU A 1 343 ? -20.248 15.173 57.463 1.00 74.12 343 LEU A N 1
ATOM 2826 C CA . LEU A 1 343 ? -19.324 15.873 58.349 1.00 74.12 343 LEU A CA 1
ATOM 2827 C C . LEU A 1 343 ? -20.079 16.948 59.146 1.00 74.12 343 LEU A C 1
ATOM 2829 O O . LEU A 1 343 ? -20.090 18.130 58.801 1.00 74.12 343 LEU A O 1
ATOM 2833 N N . LYS A 1 344 ? -20.749 16.533 60.228 1.00 77.38 344 LYS A N 1
ATOM 2834 C CA . LYS A 1 344 ? -21.596 17.423 61.039 1.00 77.38 344 LYS A CA 1
ATOM 2835 C C . LYS A 1 344 ? -20.820 18.660 61.523 1.00 77.38 344 LYS A C 1
ATOM 2837 O O . LYS A 1 344 ? -19.785 18.545 62.185 1.00 77.38 344 LYS A O 1
ATOM 2842 N N . GLY A 1 345 ? -21.337 19.850 61.214 1.00 79.31 345 GLY A N 1
ATOM 2843 C CA . GLY A 1 345 ? -20.778 21.143 61.629 1.00 79.31 345 GLY A CA 1
ATOM 2844 C C . GLY A 1 345 ? -19.535 21.613 60.863 1.00 79.31 345 GLY A C 1
ATOM 2845 O O . GLY A 1 345 ? -18.911 22.566 61.308 1.00 79.31 345 GLY A O 1
ATOM 2846 N N . TYR A 1 346 ? -19.136 20.957 59.764 1.00 81.56 346 TYR A N 1
ATOM 2847 C CA . TYR A 1 346 ? -18.078 21.480 58.881 1.00 81.56 346 TYR A CA 1
ATOM 2848 C C . TYR A 1 346 ? -18.570 22.637 58.010 1.00 81.56 346 TYR A C 1
ATOM 2850 O O . TYR A 1 346 ? -17.849 23.620 57.882 1.00 81.56 346 TYR A O 1
ATOM 2858 N N . TYR A 1 347 ? -19.800 22.553 57.488 1.00 85.38 347 TYR A N 1
ATOM 2859 C CA . TYR A 1 347 ? -20.450 23.673 56.800 1.00 85.38 347 TYR A CA 1
ATOM 2860 C C . TYR A 1 347 ? -20.427 24.929 57.680 1.00 85.38 347 TYR A C 1
ATOM 2862 O O . TYR A 1 347 ? -19.828 25.926 57.304 1.00 85.38 347 TYR A O 1
ATOM 2870 N N . GLU A 1 348 ? -20.950 24.825 58.907 1.00 87.62 348 GLU A N 1
ATOM 2871 C CA . GLU A 1 348 ? -20.984 25.940 59.865 1.00 87.62 348 GLU A CA 1
ATOM 2872 C C . GLU A 1 348 ? -19.593 26.478 60.207 1.00 87.62 348 GLU A C 1
ATOM 2874 O O . GLU A 1 348 ? -19.424 27.677 60.382 1.00 87.62 348 GLU A O 1
ATOM 2879 N N . SER A 1 349 ? -18.586 25.608 60.289 1.00 87.44 349 SER A N 1
ATOM 2880 C CA . SER A 1 349 ? -17.206 26.013 60.573 1.00 87.44 349 SER A CA 1
ATOM 2881 C C . SER A 1 349 ? -16.593 26.836 59.440 1.00 87.44 349 SER A C 1
ATOM 2883 O O . SER A 1 349 ? -15.794 27.736 59.693 1.00 87.44 349 SER A O 1
ATOM 2885 N N . VAL A 1 350 ? -16.897 26.492 58.187 1.00 87.19 350 VAL A N 1
ATOM 2886 C CA . VAL A 1 350 ? -16.407 27.224 57.014 1.00 87.19 350 VAL A CA 1
ATOM 2887 C C . VAL A 1 350 ? -17.224 28.499 56.819 1.00 87.19 350 VAL A C 1
ATOM 2889 O O . VAL A 1 350 ? -16.642 29.564 56.663 1.00 87.19 350 VAL A O 1
ATOM 2892 N N . TYR A 1 351 ? -18.553 28.409 56.885 1.00 88.25 351 TYR A N 1
ATOM 2893 C CA . TYR A 1 351 ? -19.462 29.541 56.712 1.00 88.25 351 TYR A CA 1
ATOM 2894 C C . TYR A 1 351 ? -19.239 30.619 57.787 1.00 88.25 351 TYR A C 1
ATOM 2896 O O . TYR A 1 351 ? -19.072 31.789 57.470 1.00 88.25 351 TYR A O 1
ATOM 2904 N N . ASN A 1 352 ? -19.110 30.236 59.059 1.00 88.56 352 ASN A N 1
ATOM 2905 C CA . ASN A 1 352 ? -18.905 31.186 60.159 1.00 88.56 352 ASN A CA 1
ATOM 2906 C C . ASN A 1 352 ? -17.419 31.483 60.446 1.00 88.56 352 ASN A C 1
ATOM 2908 O O . ASN A 1 352 ? -17.087 31.880 61.562 1.00 88.56 352 ASN A O 1
ATOM 2912 N N . ALA A 1 353 ? -16.511 31.265 59.484 1.00 90.00 353 ALA A N 1
ATOM 2913 C CA . ALA A 1 353 ? -15.086 31.526 59.686 1.00 90.00 353 ALA A CA 1
ATOM 2914 C C . ALA A 1 353 ? -14.835 32.991 60.101 1.00 90.00 353 ALA A C 1
ATOM 2916 O O . ALA A 1 353 ? -15.344 33.932 59.484 1.00 90.00 353 ALA A O 1
ATOM 2917 N N . GLY A 1 354 ? -14.043 33.172 61.160 1.00 87.94 354 GLY A N 1
ATOM 2918 C CA . GLY A 1 354 ? -13.748 34.476 61.748 1.00 87.94 354 GLY A CA 1
ATOM 2919 C C . GLY A 1 354 ? -12.764 35.277 60.902 1.00 87.94 354 GLY A C 1
ATOM 2920 O O . GLY A 1 354 ? -1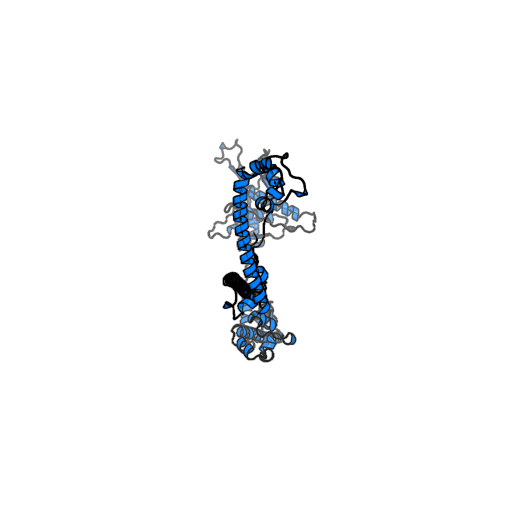1.806 34.724 60.363 1.00 87.94 354 GLY A O 1
ATOM 2921 N N . TRP A 1 355 ? -12.982 36.588 60.805 1.00 89.06 355 TRP A N 1
ATOM 2922 C CA . TRP A 1 355 ? -12.099 37.501 60.082 1.00 89.06 355 TRP A CA 1
ATOM 2923 C C . TRP A 1 355 ? -11.069 38.141 61.008 1.00 89.06 355 TRP A C 1
ATOM 2925 O O . TRP A 1 355 ? -11.380 38.566 62.118 1.00 89.06 355 TRP A O 1
ATOM 2935 N N . SER A 1 356 ? -9.844 38.276 60.522 1.00 87.19 356 SER A N 1
ATOM 2936 C CA . SER A 1 356 ? -8.801 39.120 61.105 1.00 87.19 356 SER A CA 1
ATOM 2937 C C . SER A 1 356 ? -7.973 39.742 59.987 1.00 87.19 356 SER A C 1
ATOM 2939 O O . SER A 1 356 ? -7.894 39.197 58.888 1.00 87.19 356 SER A O 1
ATOM 2941 N N . HIS A 1 357 ? -7.348 40.889 60.223 1.00 86.94 357 HIS A N 1
ATOM 2942 C CA . HIS A 1 357 ? -6.523 41.541 59.212 1.00 86.94 357 HIS A CA 1
ATOM 2943 C C . HIS A 1 357 ? -5.326 42.270 59.820 1.00 86.94 357 HIS A C 1
ATOM 2945 O O . HIS A 1 357 ? -5.371 42.776 60.938 1.00 86.94 357 HIS A O 1
ATOM 2951 N N . LEU A 1 358 ? -4.228 42.306 59.070 1.00 82.94 358 LEU A N 1
ATOM 2952 C CA . LEU A 1 358 ? -3.003 43.016 59.421 1.00 82.94 358 LEU A CA 1
ATOM 2953 C C . LEU A 1 358 ? -2.984 44.375 58.733 1.00 82.94 358 LEU A C 1
ATOM 2955 O O . LEU A 1 358 ? -3.108 44.440 57.512 1.00 82.94 358 LEU A O 1
ATOM 2959 N N . VAL A 1 359 ? -2.773 45.440 59.502 1.00 80.81 359 VAL A N 1
ATOM 2960 C CA . VAL A 1 359 ? -2.634 46.816 59.005 1.00 80.81 359 VAL A CA 1
ATOM 2961 C C . VAL A 1 359 ? -1.255 47.351 59.374 1.00 80.81 359 VAL A C 1
ATOM 2963 O O . VAL A 1 359 ? -0.715 47.032 60.435 1.00 80.81 359 VAL A O 1
ATOM 2966 N N . GLU A 1 360 ? -0.683 48.165 58.493 1.00 73.88 360 GLU A N 1
ATOM 2967 C CA . GLU A 1 360 ? 0.553 48.891 58.772 1.00 73.88 360 GLU A CA 1
ATOM 2968 C C . GLU A 1 360 ? 0.266 50.097 59.667 1.00 73.88 360 GLU A C 1
ATOM 2970 O O . GLU A 1 360 ? -0.656 50.875 59.419 1.00 73.88 360 GLU A O 1
ATOM 2975 N N . VAL A 1 361 ? 1.046 50.233 60.734 1.00 70.69 361 VAL A N 1
ATOM 2976 C CA . VAL A 1 361 ? 0.896 51.320 61.699 1.00 70.69 361 VAL A CA 1
ATOM 2977 C C . VAL A 1 361 ? 1.507 52.596 61.098 1.00 70.69 361 VAL A C 1
ATOM 2979 O O . VAL A 1 361 ? 2.644 52.543 60.611 1.00 70.69 361 VAL A O 1
ATOM 2982 N N . PRO A 1 362 ? 0.791 53.739 61.103 1.00 64.75 362 PRO A N 1
ATOM 2983 C CA . PRO A 1 362 ? 1.320 55.001 60.591 1.00 64.75 362 PRO A CA 1
ATOM 2984 C C . PRO A 1 362 ? 2.589 55.426 61.345 1.00 64.75 362 PRO A C 1
ATOM 2986 O O . PRO A 1 362 ? 2.766 55.107 62.521 1.00 64.75 362 PRO A O 1
ATOM 2989 N N . ASP A 1 363 ? 3.478 56.166 60.670 1.00 58.75 363 ASP A N 1
ATOM 2990 C CA . ASP A 1 363 ? 4.823 56.508 61.169 1.00 58.75 363 ASP A CA 1
ATOM 2991 C C . ASP A 1 363 ? 4.837 57.177 62.556 1.00 58.75 363 ASP A C 1
ATOM 2993 O O . ASP A 1 363 ? 5.817 57.047 63.285 1.00 58.75 363 ASP A O 1
ATOM 2997 N N . SER A 1 364 ? 3.745 57.834 62.956 1.00 55.97 364 SER A N 1
ATOM 2998 C CA . SER A 1 364 ? 3.591 58.484 64.263 1.00 55.97 364 SER A CA 1
ATOM 2999 C C . SER A 1 364 ? 3.424 57.526 65.451 1.00 55.97 364 SER A C 1
ATOM 3001 O O . SER A 1 364 ? 3.597 57.953 66.586 1.00 55.97 364 SER A O 1
ATOM 3003 N N . GLU A 1 365 ? 3.075 56.254 65.222 1.00 55.19 365 GLU A N 1
ATOM 3004 C CA . GLU A 1 365 ? 2.804 55.252 66.274 1.00 55.19 365 GLU A CA 1
ATOM 3005 C C . GLU A 1 365 ? 3.809 54.080 66.270 1.00 55.19 365 GLU A C 1
ATOM 3007 O O . GLU A 1 365 ? 3.696 53.135 67.058 1.00 55.19 365 GLU A O 1
ATOM 3012 N N . LYS A 1 366 ? 4.834 54.138 65.406 1.00 55.31 366 LYS A N 1
ATOM 3013 C CA . LYS A 1 366 ? 5.842 53.073 65.253 1.00 55.31 366 LYS A CA 1
ATOM 3014 C C . LYS A 1 366 ? 6.692 52.828 66.502 1.00 55.31 366 LYS A C 1
ATOM 3016 O O . LYS A 1 366 ? 7.210 51.729 66.662 1.00 55.31 366 LYS A O 1
ATOM 3021 N N . GLU A 1 367 ? 6.792 53.792 67.415 1.00 50.94 367 GLU A N 1
ATOM 3022 C CA . GLU A 1 367 ? 7.588 53.652 68.644 1.00 50.94 367 GLU A CA 1
ATOM 3023 C C . GLU A 1 367 ? 7.012 52.632 69.648 1.00 50.94 367 GLU A C 1
ATOM 3025 O O . GLU A 1 367 ? 7.745 52.160 70.512 1.00 50.94 367 GLU A O 1
ATOM 3030 N N . GLN A 1 368 ? 5.733 52.242 69.532 1.00 52.94 368 GLN A N 1
ATOM 3031 C CA . GLN A 1 368 ? 5.092 51.278 70.448 1.00 52.94 368 GLN A CA 1
ATOM 3032 C C . GLN A 1 368 ? 4.970 49.855 69.880 1.00 52.94 368 GLN A C 1
ATOM 3034 O O . GLN A 1 368 ? 4.584 48.938 70.604 1.00 52.94 368 GLN A O 1
ATOM 3039 N N . THR A 1 369 ? 5.305 49.642 68.602 1.00 52.03 369 THR A N 1
ATOM 3040 C CA . THR A 1 369 ? 5.159 48.336 67.940 1.00 52.03 369 THR A CA 1
ATOM 3041 C C . THR A 1 369 ? 6.433 48.008 67.167 1.00 52.03 369 THR A C 1
ATOM 3043 O O . THR A 1 369 ? 6.668 48.561 66.097 1.00 52.03 369 THR A O 1
ATOM 3046 N N . GLU A 1 370 ? 7.238 47.078 67.685 1.00 51.41 370 GLU A N 1
ATOM 3047 C CA . GLU A 1 370 ? 8.598 46.746 67.209 1.00 51.41 370 GLU A CA 1
ATOM 3048 C C . GLU A 1 370 ? 8.676 46.365 65.710 1.00 51.41 370 GLU A C 1
ATOM 3050 O O . GLU A 1 370 ? 9.733 46.460 65.094 1.00 51.41 370 GLU A O 1
ATOM 3055 N N . MET A 1 371 ? 7.545 45.989 65.094 1.00 56.19 371 MET A N 1
ATOM 3056 C CA . MET A 1 371 ? 7.452 45.521 63.701 1.00 56.19 371 MET A CA 1
ATOM 3057 C C . MET A 1 371 ? 6.568 46.396 62.790 1.00 56.19 371 MET A C 1
ATOM 3059 O O . MET A 1 371 ? 6.338 46.032 61.637 1.00 56.19 371 MET A O 1
ATOM 3063 N N . GLY A 1 372 ? 6.040 47.529 63.279 1.00 65.06 372 GLY A N 1
ATOM 3064 C CA . GLY A 1 372 ? 5.225 48.463 62.479 1.00 65.06 372 GLY A CA 1
ATOM 3065 C C . GLY A 1 372 ? 3.904 47.898 61.925 1.00 65.06 372 GLY A C 1
ATOM 3066 O O . GLY A 1 372 ? 3.335 48.476 61.002 1.00 65.06 372 GLY A O 1
ATOM 3067 N N . MET A 1 373 ? 3.411 46.777 62.463 1.00 75.75 373 MET A N 1
ATOM 3068 C CA . MET A 1 373 ? 2.202 46.073 62.013 1.00 75.75 373 MET A CA 1
ATOM 3069 C C . MET A 1 373 ? 1.277 45.784 63.197 1.00 75.75 373 MET A C 1
ATOM 3071 O O . MET A 1 373 ? 1.749 45.399 64.266 1.00 75.75 373 MET A O 1
ATOM 3075 N N . LYS A 1 374 ? -0.038 45.910 62.997 1.00 79.00 374 LYS A N 1
ATOM 3076 C CA . LYS A 1 374 ? -1.066 45.610 64.005 1.00 79.00 374 LYS A CA 1
ATOM 3077 C C . LYS A 1 374 ? -2.117 44.661 63.434 1.00 79.00 374 LYS A C 1
ATOM 3079 O O . LYS A 1 374 ? -2.631 44.893 62.342 1.00 79.00 374 LYS A O 1
ATOM 3084 N N . VAL A 1 375 ? -2.447 43.610 64.185 1.00 79.75 375 VAL A N 1
ATOM 3085 C CA . VAL A 1 375 ? -3.570 42.712 63.875 1.00 79.75 375 VAL A CA 1
ATOM 3086 C C . VAL A 1 375 ? -4.848 43.320 64.447 1.00 79.75 375 VAL A C 1
ATOM 3088 O O . VAL A 1 375 ? -4.880 43.719 65.612 1.00 79.75 375 VAL A O 1
ATOM 3091 N N . LYS A 1 376 ? -5.891 43.400 63.628 1.00 82.38 376 LYS A N 1
ATOM 3092 C CA . LYS A 1 376 ? -7.242 43.802 64.011 1.00 82.38 376 LYS A CA 1
ATOM 3093 C C . LYS A 1 376 ? -8.198 42.645 63.755 1.00 82.38 376 LYS A C 1
ATOM 3095 O O . LYS A 1 376 ? -8.097 41.965 62.734 1.00 82.38 376 LYS A O 1
ATOM 3100 N N . GLU A 1 377 ? -9.112 42.428 64.687 1.00 82.31 377 GLU A N 1
ATOM 3101 C CA . GLU A 1 377 ? -10.193 41.459 64.530 1.00 82.31 377 GLU A CA 1
ATOM 3102 C C . GLU A 1 377 ? -11.301 42.051 63.646 1.00 82.31 377 GLU A C 1
ATOM 3104 O O . GLU A 1 377 ? -11.534 43.261 63.652 1.00 82.31 377 GLU A O 1
ATOM 3109 N N . GLY A 1 378 ? -11.970 41.203 62.869 1.00 83.12 378 GLY A N 1
ATOM 3110 C CA . GLY A 1 378 ? -13.015 41.596 61.929 1.00 83.12 378 GLY A CA 1
ATOM 3111 C C . GLY A 1 378 ? -12.516 41.840 60.504 1.00 83.12 378 GLY A C 1
ATOM 3112 O O . GLY A 1 378 ? -11.317 41.817 60.203 1.00 83.12 378 GLY A O 1
ATOM 3113 N N . LYS A 1 379 ? -13.475 42.037 59.594 1.00 79.62 379 LYS A N 1
ATOM 3114 C CA . LYS A 1 379 ? -13.213 42.349 58.185 1.00 79.62 379 LYS A CA 1
ATOM 3115 C C . LYS A 1 379 ? -12.747 43.811 58.071 1.00 79.62 379 LYS A C 1
ATOM 3117 O O . LYS A 1 379 ? -13.351 44.664 58.718 1.00 79.62 379 LYS A O 1
ATOM 3122 N N . PRO A 1 380 ? -11.703 44.117 57.283 1.00 79.69 380 PRO A N 1
ATOM 3123 C CA . PRO A 1 380 ? -11.226 45.490 57.126 1.00 79.69 380 PRO A CA 1
ATOM 3124 C C . PRO A 1 380 ? -12.306 46.394 56.516 1.00 79.69 380 PRO A C 1
ATOM 3126 O O . PRO A 1 380 ? -13.024 45.969 55.608 1.00 79.69 380 PRO A O 1
ATOM 3129 N N . GLU A 1 381 ? -12.390 47.645 56.983 1.00 74.00 381 GLU A N 1
ATOM 3130 C CA . GLU A 1 381 ? -13.339 48.645 56.463 1.00 74.00 381 GLU A CA 1
ATOM 3131 C C . GLU A 1 381 ? -13.030 49.039 55.009 1.00 74.00 381 GLU A C 1
ATOM 3133 O O . GLU A 1 381 ? -13.938 49.316 54.226 1.00 74.00 381 GLU A O 1
ATOM 3138 N N . GLN A 1 382 ? -11.748 49.021 54.627 1.00 69.62 382 GLN A N 1
ATOM 3139 C CA . GLN A 1 382 ? -11.281 49.277 53.264 1.00 69.62 382 GLN A CA 1
ATOM 3140 C C . GLN A 1 382 ? -10.549 48.052 52.700 1.00 69.62 382 GLN A C 1
ATOM 3142 O O . GLN A 1 382 ? -9.621 47.530 53.314 1.00 69.62 382 GLN A O 1
ATOM 3147 N N . SER A 1 383 ? -10.948 47.591 51.510 1.00 73.31 383 SER A N 1
ATOM 3148 C CA . SER A 1 383 ? -10.254 46.533 50.760 1.00 73.31 383 SER A CA 1
ATOM 3149 C C . SER A 1 383 ? -9.176 47.108 49.831 1.00 73.31 383 SER A C 1
ATOM 3151 O O . SER A 1 383 ? -9.141 48.311 49.568 1.00 73.31 383 SER A O 1
ATOM 3153 N N . TRP A 1 384 ? -8.312 46.255 49.263 1.00 79.94 384 TRP A N 1
ATOM 3154 C CA . TRP A 1 384 ? -7.396 46.685 48.196 1.00 79.94 384 TRP A CA 1
ATOM 3155 C C . TRP A 1 384 ? -8.157 47.268 47.003 1.00 79.94 384 TRP A C 1
ATOM 3157 O O . TRP A 1 384 ? -9.253 46.818 46.663 1.00 79.94 384 TRP A O 1
ATOM 3167 N N . THR A 1 385 ? -7.548 48.250 46.337 1.00 76.50 385 THR A N 1
ATOM 3168 C CA . THR A 1 385 ? -8.090 48.836 45.111 1.00 76.50 385 THR A CA 1
ATOM 3169 C C . THR A 1 385 ? -7.400 48.299 43.869 1.00 76.50 385 THR A C 1
ATOM 3171 O O . THR A 1 385 ? -6.180 48.104 43.816 1.00 76.50 385 THR A O 1
ATOM 3174 N N . TYR A 1 386 ? -8.211 48.089 42.836 1.00 77.00 386 TYR A N 1
ATOM 3175 C CA . TYR A 1 386 ? -7.784 47.551 41.556 1.00 77.00 386 TYR A CA 1
ATOM 3176 C C . TYR A 1 386 ? -8.206 48.494 40.430 1.00 77.00 386 TYR A C 1
ATOM 3178 O O . TYR A 1 386 ? -9.258 49.128 40.492 1.00 77.00 386 TYR A O 1
ATOM 3186 N N . LYS A 1 387 ? -7.377 48.591 39.394 1.00 76.88 387 LYS A N 1
ATOM 3187 C CA . LYS A 1 387 ? -7.682 49.269 38.131 1.00 76.88 387 LYS A CA 1
ATOM 3188 C C . LYS A 1 387 ? -7.969 48.210 37.063 1.00 76.88 387 LYS A C 1
ATOM 3190 O O . LYS A 1 387 ? -7.297 47.179 37.020 1.00 76.88 387 LYS A O 1
ATOM 3195 N N . LYS A 1 388 ? -8.962 48.459 36.208 1.00 71.38 388 LYS A N 1
ATOM 3196 C CA . LYS A 1 388 ? -9.290 47.575 35.081 1.00 71.38 388 LYS A CA 1
ATOM 3197 C C . LYS A 1 388 ? -8.280 47.792 33.950 1.00 71.38 388 LYS A C 1
ATOM 3199 O O . LYS A 1 388 ? -8.091 48.923 33.507 1.00 71.38 388 LYS A O 1
ATOM 3204 N N . VAL A 1 389 ? -7.631 46.720 33.502 1.00 61.97 389 VAL A N 1
ATOM 3205 C CA . VAL A 1 389 ? -6.705 46.691 32.361 1.00 61.97 389 VAL A CA 1
ATOM 3206 C C . VAL A 1 389 ? -7.158 45.555 31.438 1.00 61.97 389 VAL A C 1
ATOM 3208 O O . VAL A 1 389 ? -6.900 44.382 31.706 1.00 61.97 389 VAL A O 1
ATOM 3211 N N . GLY A 1 390 ? -7.896 45.895 30.375 1.00 63.94 390 GLY A N 1
ATOM 3212 C CA . GLY A 1 390 ? -8.596 44.902 29.545 1.00 63.94 390 GLY A CA 1
ATOM 3213 C C . GLY A 1 390 ? -9.607 44.085 30.362 1.00 63.94 390 GLY A C 1
ATOM 3214 O O . GLY A 1 390 ? -10.380 44.662 31.132 1.00 63.94 390 GLY A O 1
ATOM 3215 N N . ASP A 1 391 ? -9.544 42.756 30.240 1.00 59.53 391 ASP A N 1
ATOM 3216 C CA . ASP A 1 391 ? -10.352 41.789 31.011 1.00 59.53 391 ASP A CA 1
ATOM 3217 C C . ASP A 1 391 ? -9.704 41.400 32.350 1.00 59.53 391 ASP A C 1
ATOM 3219 O O . ASP A 1 391 ? -10.159 40.499 33.053 1.00 59.53 391 ASP A O 1
ATOM 3223 N N . THR A 1 392 ? -8.610 42.071 32.719 1.00 58.59 392 THR A N 1
ATOM 3224 C CA . THR A 1 392 ? -7.867 41.799 33.950 1.00 58.59 392 THR A CA 1
ATOM 3225 C C . THR A 1 392 ? -7.938 42.962 34.932 1.00 58.59 392 THR A C 1
ATOM 3227 O O . THR A 1 392 ? -8.119 44.125 34.567 1.00 58.59 392 THR A O 1
ATOM 3230 N N . LEU A 1 393 ? -7.788 42.639 36.215 1.00 69.56 393 LEU A N 1
ATOM 3231 C CA . LEU A 1 393 ? -7.614 43.615 37.284 1.00 69.56 393 LEU A CA 1
ATOM 3232 C C . LEU A 1 393 ? -6.127 43.695 37.643 1.00 69.56 393 LEU A C 1
ATOM 3234 O O . LEU A 1 393 ? -5.487 42.661 37.838 1.00 69.56 393 LEU A O 1
ATOM 3238 N N . GLU A 1 394 ? -5.589 44.908 37.757 1.00 72.12 394 GLU A N 1
ATOM 3239 C CA . GLU A 1 394 ? -4.249 45.185 38.285 1.00 72.12 394 GLU A CA 1
ATOM 3240 C C . GLU A 1 394 ? -4.354 45.978 39.590 1.00 72.12 394 GLU A C 1
ATOM 3242 O O . GLU A 1 394 ? -5.209 46.852 39.729 1.00 72.12 394 GLU A O 1
ATOM 3247 N N . ARG A 1 395 ? -3.458 45.725 40.548 1.00 66.69 395 ARG A N 1
ATOM 3248 C CA . ARG A 1 395 ? -3.399 46.483 41.805 1.00 66.69 395 ARG A CA 1
ATOM 3249 C C . ARG A 1 395 ? -3.088 47.964 41.540 1.00 66.69 395 ARG A C 1
ATOM 3251 O O . ARG A 1 395 ? -2.155 48.289 40.802 1.00 66.69 395 ARG A O 1
ATOM 3258 N N . ASN A 1 396 ? -3.843 48.870 42.162 1.00 66.38 396 ASN A N 1
ATOM 3259 C CA . ASN A 1 396 ? -3.636 50.310 42.026 1.00 66.38 396 ASN A CA 1
ATOM 3260 C C . ASN A 1 396 ? -2.770 50.856 43.178 1.00 66.38 396 ASN A C 1
ATOM 3262 O O . ASN A 1 396 ? -3.263 51.110 44.270 1.00 66.38 396 ASN A O 1
ATOM 3266 N N . ASN A 1 397 ? -1.468 51.042 42.933 1.00 56.91 397 ASN A N 1
ATOM 3267 C CA . ASN A 1 397 ? -0.516 51.552 43.935 1.00 56.91 397 ASN A CA 1
ATOM 3268 C C . ASN A 1 397 ? -0.361 53.089 43.929 1.00 56.91 397 ASN A C 1
ATOM 3270 O O . ASN A 1 397 ? 0.443 53.615 44.691 1.00 56.91 397 ASN A O 1
ATOM 3274 N N . GLY A 1 398 ? -1.061 53.808 43.041 1.00 48.50 398 GLY A N 1
ATOM 3275 C CA . GLY A 1 398 ? -0.811 55.233 42.772 1.00 48.50 398 GLY A CA 1
ATOM 3276 C C . GLY A 1 398 ? -1.749 56.222 43.469 1.00 48.50 398 GLY A C 1
ATOM 3277 O O . GLY A 1 398 ? -1.571 57.426 43.309 1.00 48.50 398 GLY A O 1
ATOM 3278 N N . VAL A 1 399 ? -2.756 55.753 44.209 1.00 46.78 399 VAL A N 1
ATOM 3279 C CA . VAL A 1 399 ? -3.738 56.627 44.866 1.00 46.78 399 VAL A CA 1
ATOM 3280 C C . VAL A 1 399 ? -3.398 56.725 46.347 1.00 46.78 399 VAL A C 1
ATOM 3282 O O . VAL A 1 399 ? -3.510 55.745 47.078 1.00 46.78 399 VAL A O 1
ATOM 3285 N N . GLN A 1 400 ? -2.991 57.914 46.791 1.00 44.25 400 GLN A N 1
ATOM 3286 C CA . GLN A 1 400 ? -2.894 58.243 48.209 1.00 44.25 400 GLN A CA 1
ATOM 3287 C C . GLN A 1 400 ? -4.323 58.254 48.769 1.00 44.25 400 GLN A C 1
ATOM 3289 O O . GLN A 1 400 ? -5.084 59.192 48.537 1.00 44.25 400 GLN A O 1
ATOM 3294 N N . GLN A 1 401 ? -4.735 57.155 49.399 1.00 48.47 401 GLN A N 1
ATOM 3295 C CA . GLN A 1 401 ? -6.097 57.014 49.903 1.00 48.47 401 GLN A CA 1
ATOM 3296 C C . GLN A 1 401 ? -6.245 57.819 51.196 1.00 48.47 401 GLN A C 1
ATOM 3298 O O . GLN A 1 401 ? -5.555 57.560 52.178 1.00 48.47 401 GLN A O 1
ATOM 3303 N N . SER A 1 402 ? -7.131 58.815 51.201 1.00 45.84 402 SER A N 1
ATOM 3304 C CA . SER A 1 402 ? -7.575 59.468 52.433 1.00 45.84 402 SER A CA 1
ATOM 3305 C C . SER A 1 402 ? -8.520 58.516 53.177 1.00 45.84 402 SER A C 1
ATOM 3307 O O . SER A 1 402 ? -9.679 58.375 52.783 1.00 45.84 402 SER A O 1
ATOM 3309 N N . GLY A 1 403 ? -8.018 57.825 54.204 1.00 58.72 403 GLY A N 1
ATOM 3310 C CA . GLY A 1 403 ? -8.760 56.832 54.988 1.00 58.72 403 GLY A CA 1
ATOM 3311 C C . GLY A 1 403 ? -7.843 55.912 55.800 1.00 58.72 403 GLY A C 1
ATOM 3312 O O . GLY A 1 403 ? -6.624 56.078 55.790 1.00 58.72 403 GLY A O 1
ATOM 3313 N N . GLU A 1 404 ? -8.435 54.963 56.527 1.00 59.53 404 GLU A N 1
ATOM 3314 C CA . GLU A 1 404 ? -7.709 53.931 57.277 1.00 59.53 404 GLU A CA 1
ATOM 3315 C C . GLU A 1 404 ? -6.902 53.034 56.319 1.00 59.53 404 GLU A C 1
ATOM 3317 O O . GLU A 1 404 ? -7.396 52.655 55.262 1.00 59.53 404 GLU A O 1
ATOM 3322 N N . ALA A 1 405 ? -5.639 52.733 56.645 1.00 63.03 405 ALA A N 1
ATOM 3323 C CA . ALA A 1 405 ? -4.734 52.064 55.710 1.00 63.03 405 ALA A CA 1
ATOM 3324 C C . ALA A 1 405 ? -5.273 50.686 55.263 1.00 63.03 405 ALA A C 1
ATOM 3326 O O . ALA A 1 405 ? -5.744 49.916 56.107 1.00 63.03 405 ALA A O 1
ATOM 3327 N N . PRO A 1 406 ? -5.171 50.334 53.963 1.00 69.31 406 PRO A N 1
ATOM 3328 C CA . PRO A 1 406 ? -5.649 49.049 53.469 1.00 69.31 406 PRO A CA 1
ATOM 3329 C C . PRO A 1 406 ? -4.891 47.894 54.140 1.00 69.31 406 PRO A C 1
ATOM 3331 O O . PRO A 1 406 ? -3.714 48.043 54.498 1.00 69.31 406 PRO A O 1
ATOM 3334 N N . PRO A 1 407 ? -5.524 46.718 54.288 1.00 80.12 407 PRO A N 1
ATOM 3335 C CA . PRO A 1 407 ? -4.883 45.567 54.903 1.00 80.12 407 PRO A CA 1
ATOM 3336 C C . PRO A 1 407 ? -3.629 45.160 54.116 1.00 80.12 407 PRO A C 1
ATOM 3338 O O . PRO A 1 407 ? -3.576 45.210 52.889 1.00 80.12 407 PRO A O 1
ATOM 3341 N N . ARG A 1 408 ? -2.592 44.721 54.825 1.00 78.25 408 ARG A N 1
ATOM 3342 C CA . ARG A 1 408 ? -1.430 44.026 54.252 1.00 78.25 408 ARG A CA 1
ATOM 3343 C C . ARG A 1 408 ? -1.753 42.555 53.992 1.00 78.25 408 ARG A C 1
ATOM 3345 O O . ARG A 1 408 ? -1.260 41.992 53.019 1.00 78.25 408 ARG A O 1
ATOM 3352 N N . LEU A 1 409 ? -2.585 41.958 54.844 1.00 83.81 409 LEU A N 1
ATOM 3353 C CA . LEU A 1 409 ? -3.028 40.568 54.765 1.00 83.81 409 LEU A CA 1
ATOM 3354 C C . LEU A 1 409 ? -4.356 40.418 55.514 1.00 83.81 409 LEU A C 1
ATOM 3356 O O . LEU A 1 409 ? -4.509 40.991 56.591 1.00 83.81 409 LEU A O 1
ATOM 3360 N N . MET A 1 410 ? -5.292 39.642 54.978 1.00 88.25 410 MET A N 1
ATOM 3361 C CA . MET A 1 410 ? -6.485 39.193 55.700 1.00 88.25 410 MET A CA 1
ATOM 3362 C C . MET A 1 410 ? -6.326 37.719 56.071 1.00 88.25 410 MET A C 1
ATOM 3364 O O . MET A 1 410 ? -5.622 36.967 55.400 1.00 88.25 410 MET A O 1
ATOM 3368 N N . VAL A 1 411 ? -6.963 37.302 57.154 1.00 89.19 411 VAL A N 1
ATOM 3369 C CA . VAL A 1 411 ? -6.919 35.941 57.676 1.00 89.19 411 VAL A CA 1
ATOM 3370 C C . VAL A 1 411 ? -8.341 35.501 57.983 1.00 89.19 411 VAL A C 1
ATOM 3372 O O . VAL A 1 411 ? -9.085 36.217 58.652 1.00 89.19 411 VAL A O 1
ATOM 3375 N N . LEU A 1 412 ? -8.702 34.329 57.472 1.00 89.19 412 LEU A N 1
ATOM 3376 C CA . LEU A 1 412 ? -9.959 33.655 57.762 1.00 89.19 412 LEU A CA 1
ATOM 3377 C C . LEU A 1 412 ? -9.695 32.410 58.602 1.00 89.19 412 LEU A C 1
ATOM 3379 O O . LEU A 1 412 ? -9.050 31.470 58.131 1.00 89.19 412 LEU A O 1
ATOM 3383 N N . THR A 1 413 ? -10.223 32.387 59.819 1.00 87.88 413 THR A N 1
ATOM 3384 C CA . THR A 1 413 ? -9.986 31.312 60.786 1.00 87.88 413 THR A CA 1
ATOM 3385 C C . THR A 1 413 ? -11.219 30.424 60.911 1.00 87.88 413 THR A C 1
ATOM 3387 O O . THR A 1 413 ? -12.288 30.882 61.307 1.00 87.88 413 THR A O 1
ATOM 3390 N N . SER A 1 414 ? -11.072 29.138 60.583 1.00 88.12 414 SER A N 1
ATOM 3391 C CA . SER A 1 414 ? -12.125 28.125 60.705 1.00 88.12 414 SER A CA 1
ATOM 3392 C C . SER A 1 414 ? -11.822 27.144 61.840 1.00 88.12 414 SER A C 1
ATOM 3394 O O . SER A 1 414 ? -10.751 26.533 61.867 1.00 88.12 414 SER A O 1
ATOM 3396 N N . ASP A 1 415 ? -12.780 26.929 62.746 1.00 84.12 415 ASP A N 1
ATOM 3397 C CA . ASP A 1 415 ? -12.609 26.092 63.947 1.00 84.12 415 ASP A CA 1
ATOM 3398 C C . ASP A 1 415 ? -12.198 24.644 63.640 1.00 84.12 415 ASP A C 1
ATOM 3400 O O . ASP A 1 415 ? -11.372 24.050 64.342 1.00 84.12 415 ASP A O 1
ATOM 3404 N N . LYS A 1 416 ? -12.767 24.073 62.574 1.00 80.81 416 LYS A N 1
ATOM 3405 C CA . LYS A 1 416 ? -12.492 22.714 62.082 1.00 80.81 416 LYS A CA 1
ATOM 3406 C C . LYS A 1 416 ? -11.477 22.671 60.937 1.00 80.81 416 LYS A C 1
ATOM 3408 O O . LYS A 1 416 ? -11.186 21.586 60.432 1.00 80.81 416 LYS A O 1
ATOM 3413 N N . GLY A 1 417 ? -10.924 23.823 60.561 1.00 82.25 417 GLY A N 1
ATOM 3414 C CA . GLY A 1 417 ? -9.991 23.971 59.451 1.00 82.25 417 GLY A CA 1
ATOM 3415 C C . GLY A 1 417 ? -10.638 23.878 58.070 1.00 82.25 417 GLY A C 1
ATOM 3416 O O . GLY A 1 417 ? -11.819 23.573 57.908 1.00 82.25 417 GLY A O 1
ATOM 3417 N N . TRP A 1 418 ? -9.828 24.148 57.050 1.00 84.50 418 TRP A N 1
ATOM 3418 C CA . TRP A 1 418 ? -10.274 24.184 55.657 1.00 84.50 418 TRP A CA 1
ATOM 3419 C C . TRP A 1 418 ? -10.208 22.800 54.994 1.00 84.50 418 TRP A C 1
ATOM 3421 O O . TRP A 1 418 ? -9.286 22.036 55.309 1.00 84.50 418 TRP A O 1
ATOM 3431 N N . PRO A 1 419 ? -11.084 22.470 54.019 1.00 73.31 419 PRO A N 1
ATOM 3432 C CA . PRO A 1 419 ? -11.097 21.151 53.364 1.00 73.31 419 PRO A CA 1
ATOM 3433 C C . PRO A 1 419 ? -9.762 20.743 52.710 1.00 73.31 419 PRO A C 1
ATOM 3435 O O . PRO A 1 419 ? -9.484 19.559 52.544 1.00 73.31 419 PRO A O 1
ATOM 3438 N N . TYR A 1 420 ? -8.882 21.703 52.400 1.00 66.56 420 TYR A N 1
ATOM 3439 C CA . TYR A 1 420 ? -7.518 21.450 51.914 1.00 66.56 420 TYR A CA 1
ATOM 3440 C C . TYR A 1 420 ? -6.612 20.721 52.927 1.00 66.56 420 TYR A C 1
ATOM 3442 O O . TYR A 1 420 ? -5.717 19.970 52.536 1.00 66.56 420 TYR A O 1
ATOM 3450 N N . SER A 1 421 ? -6.840 20.909 54.230 1.00 57.03 421 SER A N 1
ATOM 3451 C CA . SER A 1 421 ? -5.996 20.359 55.304 1.00 57.03 421 SER A CA 1
ATOM 3452 C C . SER A 1 421 ? -6.159 18.846 55.531 1.00 57.03 421 SER A C 1
ATOM 3454 O O . SER A 1 421 ? -5.379 18.245 56.265 1.00 57.03 421 SER A O 1
ATOM 3456 N N . TRP A 1 422 ? -7.113 18.197 54.856 1.00 54.22 422 TRP A N 1
ATOM 3457 C CA . TRP A 1 422 ? -7.528 16.818 55.140 1.00 54.22 422 TRP A CA 1
ATOM 3458 C C . TRP A 1 422 ? -6.488 15.731 54.792 1.00 54.22 422 TRP A C 1
ATOM 3460 O O . TRP A 1 422 ? -6.567 14.608 55.287 1.00 54.22 422 TRP A O 1
ATOM 3470 N N . LYS A 1 423 ? -5.476 16.036 53.964 1.00 49.91 423 LYS A N 1
ATOM 3471 C CA . LYS A 1 423 ? -4.564 15.019 53.398 1.00 49.91 423 LYS A CA 1
ATOM 3472 C C . LYS A 1 423 ? -3.221 14.813 54.104 1.00 49.91 423 LYS A C 1
ATOM 3474 O O . LYS A 1 423 ? -2.475 13.921 53.692 1.00 49.91 423 LYS A O 1
ATOM 3479 N N . TRP A 1 424 ? -2.886 15.581 55.138 1.00 46.59 424 TRP A N 1
ATOM 3480 C CA . TRP A 1 424 ? -1.587 15.433 55.802 1.00 46.59 424 TRP A CA 1
ATOM 3481 C C . TRP A 1 424 ? -1.704 14.557 57.053 1.00 46.59 424 TRP A C 1
ATOM 3483 O O . TRP A 1 424 ? -2.420 14.864 57.998 1.00 46.59 424 TRP A O 1
ATOM 3493 N N . LYS A 1 425 ? -0.996 13.419 57.040 1.00 40.50 425 LYS A N 1
ATOM 3494 C CA . LYS A 1 425 ? -0.792 12.549 58.207 1.00 40.50 425 LYS A CA 1
ATOM 3495 C C . LYS A 1 425 ? -0.014 13.321 59.280 1.00 40.50 425 LYS A C 1
ATOM 3497 O O . LYS A 1 425 ? 1.211 13.278 59.305 1.00 40.50 425 LYS A O 1
ATOM 3502 N N . GLY A 1 426 ? -0.736 14.019 60.146 1.00 42.62 426 GLY A N 1
ATOM 3503 C CA . GLY A 1 426 ? -0.209 14.792 61.266 1.00 42.62 426 GLY A CA 1
ATOM 3504 C C . GLY A 1 426 ? -1.275 15.788 61.710 1.00 42.62 426 GLY A C 1
ATOM 3505 O O . GLY A 1 426 ? -1.748 16.566 60.895 1.00 42.62 426 GLY A O 1
ATOM 3506 N N . ASN A 1 427 ? -1.699 15.703 62.968 1.00 43.84 427 ASN A N 1
ATOM 3507 C CA . ASN A 1 427 ? -2.825 16.419 63.583 1.00 43.84 427 ASN A CA 1
ATOM 3508 C C . ASN A 1 427 ? -2.615 17.949 63.707 1.00 43.84 427 ASN A C 1
ATOM 3510 O O . ASN A 1 427 ? -2.718 18.505 64.795 1.00 43.84 427 ASN A O 1
ATOM 3514 N N . GLU A 1 428 ? -2.360 18.652 62.608 1.00 51.50 428 GLU A N 1
ATOM 3515 C CA . GLU A 1 428 ? -2.376 20.117 62.567 1.00 51.50 428 GLU A CA 1
ATOM 3516 C C . GLU A 1 428 ? -3.325 20.575 61.457 1.00 51.50 428 GLU A C 1
ATOM 3518 O O . GLU A 1 428 ? -2.957 20.735 60.295 1.00 51.50 428 GLU A O 1
ATOM 3523 N N . PHE A 1 429 ? -4.602 20.746 61.818 1.00 61.97 429 PHE A N 1
ATOM 3524 C CA . PHE A 1 429 ? -5.574 21.405 60.951 1.00 61.97 429 PHE A CA 1
ATOM 3525 C C . PHE A 1 429 ? -5.120 22.844 60.727 1.00 61.97 429 PHE A C 1
ATOM 3527 O O . PHE A 1 429 ? -5.010 23.611 61.686 1.00 61.97 429 PHE A O 1
ATOM 3534 N N . ILE A 1 430 ? -4.895 23.229 59.470 1.00 71.38 430 ILE A N 1
ATOM 3535 C CA . ILE A 1 430 ? -4.650 24.633 59.151 1.00 71.38 430 ILE A CA 1
ATOM 3536 C C . ILE A 1 430 ? -5.989 25.359 59.273 1.00 71.38 430 ILE A C 1
ATOM 3538 O O . ILE A 1 430 ? -6.880 25.201 58.432 1.00 71.38 430 ILE A O 1
ATOM 3542 N N . ARG A 1 431 ? -6.140 26.095 60.373 1.00 82.25 431 ARG A N 1
ATOM 3543 C CA . ARG A 1 431 ? -7.342 26.875 60.685 1.00 82.25 431 ARG A CA 1
ATOM 3544 C C . ARG A 1 431 ? -7.370 28.197 59.937 1.00 82.25 431 ARG A C 1
ATOM 3546 O O . ARG A 1 431 ? -8.443 28.635 59.537 1.00 82.25 431 ARG A O 1
ATOM 3553 N N . ASP A 1 432 ? -6.197 28.761 59.684 1.00 85.81 432 ASP A N 1
ATOM 3554 C CA . ASP A 1 432 ? -6.035 30.103 59.140 1.00 85.81 432 ASP A CA 1
ATOM 3555 C C . ASP A 1 432 ? -5.796 30.067 57.627 1.00 85.81 432 ASP A C 1
ATOM 3557 O O . ASP A 1 432 ? -4.824 29.484 57.148 1.00 85.81 432 ASP A O 1
ATOM 3561 N N . CYS A 1 433 ? -6.686 30.701 56.867 1.00 87.00 433 CYS A N 1
ATOM 3562 C CA . CYS A 1 433 ? -6.553 30.951 55.437 1.00 87.00 433 CYS A CA 1
ATOM 3563 C C . CYS A 1 433 ? -6.053 32.383 55.221 1.00 87.00 433 CYS A C 1
ATOM 3565 O O . CYS A 1 433 ? -6.751 33.343 55.548 1.00 87.00 433 CYS A O 1
ATOM 3567 N N . TYR A 1 434 ? -4.855 32.526 54.653 1.00 87.38 434 TYR A N 1
ATOM 3568 C CA . TYR A 1 434 ? -4.211 33.822 54.437 1.00 87.38 434 TYR A CA 1
ATOM 3569 C C . TYR A 1 434 ? -4.595 34.408 53.076 1.00 87.38 434 TYR A C 1
ATOM 3571 O O . TYR A 1 434 ? -4.241 33.868 52.031 1.00 87.38 434 TYR A O 1
ATOM 3579 N N . VAL A 1 435 ? -5.297 35.532 53.077 1.00 87.88 435 VAL A N 1
ATOM 3580 C CA . VAL A 1 435 ? -5.790 36.215 51.881 1.00 87.88 435 VAL A CA 1
ATOM 3581 C C . VAL A 1 435 ? -4.978 37.486 51.672 1.00 87.88 435 VAL A C 1
ATOM 3583 O O . VAL A 1 435 ? -5.099 38.452 52.424 1.00 87.88 435 VAL A O 1
ATOM 3586 N N . ASP A 1 436 ? -4.128 37.477 50.653 1.00 86.31 436 ASP A N 1
ATOM 3587 C CA . ASP A 1 436 ? -3.412 38.662 50.190 1.00 86.31 436 ASP A CA 1
ATOM 3588 C C . ASP A 1 436 ? -4.183 39.372 49.064 1.00 86.31 436 ASP A C 1
ATOM 3590 O O . ASP A 1 436 ? -5.287 38.976 48.671 1.00 86.31 436 ASP A O 1
ATOM 3594 N N . CYS A 1 437 ? -3.588 40.433 48.519 1.00 83.69 437 CYS A N 1
ATOM 3595 C CA . CYS A 1 437 ? -4.203 41.189 47.437 1.00 83.69 437 CYS A CA 1
ATOM 3596 C C . CYS A 1 437 ? -4.368 40.381 46.140 1.00 83.69 437 CYS A C 1
ATOM 3598 O O . CYS A 1 437 ? -5.228 40.731 45.337 1.00 83.69 437 CYS A O 1
ATOM 3600 N N . GLU A 1 438 ? -3.576 39.334 45.899 1.00 84.50 438 GLU A N 1
ATOM 3601 C CA . GLU A 1 438 ? -3.718 38.490 44.709 1.00 84.50 438 GLU A CA 1
ATOM 3602 C C . GLU A 1 438 ? -4.859 37.490 44.882 1.00 84.50 438 GLU A C 1
ATOM 3604 O O . GLU A 1 438 ? -5.638 37.281 43.956 1.00 84.50 438 GLU A O 1
ATOM 3609 N N . VAL A 1 439 ? -5.017 36.921 46.077 1.00 87.44 439 VAL A N 1
ATOM 3610 C CA . VAL A 1 439 ? -6.148 36.045 46.401 1.00 87.44 439 VAL A CA 1
ATOM 3611 C C . VAL A 1 439 ? -7.469 36.817 46.356 1.00 87.44 439 VAL A C 1
ATOM 3613 O O . VAL A 1 439 ? -8.432 36.343 45.751 1.00 87.44 439 VAL A O 1
ATOM 3616 N N . GLU A 1 440 ? -7.509 38.034 46.905 1.00 87.69 440 GLU A N 1
ATOM 3617 C CA . GLU A 1 440 ? -8.688 38.903 46.794 1.00 87.69 440 GLU A CA 1
ATOM 3618 C C . GLU A 1 440 ? -8.996 39.258 45.333 1.00 87.69 440 GLU A C 1
ATOM 3620 O O . GLU A 1 440 ? -10.155 39.273 44.922 1.00 87.69 440 GLU A O 1
ATOM 3625 N N . ARG A 1 441 ? -7.965 39.470 44.508 1.00 85.81 441 ARG A N 1
ATOM 3626 C CA . ARG A 1 441 ? -8.126 39.743 43.074 1.00 85.81 441 ARG A CA 1
ATOM 3627 C C . ARG A 1 441 ? -8.791 38.584 42.337 1.00 85.81 441 ARG A C 1
ATOM 3629 O O . ARG A 1 441 ? -9.626 38.826 41.471 1.00 85.81 441 ARG A O 1
ATOM 3636 N N . VAL A 1 442 ? -8.454 37.341 42.690 1.00 88.06 442 VAL A N 1
ATOM 3637 C CA . VAL A 1 442 ? -9.111 36.144 42.139 1.00 88.06 442 VAL A CA 1
ATOM 3638 C C . VAL A 1 442 ? -10.597 36.139 42.489 1.00 88.06 442 VAL A C 1
ATOM 3640 O O . VAL A 1 442 ? -11.416 35.893 41.606 1.00 88.06 442 VAL A O 1
ATOM 3643 N N . TRP A 1 443 ? -10.956 36.465 43.736 1.00 90.56 443 TRP A N 1
ATOM 3644 C CA . TRP A 1 443 ? -12.363 36.593 44.116 1.00 90.56 443 TRP A CA 1
ATOM 3645 C C . TRP A 1 443 ? -13.069 37.698 43.328 1.00 90.56 443 TRP A C 1
ATOM 3647 O O . TRP A 1 443 ? -14.140 37.443 42.802 1.00 90.56 443 TRP A O 1
ATOM 3657 N N . ARG A 1 444 ? -12.464 38.879 43.149 1.00 87.75 444 ARG A N 1
ATOM 3658 C CA . ARG A 1 444 ? -13.080 39.971 42.366 1.00 87.75 444 ARG A CA 1
ATOM 3659 C C . ARG A 1 444 ? -13.354 39.592 40.913 1.00 87.75 444 ARG A C 1
ATOM 3661 O O . ARG A 1 444 ? -14.351 40.027 40.348 1.00 87.75 444 ARG A O 1
ATOM 3668 N N . ILE A 1 445 ? -12.488 38.773 40.315 1.00 86.19 445 ILE A N 1
ATOM 3669 C CA . ILE A 1 445 ? -12.733 38.213 38.982 1.00 86.19 445 ILE A CA 1
ATOM 3670 C C . ILE A 1 445 ? -13.939 37.272 39.047 1.00 86.19 445 ILE A C 1
ATOM 3672 O O . ILE A 1 445 ? -14.900 37.475 38.320 1.00 86.19 445 ILE A O 1
ATOM 3676 N N . VAL A 1 446 ? -13.933 36.289 39.950 1.00 87.69 446 VAL A N 1
ATOM 3677 C CA . VAL A 1 446 ? -15.035 35.319 40.090 1.00 87.69 446 VAL A CA 1
ATOM 3678 C C . VAL A 1 446 ? -16.369 36.012 40.391 1.00 87.69 446 VAL A C 1
ATOM 3680 O O . VAL A 1 446 ? -17.375 35.682 39.778 1.00 87.69 446 VAL A O 1
ATOM 3683 N N . GLU A 1 447 ? -16.378 37.009 41.270 1.00 86.69 447 GLU A N 1
ATOM 3684 C CA . GLU A 1 447 ? -17.545 37.818 41.621 1.00 86.69 447 GLU A CA 1
ATOM 3685 C C . GLU A 1 447 ? -18.101 38.571 40.405 1.00 86.69 447 GLU A C 1
ATOM 3687 O O . GLU A 1 447 ? -19.309 38.552 40.193 1.00 86.69 447 GLU A O 1
ATOM 3692 N N . HIS A 1 448 ? -17.247 39.168 39.564 1.00 83.38 448 HIS A N 1
ATOM 3693 C CA . HIS A 1 448 ? -17.685 39.797 38.312 1.00 83.38 448 HIS A CA 1
ATOM 3694 C C . HIS A 1 448 ? -18.381 38.789 37.390 1.00 83.38 448 HIS A C 1
ATOM 3696 O O . HIS A 1 448 ? -19.475 39.064 36.904 1.00 83.38 448 HIS A O 1
ATOM 3702 N N . TYR A 1 449 ? -17.791 37.602 37.213 1.00 81.88 449 TYR A N 1
ATOM 3703 C CA . TYR A 1 449 ? -18.393 36.526 36.420 1.00 81.88 449 TYR A CA 1
ATOM 3704 C C . TYR A 1 449 ? -19.726 36.051 37.010 1.00 81.88 449 TYR A C 1
ATOM 3706 O O . TYR A 1 449 ? -20.664 35.790 36.264 1.00 81.88 449 TYR A O 1
ATOM 3714 N N . LEU A 1 450 ? -19.841 35.950 38.338 1.00 82.69 450 LEU A N 1
ATOM 3715 C CA . LEU A 1 450 ? -21.096 35.583 39.002 1.00 82.69 450 LEU A CA 1
ATOM 3716 C C . LEU A 1 450 ? -22.166 36.667 38.830 1.00 82.69 450 LEU A C 1
ATOM 3718 O O . LEU A 1 450 ? -23.325 36.340 38.594 1.00 82.69 450 LEU A O 1
ATOM 3722 N N . ILE A 1 451 ? -21.800 37.949 38.919 1.00 83.00 451 ILE A N 1
ATOM 3723 C CA . ILE A 1 451 ? -22.724 39.070 38.692 1.00 83.00 451 ILE A CA 1
ATOM 3724 C C . ILE A 1 451 ? -23.228 39.073 37.246 1.00 83.00 451 ILE A C 1
ATOM 3726 O O . ILE A 1 451 ? -24.424 39.258 37.031 1.00 83.00 451 ILE A O 1
ATOM 3730 N N . GLU A 1 452 ? -22.345 38.852 36.268 1.00 78.31 452 GLU A N 1
ATOM 3731 C CA . GLU A 1 452 ? -22.733 38.723 34.859 1.00 78.31 452 GLU A CA 1
ATOM 3732 C C . GLU A 1 452 ? -23.634 37.506 34.641 1.00 78.31 452 GLU A C 1
ATOM 3734 O O . GLU A 1 452 ? -24.698 37.633 34.038 1.00 78.31 452 GLU A O 1
ATOM 3739 N N . TRP A 1 453 ? -23.268 36.353 35.207 1.00 75.56 453 TRP A N 1
ATOM 3740 C CA . TRP A 1 453 ? -24.035 35.116 35.070 1.00 75.56 453 TRP A CA 1
ATOM 3741 C C . TRP A 1 453 ? -25.431 35.211 35.706 1.00 75.56 453 TRP A C 1
ATOM 3743 O O . TRP A 1 453 ? -26.407 34.726 35.137 1.00 75.56 453 TRP A O 1
ATOM 3753 N N . PHE A 1 454 ? -25.561 35.865 36.861 1.00 76.81 454 PHE A N 1
ATOM 3754 C CA . PHE A 1 454 ? -26.848 36.076 37.532 1.00 76.81 454 PHE A CA 1
ATOM 3755 C C . PHE A 1 454 ? -27.594 37.341 37.074 1.00 76.81 454 PHE A C 1
ATOM 3757 O O . PHE A 1 454 ? -28.647 37.668 37.634 1.00 76.81 454 PHE A O 1
ATOM 3764 N N . GLY A 1 455 ? -27.048 38.082 36.108 1.00 70.38 455 GLY A N 1
ATOM 3765 C CA . GLY A 1 455 ? -27.638 39.301 35.571 1.00 70.38 455 GLY A CA 1
ATOM 3766 C C . GLY A 1 455 ? -28.878 39.035 34.713 1.00 70.38 455 GLY A C 1
ATOM 3767 O O . GLY A 1 455 ? -29.057 37.971 34.133 1.00 70.38 455 GLY A O 1
ATOM 3768 N N . THR A 1 456 ? -29.751 40.035 34.594 1.00 56.16 456 THR A N 1
ATOM 3769 C CA . THR A 1 456 ? -30.996 39.961 33.804 1.00 56.16 456 THR A CA 1
ATOM 3770 C C . THR A 1 456 ? -30.799 40.180 32.297 1.00 56.16 456 THR A C 1
ATOM 3772 O O . THR A 1 456 ? -31.780 40.197 31.552 1.00 56.16 456 THR A O 1
ATOM 3775 N N . HIS A 1 457 ? -29.561 40.368 31.829 1.00 54.75 457 HIS A N 1
ATOM 3776 C CA . HIS A 1 457 ? -29.255 40.536 30.407 1.00 54.75 457 HIS A CA 1
ATOM 3777 C C . HIS A 1 457 ? -29.169 39.159 29.751 1.00 54.75 457 HIS A C 1
ATOM 3779 O O . HIS A 1 457 ? -28.112 38.543 29.672 1.00 54.75 457 HIS A O 1
ATOM 3785 N N . VAL A 1 458 ? -30.333 38.678 29.319 1.00 44.59 458 VAL A N 1
ATOM 3786 C CA . VAL A 1 458 ? -30.506 37.464 28.524 1.00 44.59 458 VAL A CA 1
ATOM 3787 C C . VAL A 1 458 ? -29.855 37.671 27.152 1.00 44.59 458 VAL A C 1
ATOM 3789 O O . VAL A 1 458 ? -30.518 38.038 26.187 1.00 44.59 458 VAL A O 1
ATOM 3792 N N . GLU A 1 459 ? -28.550 37.440 27.046 1.00 45.28 459 GLU A N 1
ATOM 3793 C CA . GLU A 1 459 ? -28.027 36.814 25.835 1.00 45.28 459 GLU A CA 1
ATOM 3794 C C . GLU A 1 459 ? -28.245 35.311 26.007 1.00 45.28 459 GLU A C 1
ATOM 3796 O O . GLU A 1 459 ? -27.777 34.708 26.972 1.00 45.28 459 GLU A O 1
ATOM 3801 N N . GLU A 1 460 ? -29.022 34.712 25.103 1.00 46.47 460 GLU A N 1
ATOM 3802 C CA . GLU A 1 460 ? -29.616 33.372 25.228 1.00 46.47 460 GLU A CA 1
ATOM 3803 C C . GLU A 1 460 ? -28.612 32.206 25.392 1.00 46.47 460 GLU A C 1
ATOM 3805 O O . GLU A 1 460 ? -29.037 31.056 25.488 1.00 46.47 460 GLU A O 1
ATOM 3810 N N . HIS A 1 461 ? -27.299 32.447 25.501 1.00 46.34 461 HIS A N 1
ATOM 3811 C CA . HIS A 1 461 ? -26.267 31.407 25.565 1.00 46.34 461 HIS A CA 1
ATOM 3812 C C . HIS A 1 461 ? -25.044 31.741 26.447 1.00 46.34 461 HIS A C 1
ATOM 3814 O O . HIS A 1 461 ? -23.923 31.392 26.074 1.00 46.34 461 HIS A O 1
ATOM 3820 N N . PHE A 1 462 ? -25.196 32.367 27.623 1.00 51.03 462 PHE A N 1
ATOM 3821 C CA . PHE A 1 462 ? -24.053 32.469 28.548 1.00 51.03 462 PHE A CA 1
ATOM 3822 C C . PHE A 1 462 ? -23.765 31.112 29.218 1.00 51.03 462 PHE A C 1
ATOM 3824 O O . PHE A 1 462 ? -24.370 30.736 30.223 1.00 51.03 462 PHE A O 1
ATOM 3831 N N . THR A 1 463 ? -22.852 30.333 28.637 1.00 57.84 463 THR A N 1
ATOM 3832 C CA . THR A 1 463 ? -22.282 29.144 29.284 1.00 57.84 463 THR A CA 1
ATOM 3833 C C . THR A 1 463 ? -21.192 29.574 30.266 1.00 57.84 463 THR A C 1
ATOM 3835 O O . THR A 1 463 ? -20.298 30.304 29.840 1.00 57.84 463 THR A O 1
ATOM 3838 N N . PRO A 1 464 ? -21.197 29.111 31.532 1.00 62.84 464 PRO A N 1
ATOM 3839 C CA . PRO A 1 464 ? -20.180 29.498 32.504 1.00 62.84 464 PRO A CA 1
ATOM 3840 C C . PRO A 1 464 ? -18.787 29.125 31.991 1.00 62.84 464 PRO A C 1
ATOM 3842 O O . PRO A 1 464 ? -18.479 27.950 31.753 1.00 62.84 464 PRO A O 1
ATOM 3845 N N . GLU A 1 465 ? -17.952 30.138 31.785 1.00 68.06 465 GLU A N 1
ATOM 3846 C CA . GLU A 1 465 ? -16.583 29.947 31.330 1.00 68.06 465 GLU A CA 1
ATOM 3847 C C . GLU A 1 465 ? -15.723 29.289 32.416 1.00 68.06 465 GLU A C 1
ATOM 3849 O O . GLU A 1 465 ? -15.946 29.422 33.621 1.00 68.06 465 GLU A O 1
ATOM 3854 N N . ARG A 1 466 ? -14.707 28.537 31.984 1.00 81.00 466 ARG A N 1
ATOM 3855 C CA . ARG A 1 466 ? -13.786 27.853 32.896 1.00 81.00 466 ARG A CA 1
ATOM 3856 C C . ARG A 1 466 ? -12.660 28.801 33.291 1.00 81.00 466 ARG A C 1
ATOM 3858 O O . ARG A 1 466 ? -11.770 29.064 32.487 1.00 81.00 466 ARG A O 1
ATOM 3865 N N . LEU A 1 467 ? -12.648 29.238 34.548 1.00 83.69 467 LEU A N 1
ATOM 3866 C CA . LEU A 1 467 ? -11.539 30.014 35.103 1.00 83.69 467 LEU A CA 1
ATOM 3867 C C . LEU A 1 467 ? -10.391 29.091 35.540 1.00 83.69 467 LEU A C 1
ATOM 3869 O O . LEU A 1 467 ? -10.590 28.137 36.294 1.00 83.69 467 LEU A O 1
ATOM 3873 N N . LEU A 1 468 ? -9.171 29.388 35.082 1.00 86.81 468 LEU A N 1
ATOM 3874 C CA . LEU A 1 468 ? -7.957 28.646 35.428 1.00 86.81 468 LEU A CA 1
ATOM 3875 C C . LEU A 1 468 ? -6.963 29.550 36.167 1.00 86.81 468 LEU A C 1
ATOM 3877 O O . LEU A 1 468 ? -6.408 30.482 35.590 1.00 86.81 468 LEU A O 1
ATOM 3881 N N . LEU A 1 469 ? -6.681 29.231 37.433 1.00 85.19 469 LEU A N 1
ATOM 3882 C CA . LEU A 1 469 ? -5.672 29.928 38.233 1.00 85.19 469 LEU A CA 1
ATOM 3883 C C . LEU A 1 469 ? -4.293 29.266 38.080 1.00 85.19 469 LEU A C 1
ATOM 3885 O O . LEU A 1 469 ? -4.053 28.167 38.586 1.00 85.19 469 LEU A O 1
ATOM 3889 N N . ILE A 1 470 ? -3.360 29.961 37.426 1.00 85.00 470 ILE A N 1
ATOM 3890 C CA . ILE A 1 470 ? -1.973 29.516 37.224 1.00 85.00 470 ILE A CA 1
ATOM 3891 C C . ILE A 1 470 ? -1.035 30.310 38.138 1.00 85.00 470 ILE A C 1
ATOM 3893 O O . ILE A 1 470 ? -1.221 31.500 38.363 1.00 85.00 470 ILE A O 1
ATOM 3897 N N . GLY A 1 471 ? 0.004 29.658 38.658 1.00 79.12 471 GLY A N 1
ATOM 3898 C CA . GLY A 1 471 ? 1.077 30.336 39.384 1.00 79.12 471 GLY A CA 1
ATOM 3899 C C . GLY A 1 471 ? 2.103 29.360 39.942 1.00 79.12 471 GLY A C 1
ATOM 3900 O O . GLY A 1 471 ? 1.923 28.140 39.872 1.00 79.12 471 GLY A O 1
ATOM 3901 N N . THR A 1 472 ? 3.165 29.885 40.542 1.00 79.06 472 THR A N 1
ATOM 3902 C CA . THR A 1 472 ? 4.311 29.104 41.029 1.00 79.06 472 THR A CA 1
ATOM 3903 C C . THR A 1 472 ? 3.895 28.032 42.052 1.00 79.06 472 THR A C 1
ATOM 3905 O O . THR A 1 472 ? 3.020 28.284 42.891 1.00 79.06 472 THR A O 1
ATOM 3908 N N . PRO A 1 473 ? 4.442 26.803 41.995 1.00 76.94 473 PRO A N 1
ATOM 3909 C CA . PRO A 1 473 ? 4.238 25.800 43.042 1.00 76.94 473 PRO A CA 1
ATOM 3910 C C . PRO A 1 473 ? 4.598 26.349 44.432 1.00 76.94 473 PRO A C 1
ATOM 3912 O O . PRO A 1 473 ? 5.549 27.110 44.567 1.00 76.94 473 PRO A O 1
ATOM 3915 N N . GLY A 1 474 ? 3.828 25.990 45.463 1.00 71.12 474 GLY A N 1
ATOM 3916 C CA . GLY A 1 474 ? 4.088 26.415 46.848 1.00 71.12 474 GLY A CA 1
ATOM 3917 C C . GLY A 1 474 ? 3.560 27.800 47.248 1.00 71.12 474 GLY A C 1
ATOM 3918 O O . GLY A 1 474 ? 3.522 28.095 48.432 1.00 71.12 474 GLY A O 1
ATOM 3919 N N . ILE A 1 475 ? 3.060 28.616 46.312 1.00 75.94 475 ILE A N 1
ATOM 3920 C CA . ILE A 1 475 ? 2.587 29.990 46.598 1.00 75.94 475 ILE A CA 1
ATOM 3921 C C . ILE A 1 475 ? 1.194 30.074 47.262 1.00 75.94 475 ILE A C 1
ATOM 3923 O O . ILE A 1 475 ? 0.632 31.149 47.400 1.00 75.94 475 ILE A O 1
ATOM 3927 N N . GLY A 1 476 ? 0.588 28.938 47.624 1.00 71.69 476 GLY A N 1
ATOM 3928 C CA . GLY A 1 476 ? -0.704 28.921 48.324 1.00 71.69 476 GLY A CA 1
ATOM 3929 C C . GLY A 1 476 ? -1.969 28.930 47.453 1.00 71.69 476 GLY A C 1
ATOM 3930 O O . GLY A 1 476 ? -3.049 29.041 48.010 1.00 71.69 476 GLY A O 1
ATOM 3931 N N . LYS A 1 477 ? -1.901 28.743 46.123 1.00 80.00 477 LYS A N 1
ATOM 3932 C CA . LYS A 1 477 ? -3.093 28.757 45.227 1.00 80.00 477 LYS A CA 1
ATOM 3933 C C . LYS A 1 477 ? -4.256 27.876 45.710 1.00 80.00 477 LYS A C 1
ATOM 3935 O O . LYS A 1 477 ? -5.369 28.348 45.882 1.00 80.00 477 LYS A O 1
ATOM 3940 N N . SER A 1 478 ? -4.007 26.586 45.926 1.00 78.00 478 SER A N 1
ATOM 3941 C CA . SER A 1 478 ? -5.052 25.629 46.319 1.00 78.00 478 SER A CA 1
ATOM 3942 C C . SER A 1 478 ? -5.525 25.815 47.757 1.00 78.00 478 SER A C 1
ATOM 3944 O O . SER A 1 478 ? -6.686 25.559 48.048 1.00 78.00 478 SER A O 1
ATOM 3946 N N . MET A 1 479 ? -4.622 26.235 48.645 1.00 83.69 479 MET A N 1
ATOM 3947 C CA . MET A 1 479 ? -4.939 26.439 50.054 1.00 83.69 479 MET A CA 1
ATOM 3948 C C . MET A 1 479 ? -5.656 27.778 50.220 1.00 83.69 479 MET A C 1
ATOM 3950 O O . MET A 1 479 ? -6.846 27.779 50.494 1.00 83.69 479 MET A O 1
ATOM 3954 N N . ASN A 1 480 ? -4.970 28.897 49.990 1.00 86.44 480 ASN A N 1
ATOM 3955 C CA . ASN A 1 480 ? -5.473 30.234 50.278 1.00 86.44 480 ASN A CA 1
ATOM 3956 C C . ASN A 1 480 ? -6.591 30.625 49.305 1.00 86.44 480 ASN A C 1
ATOM 3958 O O . ASN A 1 480 ? -7.705 30.907 49.732 1.00 86.44 480 ASN A O 1
ATOM 3962 N N . ALA A 1 481 ? -6.336 30.587 47.990 1.00 88.00 481 ALA A N 1
ATOM 3963 C CA . ALA A 1 481 ? -7.354 30.991 47.018 1.00 88.00 481 ALA A CA 1
ATOM 3964 C C . ALA A 1 481 ? -8.512 29.991 46.943 1.00 88.00 481 ALA A C 1
ATOM 3966 O O . ALA A 1 481 ? -9.662 30.408 46.935 1.00 88.00 481 ALA A O 1
ATOM 3967 N N . GLY A 1 482 ? -8.234 28.684 46.965 1.00 88.38 482 GLY A N 1
ATOM 3968 C CA . GLY A 1 482 ? -9.286 27.661 46.989 1.00 88.38 482 GLY A CA 1
ATOM 3969 C C . GLY A 1 482 ? -10.215 27.781 48.202 1.00 88.38 482 GLY A C 1
ATOM 3970 O O . GLY A 1 482 ? -11.434 27.800 48.043 1.00 88.38 482 GLY A O 1
ATOM 3971 N N . SER A 1 483 ? -9.646 27.931 49.402 1.00 89.00 483 SER A N 1
ATOM 3972 C CA . SER A 1 483 ? -10.417 28.095 50.643 1.00 89.00 483 SER A CA 1
ATOM 3973 C C . SER A 1 483 ? -11.185 29.413 50.673 1.00 89.00 483 SER A C 1
ATOM 3975 O O . SER A 1 483 ? -12.353 29.434 51.052 1.00 89.00 483 SER A O 1
ATOM 3977 N N . TYR A 1 484 ? -10.561 30.502 50.217 1.00 91.38 484 TYR A N 1
ATOM 3978 C CA . TYR A 1 484 ? -11.211 31.803 50.168 1.00 91.38 484 TYR A CA 1
ATOM 3979 C C . TYR A 1 484 ? -12.377 31.847 49.181 1.00 91.38 484 TYR A C 1
ATOM 3981 O O . TYR A 1 484 ? -13.445 32.358 49.507 1.00 91.38 484 TYR A O 1
ATOM 3989 N N . LEU A 1 485 ? -12.203 31.255 47.997 1.00 91.81 485 LEU A N 1
ATOM 3990 C CA . LEU A 1 485 ? -13.277 31.118 47.017 1.00 91.81 485 LEU A CA 1
ATOM 3991 C C . LEU A 1 485 ? -14.422 30.273 47.567 1.00 91.81 485 LEU A C 1
ATOM 3993 O O . LEU A 1 485 ? -15.571 30.666 47.419 1.00 91.81 485 LEU A O 1
ATOM 3997 N N . LEU A 1 486 ? -14.125 29.152 48.234 1.00 91.19 486 LEU A N 1
ATOM 3998 C CA . LEU A 1 486 ? -15.156 28.345 48.884 1.00 91.19 486 LEU A CA 1
ATOM 3999 C C . LEU A 1 486 ? -15.940 29.178 49.905 1.00 91.19 486 LEU A C 1
ATOM 4001 O O . LEU A 1 486 ? -17.163 29.205 49.838 1.00 91.19 486 LEU A O 1
ATOM 4005 N N . TYR A 1 487 ? -15.253 29.893 50.800 1.00 91.81 487 TYR A N 1
ATOM 4006 C CA . TYR A 1 487 ? -15.899 30.780 51.770 1.00 91.81 487 TYR A CA 1
ATOM 4007 C C . TYR A 1 487 ? -16.837 31.778 51.087 1.00 91.81 487 TYR A C 1
ATOM 4009 O O . TYR A 1 487 ? -18.007 31.872 51.445 1.00 91.81 487 TYR A O 1
ATOM 4017 N N . GLN A 1 488 ? -16.342 32.492 50.080 1.00 92.19 488 GLN A N 1
ATOM 4018 C CA . GLN A 1 488 ? -17.102 33.529 49.392 1.00 92.19 488 GLN A CA 1
ATOM 4019 C C . GLN A 1 488 ? -18.294 32.973 48.594 1.00 92.19 488 GLN A C 1
ATOM 4021 O O . GLN A 1 488 ? -19.378 33.553 48.614 1.00 92.19 488 GLN A O 1
ATOM 4026 N N . LEU A 1 489 ? -18.133 31.815 47.946 1.00 91.19 489 LEU A N 1
ATOM 4027 C CA . LEU A 1 489 ? -19.215 31.136 47.229 1.00 91.19 489 LEU A CA 1
ATOM 4028 C C . LEU A 1 489 ? -20.327 30.677 48.173 1.00 91.19 489 LEU A C 1
ATOM 4030 O O . LEU A 1 489 ? -21.495 30.793 47.826 1.00 91.19 489 LEU A O 1
ATOM 4034 N N . LEU A 1 490 ? -19.989 30.215 49.379 1.00 89.62 490 LEU A N 1
ATOM 4035 C CA . LEU A 1 490 ? -20.998 29.845 50.375 1.00 89.62 490 LEU A CA 1
ATOM 4036 C C . LEU A 1 490 ? -21.803 31.046 50.888 1.00 89.62 490 LEU A C 1
ATOM 4038 O O . LEU A 1 490 ? -22.915 30.858 51.362 1.00 89.62 490 LEU A O 1
ATOM 4042 N N . HIS A 1 491 ? -21.268 32.264 50.774 1.00 88.62 491 HIS A N 1
ATOM 4043 C CA . HIS A 1 491 ? -21.965 33.506 51.129 1.00 88.62 491 HIS A CA 1
ATOM 4044 C C . HIS A 1 491 ? -22.699 34.146 49.943 1.00 88.62 491 HIS A C 1
ATOM 4046 O O . HIS A 1 491 ? -23.245 35.244 50.075 1.00 88.62 491 HIS A O 1
ATOM 4052 N N . CYS A 1 492 ? -22.706 33.490 48.781 1.00 85.12 492 CYS A N 1
ATOM 4053 C CA . CYS A 1 492 ? -23.554 33.898 47.673 1.00 85.12 492 CYS A CA 1
ATOM 4054 C C . CYS A 1 492 ? -25.022 33.572 47.979 1.00 85.12 492 CYS A C 1
ATOM 4056 O O . CYS A 1 492 ? -25.339 32.733 48.819 1.00 85.12 492 CYS A O 1
ATOM 4058 N N . ASP A 1 493 ? -25.926 34.255 47.282 1.00 82.12 493 ASP A N 1
ATOM 4059 C CA . ASP A 1 493 ? -27.364 34.037 47.412 1.00 82.12 493 ASP A CA 1
ATOM 4060 C C . ASP A 1 493 ? -27.720 32.567 47.132 1.00 82.12 493 ASP A C 1
ATOM 4062 O O . ASP A 1 493 ? -27.503 32.067 46.023 1.00 82.12 493 ASP A O 1
ATOM 4066 N N . ALA A 1 494 ? -28.266 31.882 48.139 1.00 79.44 494 ALA A N 1
ATOM 4067 C CA . ALA A 1 494 ? -28.589 30.460 48.077 1.00 79.44 494 ALA A CA 1
ATOM 4068 C C . ALA A 1 494 ? -29.671 30.138 47.031 1.00 79.44 494 ALA A C 1
ATOM 4070 O O . ALA A 1 494 ? -29.731 29.008 46.548 1.00 79.44 494 ALA A O 1
ATOM 4071 N N . GLU A 1 495 ? -30.501 31.113 46.636 1.00 79.94 495 GLU A N 1
ATOM 4072 C CA . GLU A 1 495 ? -31.461 30.931 45.538 1.00 79.94 495 GLU A CA 1
ATOM 4073 C C . GLU A 1 495 ? -30.762 30.841 44.172 1.00 79.94 495 GLU A C 1
ATOM 4075 O O . GLU A 1 495 ? -31.264 30.195 43.251 1.00 79.94 495 GLU A O 1
ATOM 4080 N N . LYS A 1 496 ? -29.586 31.466 44.042 1.00 81.31 496 LYS A N 1
ATOM 4081 C CA . LYS A 1 496 ? -28.811 31.546 42.796 1.00 81.31 496 LYS A CA 1
ATOM 4082 C C . LYS A 1 496 ? -27.702 30.502 42.726 1.00 81.31 496 LYS A C 1
ATOM 4084 O O . LYS A 1 496 ? -27.436 29.958 41.655 1.00 81.31 496 LYS A O 1
ATOM 4089 N N . LEU A 1 497 ? -27.072 30.202 43.861 1.00 84.06 497 LEU A N 1
ATOM 4090 C CA . LEU A 1 497 ? -26.026 29.192 43.992 1.00 84.06 497 LEU A CA 1
ATOM 4091 C C . LEU A 1 497 ? -26.389 28.203 45.115 1.00 84.06 497 LEU A C 1
ATOM 4093 O O . LEU A 1 497 ? -25.864 28.305 46.221 1.00 84.06 497 LEU A O 1
ATOM 4097 N N . PRO A 1 498 ? -27.283 27.232 44.847 1.00 82.44 498 PRO A N 1
ATOM 4098 C CA . PRO A 1 498 ? -27.821 26.355 45.889 1.00 82.44 498 PRO A CA 1
ATOM 4099 C C . PRO A 1 498 ? -26.834 25.289 46.378 1.00 82.44 498 PRO A C 1
ATOM 4101 O O . PRO A 1 498 ? -27.077 24.666 47.406 1.00 82.44 498 PRO A O 1
ATOM 4104 N N . VAL A 1 499 ? -25.772 25.012 45.614 1.00 87.00 499 VAL A N 1
ATOM 4105 C CA . VAL A 1 499 ? -24.831 23.919 45.886 1.00 87.00 499 VAL A CA 1
ATOM 4106 C C . VAL A 1 499 ? -23.425 24.328 45.471 1.00 87.00 499 VAL A C 1
ATOM 4108 O O . VAL A 1 499 ? -23.221 24.793 44.346 1.00 87.00 499 VAL A O 1
ATOM 4111 N N . VAL A 1 500 ? -22.439 24.063 46.334 1.00 88.12 500 VAL A N 1
ATOM 4112 C CA . VAL A 1 500 ? -21.017 24.234 46.003 1.00 88.12 500 VAL A CA 1
ATOM 4113 C C . VAL A 1 500 ? -20.302 22.885 46.060 1.00 88.12 500 VAL A C 1
ATOM 4115 O O . VAL A 1 500 ? -20.155 22.271 47.116 1.00 88.12 500 VAL A O 1
ATOM 4118 N N . LEU A 1 501 ? -19.824 22.423 44.900 1.00 90.00 501 LEU A N 1
ATOM 4119 C CA . L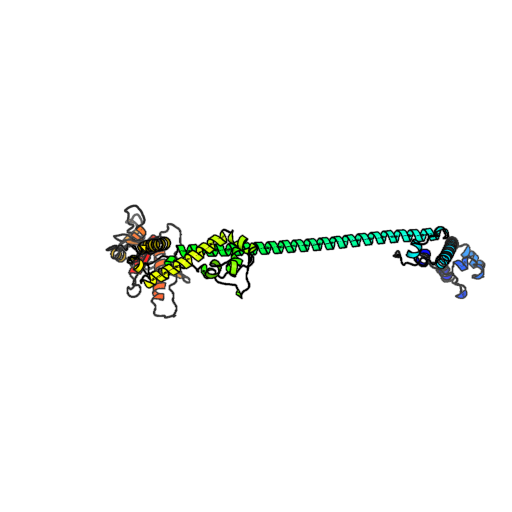EU A 1 501 ? -18.986 21.230 44.792 1.00 90.00 501 LEU A CA 1
ATOM 4120 C C . LEU A 1 501 ? -17.507 21.625 44.822 1.00 90.00 501 LEU A C 1
ATOM 4122 O O . LEU A 1 501 ? -16.994 22.226 43.879 1.00 90.00 501 LEU A O 1
ATOM 4126 N N . TYR A 1 502 ? -16.806 21.229 45.880 1.00 87.12 502 TYR A N 1
ATOM 4127 C CA . TYR A 1 502 ? -15.388 21.507 46.070 1.00 87.12 502 TYR A CA 1
ATOM 4128 C C . TYR A 1 502 ? -14.563 20.220 45.967 1.00 87.12 502 TYR A C 1
ATOM 4130 O O . TYR A 1 502 ? -14.722 19.301 46.770 1.00 87.12 502 TYR A O 1
ATOM 4138 N N . VAL A 1 503 ? -13.680 20.132 44.968 1.00 86.00 503 VAL A N 1
ATOM 4139 C CA . VAL A 1 503 ? -12.911 18.912 44.665 1.00 86.00 503 VAL A CA 1
ATOM 4140 C C . VAL A 1 503 ? -11.426 19.135 44.929 1.00 86.00 503 VAL A C 1
ATOM 4142 O O . VAL A 1 503 ? -10.808 20.021 44.339 1.00 86.00 503 VAL A O 1
ATOM 4145 N N . ILE A 1 504 ? -10.832 18.289 45.775 1.00 79.00 504 ILE A N 1
ATOM 4146 C CA . ILE A 1 504 ? -9.390 18.283 46.052 1.00 79.00 504 ILE A CA 1
ATOM 4147 C C . ILE A 1 504 ? -8.837 16.868 45.895 1.00 79.00 504 ILE A C 1
ATOM 4149 O O . ILE A 1 504 ? -9.154 15.945 46.646 1.00 79.00 504 ILE A O 1
ATOM 4153 N N . GLY A 1 505 ? -7.918 16.693 44.943 1.00 75.81 505 GLY A N 1
ATOM 4154 C CA . GLY A 1 505 ? -7.313 15.392 44.668 1.00 75.81 505 GLY A CA 1
ATOM 4155 C C . GLY A 1 505 ? -8.365 14.366 44.239 1.00 75.81 505 GLY A C 1
ATOM 4156 O O . GLY A 1 505 ? -8.898 14.473 43.144 1.00 75.81 505 GLY A O 1
ATOM 4157 N N . ASN A 1 506 ? -8.653 13.387 45.104 1.00 73.06 506 ASN A N 1
ATOM 4158 C CA . ASN A 1 506 ? -9.625 12.316 44.834 1.00 73.06 506 ASN A CA 1
ATOM 4159 C C . ASN A 1 506 ? -10.886 12.437 45.711 1.00 73.06 506 ASN A C 1
ATOM 4161 O O . ASN A 1 506 ? -11.681 11.503 45.763 1.00 73.06 506 ASN A O 1
ATOM 4165 N N . GLU A 1 507 ? -11.036 13.543 46.442 1.00 73.50 507 GLU A N 1
ATOM 4166 C CA . GLU A 1 507 ? -12.149 13.785 47.358 1.00 73.50 507 GLU A CA 1
ATOM 4167 C C . GLU A 1 507 ? -13.027 14.918 46.830 1.00 73.50 507 GLU A C 1
ATOM 4169 O O . GLU A 1 507 ? -12.530 15.900 46.273 1.00 73.50 507 GLU A O 1
ATOM 4174 N N . ALA A 1 508 ? -14.336 14.765 47.018 1.00 82.50 508 ALA A N 1
ATOM 4175 C CA . ALA A 1 508 ? -15.343 15.740 46.641 1.00 82.50 508 ALA A CA 1
ATOM 4176 C C . ALA A 1 508 ? -16.177 16.095 47.873 1.00 82.50 508 ALA A C 1
ATOM 4178 O O . ALA A 1 508 ? -16.745 15.213 48.521 1.00 82.50 508 ALA A O 1
ATOM 4179 N N . PHE A 1 509 ? -16.238 17.384 48.181 1.00 82.88 509 PHE A N 1
ATOM 4180 C CA . PHE A 1 509 ? -17.042 17.948 49.253 1.00 82.88 509 PHE A CA 1
ATOM 4181 C C . PHE A 1 509 ? -18.235 18.663 48.630 1.00 82.88 509 PHE A C 1
ATOM 4183 O O . PHE A 1 509 ? -18.063 19.491 47.737 1.00 82.88 509 PHE A O 1
ATOM 4190 N N . LEU A 1 510 ? -19.431 18.320 49.092 1.00 86.19 510 LEU A N 1
ATOM 4191 C CA . LEU A 1 510 ? -20.672 18.970 48.699 1.00 86.19 510 LEU A CA 1
ATOM 4192 C C . LEU A 1 510 ? -21.137 19.807 49.890 1.00 86.19 510 LEU A C 1
ATOM 4194 O O . LEU A 1 510 ? -21.342 19.240 50.968 1.00 86.19 510 LEU A O 1
ATOM 4198 N N . PHE A 1 511 ? -21.223 21.119 49.698 1.00 82.81 511 PHE A N 1
ATOM 4199 C CA . PHE A 1 511 ? -21.725 22.067 50.688 1.00 82.81 511 PHE A CA 1
ATOM 4200 C C . PHE A 1 511 ? -23.127 22.531 50.325 1.00 82.81 511 PHE A C 1
ATOM 4202 O O . PHE A 1 511 ? -23.375 22.725 49.107 1.00 82.81 511 PHE A O 1
#